Protein AF-A0A6I6MHQ6-F1 (afdb_monomer_lite)

Foldseek 3Di:
DDDPDPVQQQPCVLCAFLRVVLLVVQLVVLVVLPDAQQWDDDDDPPDDDDCVVTRPDQPQEQLAASNHPHHPVSNPWAFAPLLQRHGGGANHGGQVSQVVSCVVPNDDLPQQAEEFEFEDPGPSPDQLRHCVRRQGHQYEDEDNYYAYEDAQAAAPAAWEAAQDAFDFIFAGHDHDALVSNVVVQVVVCVSRVNPDHDDGDHRVRSVVVLCVQLQVLQVVCCVVPVDHDRRGSTHRRYHYHPPGGHAEYETYAEEYEHEADQEAHEYANAHYQYEYENDHYQYEYEDHYFAYEYEPQDQAERHEHAADDEPRYAYEHANVVAAADEPEQDQQPLDARYWYDDPQKIFHRHRSPRDGRHIHRYDHDGDDPVRYHGD

Sequence (375 aa):
MFIADPELNWTNNWLGFNGYGATTLIHELGHSIGLSHPGAYNFAPGIPLSYLGLAEYAQDSEQYSIMSYWAPAETGAQILDFSTFLFGNAQTPMLHDIYVAQSIYGADPTTRAGDTIYGFNSTAGRDAFDFSSNAFPNVSIYDAGGNDTIDLSGFNASVFLDLHDGAFSSGAQAAPTAAVVNANRAALTALTDGAQVFAPLTQAQIDNTINIRSGNHAIFIQGDTGVAGVRATAYDNLSIAYGTVIENGIGGSQRDVLWGNEVANRLEGRGGNDVLNGFEGADTLVGGAGNDLFVLSVVESGDKVMDFQTGLDDIDLRGTGIDMTWIGGAAFSGVAGQVRFASDVLSVDINGDGVADMIASVLGDDLVASDVLIL

Structure (mmCIF, N/CA/C/O backbone):
data_AF-A0A6I6MHQ6-F1
#
_entry.id   AF-A0A6I6MHQ6-F1
#
loop_
_atom_site.group_PDB
_atom_site.id
_atom_site.type_symbol
_atom_site.label_atom_id
_atom_site.label_alt_id
_atom_site.label_comp_id
_atom_site.label_asym_id
_atom_site.label_entity_id
_atom_site.label_seq_id
_atom_site.pdbx_PDB_ins_code
_atom_site.Cartn_x
_atom_site.Cartn_y
_atom_site.Cartn_z
_atom_site.occupancy
_atom_site.B_iso_or_equiv
_atom_site.auth_seq_id
_atom_site.auth_comp_id
_atom_site.auth_asym_id
_atom_site.auth_atom_id
_atom_site.pdbx_PDB_model_num
ATOM 1 N N . MET A 1 1 ? 12.784 3.144 -32.801 1.00 33.91 1 MET A N 1
ATOM 2 C CA . MET A 1 1 ? 12.866 1.783 -33.369 1.00 33.91 1 MET A CA 1
ATOM 3 C C . MET A 1 1 ? 14.002 1.060 -32.671 1.00 33.91 1 MET A C 1
ATOM 5 O O . MET A 1 1 ? 15.157 1.386 -32.921 1.00 33.91 1 MET A O 1
ATOM 9 N N . PHE A 1 2 ? 13.670 0.148 -31.758 1.00 37.78 2 PHE A N 1
ATOM 10 C CA . PHE A 1 2 ? 14.619 -0.844 -31.259 1.00 37.78 2 PHE A CA 1
ATOM 11 C C . PHE A 1 2 ? 15.002 -1.731 -32.448 1.00 37.78 2 PHE A C 1
ATOM 13 O O . PHE A 1 2 ? 14.188 -2.510 -32.933 1.00 37.78 2 PHE A O 1
ATOM 20 N N . ILE A 1 3 ? 16.211 -1.562 -32.978 1.00 38.62 3 ILE A N 1
ATOM 21 C CA . ILE A 1 3 ? 16.808 -2.555 -33.871 1.00 38.62 3 ILE A CA 1
ATOM 22 C C . ILE A 1 3 ? 17.818 -3.284 -33.008 1.00 38.62 3 ILE A C 1
ATOM 24 O O . ILE A 1 3 ? 18.824 -2.686 -32.638 1.00 38.62 3 ILE A O 1
ATOM 28 N N . ALA A 1 4 ? 17.532 -4.539 -32.666 1.00 42.34 4 ALA A N 1
ATOM 29 C CA . ALA A 1 4 ? 18.534 -5.418 -32.083 1.00 42.34 4 ALA A CA 1
ATOM 30 C C . ALA A 1 4 ? 19.727 -5.484 -33.042 1.00 42.34 4 ALA A C 1
ATOM 32 O O . ALA A 1 4 ? 19.597 -6.002 -34.153 1.00 42.34 4 ALA A O 1
ATOM 33 N N . ASP A 1 5 ? 20.855 -4.904 -32.635 1.00 47.62 5 ASP A N 1
ATOM 34 C CA . ASP A 1 5 ? 22.116 -5.043 -33.349 1.00 47.62 5 ASP A CA 1
ATOM 35 C C . ASP A 1 5 ? 22.791 -6.327 -32.847 1.00 47.62 5 ASP A C 1
ATOM 37 O O . ASP A 1 5 ? 23.219 -6.372 -31.693 1.00 47.62 5 ASP A 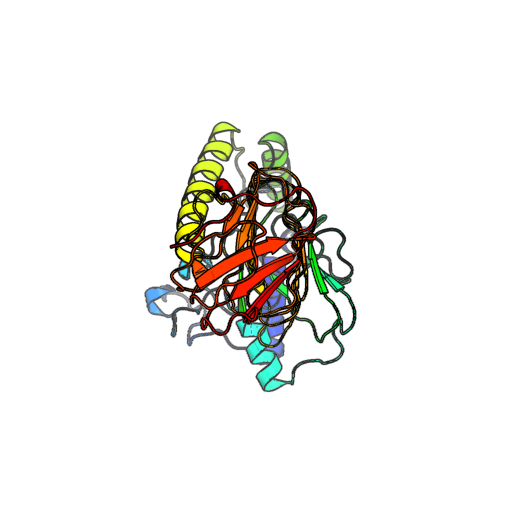O 1
ATOM 41 N N . PRO A 1 6 ? 22.867 -7.390 -33.665 1.00 47.34 6 PRO A N 1
ATOM 42 C CA . PRO A 1 6 ? 23.467 -8.653 -33.253 1.00 47.34 6 PRO A CA 1
ATOM 43 C C . PRO A 1 6 ? 24.984 -8.558 -33.014 1.00 47.34 6 PRO A C 1
ATOM 45 O O . PRO A 1 6 ? 25.563 -9.511 -32.492 1.00 47.34 6 PRO A O 1
ATOM 48 N N . GLU A 1 7 ? 25.638 -7.455 -33.396 1.00 47.59 7 GLU A N 1
ATOM 49 C CA . GLU A 1 7 ? 27.071 -7.231 -33.170 1.00 47.59 7 GLU A CA 1
ATOM 50 C C . GLU A 1 7 ? 27.366 -6.573 -31.813 1.00 47.59 7 GLU A C 1
ATOM 52 O O . GLU A 1 7 ? 28.480 -6.696 -31.299 1.00 47.59 7 GLU A O 1
ATOM 57 N N . LEU A 1 8 ? 26.373 -5.931 -31.188 1.00 52.09 8 LEU A N 1
ATOM 58 C CA . LEU A 1 8 ? 26.480 -5.417 -29.826 1.00 52.09 8 LEU A CA 1
ATOM 59 C C . LEU A 1 8 ? 25.957 -6.478 -28.855 1.00 52.09 8 LEU A C 1
ATOM 61 O O . LEU A 1 8 ? 24.777 -6.815 -28.842 1.00 52.09 8 LEU A O 1
ATOM 65 N N . ASN A 1 9 ? 26.846 -7.010 -28.016 1.00 44.16 9 ASN A N 1
ATOM 66 C CA . ASN A 1 9 ? 26.505 -7.989 -26.987 1.00 44.16 9 ASN A CA 1
ATOM 67 C C . ASN A 1 9 ? 25.671 -7.325 -25.876 1.00 44.16 9 ASN A C 1
ATOM 69 O O . ASN A 1 9 ? 26.188 -6.999 -24.809 1.00 44.16 9 ASN A O 1
ATOM 73 N N . TRP A 1 10 ? 24.384 -7.084 -26.135 1.00 50.56 10 TRP A N 1
ATOM 74 C CA . TRP A 1 10 ? 23.436 -6.569 -25.152 1.00 50.56 10 TRP A CA 1
ATOM 75 C C . TRP A 1 10 ? 23.131 -7.672 -24.151 1.00 50.56 10 TRP A C 1
ATOM 77 O O . TRP A 1 10 ? 22.169 -8.426 -24.263 1.00 50.56 10 TRP A O 1
ATOM 87 N N . THR A 1 11 ? 23.999 -7.809 -23.164 1.00 47.78 11 THR A N 1
ATOM 88 C CA . THR A 1 11 ? 23.783 -8.728 -22.054 1.00 47.78 11 THR A CA 1
ATOM 89 C C . THR A 1 11 ? 22.432 -8.444 -21.380 1.00 47.78 11 THR A C 1
ATOM 91 O O . THR A 1 11 ? 22.084 -7.282 -21.158 1.00 47.78 11 THR A O 1
ATOM 94 N N . ASN A 1 12 ? 21.725 -9.519 -21.027 1.00 53.44 12 ASN A N 1
ATOM 95 C CA . ASN A 1 12 ? 20.386 -9.662 -20.430 1.00 53.44 12 ASN A CA 1
ATOM 96 C C . ASN A 1 12 ? 19.921 -8.684 -19.326 1.00 53.44 12 ASN A C 1
ATOM 98 O O . ASN A 1 12 ? 18.792 -8.816 -18.871 1.00 53.44 12 ASN A O 1
ATOM 102 N N . ASN A 1 13 ? 20.710 -7.711 -18.869 1.00 55.94 13 ASN A N 1
ATOM 103 C CA . ASN A 1 13 ? 20.308 -6.836 -17.764 1.00 55.94 13 ASN A CA 1
ATOM 104 C C . ASN A 1 13 ? 19.191 -5.847 -18.147 1.00 55.94 13 ASN A C 1
ATOM 106 O O . ASN A 1 13 ? 18.421 -5.436 -17.291 1.00 55.94 13 ASN A O 1
ATOM 110 N N . TRP A 1 14 ? 19.041 -5.522 -19.437 1.00 69.31 14 TRP A N 1
ATOM 111 C CA . TRP A 1 14 ? 17.882 -4.766 -19.940 1.00 69.31 14 TRP A CA 1
ATOM 112 C C . TRP A 1 14 ? 16.575 -5.568 -19.891 1.00 69.31 14 TRP A C 1
ATOM 114 O O . TRP A 1 14 ? 15.506 -4.970 -19.960 1.00 69.31 14 TRP A O 1
ATOM 124 N N . LEU A 1 15 ? 16.667 -6.896 -19.783 1.00 75.88 15 LEU A N 1
ATOM 125 C CA . LEU A 1 15 ? 15.537 -7.801 -19.563 1.00 75.88 15 LEU A CA 1
ATOM 126 C C . LEU A 1 15 ? 15.346 -8.140 -18.073 1.00 75.88 15 LEU A C 1
ATOM 128 O O . LEU A 1 15 ? 14.436 -8.891 -17.737 1.00 75.88 15 LEU A O 1
ATOM 132 N N . GLY A 1 16 ? 16.212 -7.625 -17.193 1.00 78.12 16 GLY A N 1
ATOM 133 C CA . GLY A 1 16 ? 16.053 -7.731 -15.746 1.00 78.12 16 GLY A CA 1
ATOM 134 C C . GLY A 1 16 ? 15.029 -6.732 -15.207 1.00 78.12 16 GLY A C 1
ATOM 135 O O . GLY A 1 16 ? 14.478 -5.915 -15.949 1.00 78.12 16 GLY A O 1
ATOM 136 N N . PHE A 1 17 ? 14.797 -6.774 -13.895 1.00 84.06 17 PHE A N 1
ATOM 137 C CA . PHE A 1 17 ? 13.907 -5.829 -13.220 1.00 84.06 17 PHE A CA 1
ATOM 138 C C . PHE A 1 17 ? 14.297 -4.382 -13.500 1.00 84.06 17 PHE A C 1
ATOM 140 O O . PHE A 1 17 ? 15.478 -4.038 -13.519 1.00 84.06 17 PHE A O 1
ATOM 147 N N . ASN A 1 18 ? 13.284 -3.542 -13.720 1.00 82.19 18 ASN A N 1
ATOM 148 C CA . ASN A 1 18 ? 13.424 -2.126 -14.067 1.00 82.19 18 ASN A CA 1
ATOM 149 C C . ASN A 1 18 ? 14.187 -1.858 -15.375 1.00 82.19 18 ASN A C 1
ATOM 151 O O . ASN A 1 18 ? 14.440 -0.701 -15.705 1.00 82.19 18 ASN A O 1
ATOM 155 N N . GLY A 1 19 ? 14.535 -2.889 -16.148 1.00 83.06 19 GLY A N 1
ATOM 156 C CA . GLY A 1 19 ? 15.143 -2.746 -17.460 1.00 83.06 19 GLY A CA 1
ATOM 157 C C . GLY A 1 19 ? 14.103 -2.408 -18.525 1.00 83.06 19 GLY A C 1
ATOM 158 O O . GLY A 1 19 ? 13.107 -3.108 -18.686 1.00 83.06 19 GLY A O 1
ATOM 159 N N . TYR A 1 20 ? 14.374 -1.375 -19.324 1.00 84.00 20 TYR A N 1
ATOM 160 C CA . TYR A 1 20 ? 13.462 -0.943 -20.389 1.00 84.00 20 TYR A CA 1
ATOM 161 C C . TYR A 1 20 ? 13.268 -1.993 -21.501 1.00 84.00 20 TYR A C 1
ATOM 163 O O . TYR A 1 20 ? 12.289 -1.950 -22.241 1.00 84.00 20 TYR A O 1
ATOM 171 N N . GLY A 1 21 ? 14.183 -2.960 -21.636 1.00 84.62 21 GLY A N 1
ATOM 172 C CA . GLY A 1 21 ? 14.044 -4.049 -22.604 1.00 84.62 21 GLY A CA 1
ATOM 173 C C . GLY A 1 21 ? 12.896 -4.998 -22.253 1.00 84.62 21 GLY A C 1
ATOM 174 O O . GLY A 1 21 ? 12.150 -5.392 -23.147 1.00 84.62 21 GLY A O 1
ATOM 175 N N . ALA A 1 22 ? 12.718 -5.326 -20.968 1.00 85.62 22 ALA A N 1
ATOM 176 C CA . ALA A 1 22 ? 11.569 -6.104 -20.502 1.00 85.62 22 ALA A CA 1
ATOM 177 C C . ALA A 1 22 ? 10.263 -5.334 -20.740 1.00 85.62 22 ALA A C 1
ATOM 179 O O . ALA A 1 22 ? 9.324 -5.886 -21.309 1.00 85.62 22 ALA A O 1
ATOM 180 N N . THR A 1 23 ? 10.245 -4.042 -20.403 1.00 90.00 23 THR A N 1
ATOM 181 C CA . THR A 1 23 ? 9.107 -3.148 -20.652 1.00 90.00 23 THR A CA 1
ATOM 182 C C . THR A 1 23 ? 8.737 -3.105 -22.135 1.00 90.00 23 THR A C 1
ATOM 184 O O . THR A 1 23 ? 7.581 -3.317 -22.490 1.00 90.00 23 THR A O 1
ATOM 187 N N . THR A 1 24 ? 9.732 -2.945 -23.014 1.00 90.75 24 THR A N 1
ATOM 188 C CA . THR A 1 24 ? 9.542 -2.958 -24.474 1.00 90.75 24 THR A CA 1
ATOM 189 C C . THR A 1 24 ? 8.976 -4.296 -24.949 1.00 90.75 24 THR A C 1
ATOM 191 O O . THR A 1 24 ? 8.083 -4.325 -25.787 1.00 90.75 24 THR A O 1
ATOM 194 N N . LEU A 1 25 ? 9.453 -5.425 -24.414 1.00 92.38 25 LEU A N 1
ATOM 195 C CA . LEU A 1 25 ? 8.927 -6.734 -24.798 1.00 92.38 25 LEU A CA 1
ATOM 196 C C . LEU A 1 25 ? 7.443 -6.874 -24.431 1.00 92.38 25 LEU A C 1
ATOM 198 O O . LEU A 1 25 ? 6.660 -7.338 -25.257 1.00 92.38 25 LEU A O 1
ATOM 202 N N . ILE A 1 26 ? 7.056 -6.468 -23.218 1.00 94.69 26 ILE A N 1
ATOM 203 C CA . ILE A 1 26 ? 5.655 -6.507 -22.772 1.00 94.69 26 ILE A CA 1
ATOM 204 C C . ILE A 1 26 ? 4.799 -5.569 -23.635 1.00 94.69 26 ILE A C 1
ATOM 206 O O . ILE A 1 26 ? 3.731 -5.975 -24.086 1.00 94.69 26 ILE A O 1
ATOM 210 N N . HIS A 1 27 ? 5.297 -4.368 -23.935 1.00 96.19 27 HIS A N 1
ATOM 211 C CA . HIS A 1 27 ? 4.648 -3.393 -24.812 1.00 96.19 27 HIS A CA 1
ATOM 212 C C . HIS A 1 27 ? 4.364 -3.967 -26.211 1.00 96.19 27 HIS A C 1
ATOM 214 O O . HIS A 1 27 ? 3.226 -3.991 -26.676 1.00 96.19 27 HIS A O 1
ATOM 220 N N . GLU A 1 28 ? 5.378 -4.516 -26.882 1.00 95.81 28 GLU A N 1
ATOM 221 C CA . GLU A 1 28 ? 5.213 -5.071 -28.233 1.00 95.81 28 GLU A CA 1
ATOM 222 C C . GLU A 1 28 ? 4.321 -6.327 -28.241 1.00 95.81 28 GLU A C 1
ATOM 224 O O . GLU A 1 28 ? 3.566 -6.567 -29.190 1.00 95.81 28 GLU A O 1
ATOM 229 N N . LEU A 1 29 ? 4.340 -7.121 -27.161 1.00 95.88 29 LEU A N 1
ATOM 230 C CA . LEU A 1 29 ? 3.365 -8.198 -26.967 1.00 95.88 29 LEU A CA 1
ATOM 231 C C . LEU A 1 29 ? 1.942 -7.644 -26.809 1.00 95.88 29 LEU A C 1
ATOM 233 O O . LEU A 1 29 ? 1.022 -8.212 -27.398 1.00 95.88 29 LEU A O 1
ATOM 237 N N . GLY A 1 30 ? 1.766 -6.523 -26.108 1.00 97.25 30 GLY A N 1
ATOM 238 C CA . GLY A 1 30 ? 0.510 -5.774 -26.029 1.00 97.25 30 GLY A CA 1
ATOM 239 C C . GLY A 1 30 ? -0.044 -5.428 -27.412 1.00 97.25 30 GLY A C 1
ATOM 240 O O . GLY A 1 30 ? -1.191 -5.754 -27.721 1.00 97.25 30 GLY A O 1
ATOM 241 N N . HIS A 1 31 ? 0.790 -4.883 -28.302 1.00 97.00 31 HIS A N 1
ATOM 242 C CA . HIS A 1 31 ? 0.402 -4.652 -29.699 1.00 97.00 31 HIS A CA 1
ATOM 243 C C . HIS A 1 31 ? -0.026 -5.931 -30.426 1.00 97.00 31 HIS A C 1
ATOM 245 O O . HIS A 1 31 ? -1.010 -5.924 -31.171 1.00 97.00 31 HIS A O 1
ATOM 251 N N . SER A 1 32 ? 0.671 -7.048 -30.197 1.00 97.12 32 SER A N 1
ATOM 252 C CA . SER A 1 32 ? 0.333 -8.332 -30.828 1.00 97.12 32 SER A CA 1
ATOM 253 C C . SER A 1 32 ? -1.043 -8.876 -30.414 1.00 97.12 32 SER A C 1
ATOM 255 O O . SER A 1 32 ? -1.677 -9.586 -31.197 1.00 97.12 32 SER A O 1
ATOM 257 N N . ILE A 1 33 ? -1.526 -8.493 -29.226 1.00 95.50 33 ILE A N 1
ATOM 258 C CA . ILE A 1 33 ? -2.864 -8.813 -28.711 1.00 95.50 33 ILE A CA 1
ATOM 259 C C . ILE A 1 33 ? -3.847 -7.640 -28.872 1.00 95.50 33 ILE A C 1
ATOM 261 O O . ILE A 1 33 ? -4.864 -7.570 -28.194 1.00 95.50 33 ILE A O 1
ATOM 265 N N . GLY A 1 34 ? -3.563 -6.700 -29.775 1.00 95.19 34 GLY A N 1
ATOM 266 C CA . GLY A 1 34 ? -4.513 -5.658 -30.163 1.00 95.19 34 GLY A CA 1
ATOM 267 C C . GLY A 1 34 ? -4.573 -4.432 -29.251 1.00 95.19 34 GLY A C 1
ATOM 268 O O . GLY A 1 34 ? -5.456 -3.598 -29.453 1.00 95.19 34 GLY A O 1
ATOM 269 N N . LEU A 1 35 ? -3.647 -4.273 -28.301 1.00 96.94 35 LEU A N 1
ATOM 270 C CA . LEU A 1 35 ? -3.520 -3.019 -27.558 1.00 96.94 35 LEU A CA 1
ATOM 271 C C . LEU A 1 35 ? -2.861 -1.953 -28.439 1.00 96.94 35 LEU A C 1
ATOM 273 O O . LEU A 1 35 ? -1.903 -2.215 -29.164 1.00 96.94 35 LEU A O 1
ATOM 277 N N . SER A 1 36 ? -3.385 -0.735 -28.391 1.00 95.44 36 SER A N 1
ATOM 278 C CA . SER A 1 36 ? -2.772 0.439 -29.023 1.00 95.44 36 SER A CA 1
ATOM 279 C C . SER A 1 36 ? -2.086 1.287 -27.957 1.00 95.44 36 SER A C 1
ATOM 281 O O . SER A 1 36 ? -2.304 1.071 -26.766 1.00 95.44 36 SER A O 1
ATOM 283 N N . HIS A 1 37 ? -1.292 2.274 -28.370 1.00 96.06 37 HIS A N 1
ATOM 284 C CA . HIS A 1 37 ? -0.954 3.349 -27.442 1.00 96.06 37 HIS A CA 1
ATOM 285 C C . HIS A 1 37 ? -2.245 4.026 -26.937 1.00 96.06 37 HIS A C 1
ATOM 287 O O . HIS A 1 37 ? -3.218 4.102 -27.698 1.00 96.06 37 HIS A O 1
ATOM 293 N N . PRO A 1 38 ? -2.249 4.553 -25.702 1.00 95.25 38 PRO A N 1
ATOM 294 C CA . PRO A 1 38 ? -3.360 5.325 -25.144 1.00 95.25 38 PRO A CA 1
ATOM 295 C C . PRO A 1 38 ? -3.843 6.516 -25.981 1.00 95.25 38 PRO A C 1
ATOM 297 O O . PRO A 1 38 ? -5.011 6.884 -25.892 1.00 95.25 38 PRO A O 1
ATOM 300 N N . GLY A 1 39 ? -2.965 7.126 -26.782 1.00 90.56 39 GLY A N 1
ATOM 301 C CA . GLY A 1 39 ? -3.310 8.248 -27.653 1.00 90.56 39 GLY A CA 1
ATOM 302 C C . GLY A 1 39 ? -2.803 8.089 -29.084 1.00 90.56 39 GLY A C 1
ATOM 303 O O . GLY A 1 39 ? -1.970 7.235 -29.397 1.00 90.56 39 GLY A O 1
ATOM 304 N N . ALA A 1 40 ? -3.297 8.949 -29.974 1.00 88.25 40 ALA A N 1
ATOM 305 C CA . ALA A 1 40 ? -2.971 8.982 -31.396 1.00 88.25 40 ALA A CA 1
ATOM 306 C C . ALA A 1 40 ? -1.586 9.595 -31.678 1.00 88.25 40 ALA A C 1
ATOM 308 O O . ALA A 1 40 ? -1.439 10.555 -32.441 1.00 88.25 40 ALA A O 1
ATOM 309 N N . TYR A 1 41 ? -0.545 9.008 -31.096 1.00 87.56 41 TYR A N 1
ATOM 310 C CA . TYR A 1 41 ? 0.848 9.339 -31.357 1.00 87.56 41 TYR A CA 1
ATOM 311 C C . TYR A 1 41 ? 1.639 8.104 -31.773 1.00 87.56 41 TYR A C 1
ATOM 313 O O . TYR A 1 41 ? 1.366 6.960 -31.407 1.00 87.56 41 TYR A O 1
ATOM 321 N N . ASN A 1 42 ? 2.658 8.361 -32.580 1.00 81.12 42 ASN A N 1
ATOM 322 C CA . ASN A 1 42 ? 3.640 7.371 -32.966 1.00 81.12 42 ASN A CA 1
ATOM 323 C C . ASN A 1 42 ? 4.981 8.080 -33.151 1.00 81.12 42 ASN A C 1
ATOM 325 O O . ASN A 1 42 ? 5.029 9.276 -33.460 1.00 81.12 42 ASN A O 1
ATOM 329 N N . PHE A 1 43 ? 6.076 7.350 -32.979 1.00 71.69 43 PHE A N 1
ATOM 330 C CA . PHE A 1 43 ? 7.400 7.893 -33.215 1.00 71.69 43 PHE A CA 1
ATOM 331 C C . PHE A 1 43 ? 7.570 8.253 -34.701 1.00 71.69 43 PHE A C 1
ATOM 333 O O . PHE A 1 43 ? 7.656 7.378 -35.564 1.00 71.69 43 PHE A O 1
ATOM 340 N N . ALA A 1 44 ? 7.650 9.551 -35.003 1.00 69.12 44 ALA A N 1
ATOM 341 C CA . ALA A 1 44 ? 7.897 10.068 -36.345 1.00 69.12 44 ALA A CA 1
ATOM 342 C C . ALA A 1 44 ? 9.023 11.121 -36.324 1.00 69.12 44 ALA A C 1
ATOM 344 O O . ALA A 1 44 ? 9.012 12.011 -35.468 1.00 69.12 44 ALA A O 1
ATOM 345 N N . PRO A 1 45 ? 9.995 11.072 -37.259 1.00 67.44 45 PRO A N 1
ATOM 346 C CA . PRO A 1 45 ? 11.067 12.061 -37.321 1.00 67.44 45 PRO A CA 1
ATOM 347 C C . PRO A 1 45 ? 10.528 13.494 -37.435 1.00 67.44 45 PRO A C 1
ATOM 349 O O . PRO A 1 45 ? 9.752 13.801 -38.337 1.00 67.44 45 PRO A O 1
ATOM 352 N N . GLY A 1 46 ? 10.985 14.386 -36.552 1.00 68.56 46 GLY A N 1
ATOM 353 C CA . GLY A 1 46 ? 10.682 15.821 -36.613 1.00 68.56 46 GLY A CA 1
ATOM 354 C C . GLY A 1 46 ? 9.380 16.266 -35.936 1.00 68.56 46 GLY A C 1
ATOM 355 O O . GLY A 1 46 ? 9.097 17.462 -35.953 1.00 68.56 46 GLY A O 1
ATOM 356 N N . ILE A 1 47 ? 8.620 15.357 -35.317 1.00 64.50 47 ILE A N 1
ATOM 357 C CA . ILE A 1 47 ? 7.482 15.711 -34.457 1.00 64.50 47 ILE A CA 1
ATOM 358 C C . ILE A 1 47 ? 7.964 15.785 -33.001 1.00 64.50 47 ILE A C 1
ATOM 360 O O . ILE A 1 47 ? 8.488 14.789 -32.498 1.00 64.50 47 ILE A O 1
ATOM 364 N N . PRO A 1 48 ? 7.823 16.932 -32.306 1.00 71.88 48 PRO A N 1
ATOM 365 C CA . PRO A 1 48 ? 8.085 17.001 -30.875 1.00 71.88 48 PRO A CA 1
ATOM 366 C C . PRO A 1 48 ? 7.060 16.131 -30.144 1.00 71.88 48 PRO A C 1
ATOM 368 O O . PRO A 1 48 ? 5.876 16.460 -30.114 1.00 71.88 48 PRO A O 1
ATOM 371 N N . LEU A 1 49 ? 7.511 15.010 -29.588 1.00 82.38 49 LEU A N 1
ATOM 372 C CA . LEU A 1 49 ? 6.695 14.186 -28.707 1.00 82.38 49 LEU A CA 1
ATOM 373 C C . LEU A 1 49 ? 6.707 14.823 -27.313 1.00 82.38 49 LEU A C 1
ATOM 375 O O . LEU A 1 49 ? 7.776 14.980 -26.722 1.00 82.38 49 LEU A O 1
ATOM 379 N N . SER A 1 50 ? 5.543 15.218 -26.803 1.00 88.62 50 SER A N 1
ATOM 380 C CA . SER A 1 50 ? 5.385 15.658 -25.417 1.00 88.62 50 SER A CA 1
ATOM 381 C C . SER A 1 50 ? 4.042 15.211 -24.857 1.00 88.62 50 SER A C 1
ATOM 383 O O . SER A 1 50 ? 3.033 15.268 -25.559 1.00 88.62 50 SER A O 1
ATOM 385 N N . TYR A 1 51 ? 4.034 14.848 -23.574 1.00 92.19 51 TYR A N 1
ATOM 386 C CA . TYR A 1 51 ? 2.828 14.461 -22.845 1.00 92.19 51 TYR A CA 1
ATOM 387 C C . TYR A 1 51 ? 1.737 15.538 -22.960 1.00 92.19 51 TYR A C 1
ATOM 389 O O . TYR A 1 51 ? 0.702 15.303 -23.572 1.00 92.19 51 TYR A O 1
ATOM 397 N N . LEU A 1 52 ? 2.020 16.782 -22.553 1.00 91.38 52 LEU A N 1
ATOM 398 C CA . LEU A 1 52 ? 1.062 17.900 -22.658 1.00 91.38 52 LEU A CA 1
ATOM 399 C C . LEU A 1 52 ? 0.602 18.231 -24.090 1.00 91.38 52 LEU A C 1
ATOM 401 O O . LEU A 1 52 ? -0.368 18.967 -24.264 1.00 91.38 52 LEU A O 1
ATOM 405 N N . GLY A 1 53 ? 1.333 17.781 -25.111 1.00 88.12 53 GLY A N 1
ATOM 406 C CA . GLY A 1 53 ? 0.998 18.042 -26.508 1.00 88.12 53 GLY A CA 1
ATOM 407 C C . GLY A 1 53 ? 0.186 16.934 -27.173 1.00 88.12 53 GLY A C 1
ATOM 408 O O . GLY A 1 53 ? -0.496 17.219 -28.156 1.00 88.12 53 GLY A O 1
ATOM 409 N N . LEU A 1 54 ? 0.297 15.693 -26.689 1.00 90.06 54 LEU A N 1
ATOM 410 C CA . LEU A 1 54 ? -0.158 14.499 -27.409 1.00 90.06 54 LEU A CA 1
ATOM 411 C C . LEU A 1 54 ? -0.924 13.483 -26.554 1.00 90.06 54 LEU A C 1
ATOM 413 O O . LEU A 1 54 ? -1.619 12.656 -27.138 1.00 90.06 54 LEU A O 1
ATOM 417 N N . ALA A 1 55 ? -0.819 13.524 -25.225 1.00 92.88 55 ALA A N 1
ATOM 418 C CA . ALA A 1 55 ? -1.644 12.690 -24.360 1.00 92.88 55 ALA A CA 1
ATOM 419 C C . ALA A 1 55 ? -3.119 13.077 -24.520 1.00 92.88 55 ALA A C 1
ATOM 421 O O . ALA A 1 55 ? -3.485 14.250 -24.414 1.00 92.88 55 ALA A O 1
ATOM 422 N N . GLU A 1 56 ? -3.972 12.093 -24.795 1.00 93.38 56 GLU A N 1
ATOM 423 C CA . GLU A 1 56 ? -5.406 12.332 -25.002 1.00 93.38 56 GLU A CA 1
ATOM 424 C C . GLU A 1 56 ? -6.175 12.464 -23.683 1.00 93.38 56 GLU A C 1
ATOM 426 O O . GLU A 1 56 ? -7.212 13.127 -23.624 1.00 93.38 56 GLU A O 1
ATOM 431 N N . TYR A 1 57 ? -5.655 11.857 -22.618 1.00 95.25 57 TYR A N 1
ATOM 432 C CA . TYR A 1 57 ? -6.200 11.912 -21.269 1.00 95.25 57 TYR A CA 1
ATOM 433 C C . TYR A 1 57 ? -5.066 11.890 -20.241 1.00 95.25 57 TYR A C 1
ATOM 435 O O . TYR A 1 57 ? -3.946 11.492 -20.549 1.00 95.25 57 TYR A O 1
ATOM 443 N N . ALA A 1 58 ? -5.355 12.341 -19.018 1.00 95.94 58 ALA A N 1
ATOM 444 C CA . ALA A 1 58 ? -4.325 12.558 -18.004 1.00 95.94 58 ALA A CA 1
ATOM 445 C C . ALA A 1 58 ? -3.582 11.265 -17.631 1.00 95.94 58 ALA A C 1
ATOM 447 O O . ALA A 1 58 ? -2.375 11.255 -17.484 1.00 95.94 58 ALA A O 1
ATOM 448 N N . GLN A 1 59 ? -4.284 10.143 -17.533 1.00 97.12 59 GLN A N 1
ATOM 449 C CA . GLN A 1 59 ? -3.705 8.850 -17.169 1.00 97.12 59 GLN A CA 1
ATOM 450 C C . GLN A 1 59 ? -2.939 8.169 -18.316 1.00 97.12 59 GLN A C 1
ATOM 452 O O . GLN A 1 59 ? -2.610 6.988 -18.220 1.00 97.12 59 GLN A O 1
ATOM 457 N N . ASP A 1 60 ? -2.682 8.861 -19.425 1.00 97.19 60 ASP A N 1
ATOM 458 C CA . ASP A 1 60 ? -1.752 8.379 -20.435 1.00 97.19 60 ASP A CA 1
ATOM 459 C C . ASP A 1 60 ? -0.320 8.516 -19.899 1.00 97.19 60 ASP A C 1
ATOM 461 O O . ASP A 1 60 ? 0.363 9.511 -20.123 1.00 97.19 60 ASP A O 1
ATOM 465 N N . SER A 1 61 ? 0.110 7.522 -19.131 1.00 96.12 61 SER A N 1
ATOM 466 C CA . SER A 1 61 ? 1.480 7.379 -18.656 1.00 96.12 61 SER A CA 1
ATOM 467 C C . SER A 1 61 ? 1.777 5.918 -18.334 1.00 96.12 61 SER A C 1
ATOM 469 O O . SER A 1 61 ? 0.874 5.100 -18.127 1.00 96.12 61 SER A O 1
ATOM 471 N N . GLU A 1 62 ? 3.060 5.596 -18.223 1.00 94.75 62 GLU A N 1
ATOM 472 C CA . GLU A 1 62 ? 3.546 4.285 -17.790 1.00 94.75 62 GLU A CA 1
ATOM 473 C C . GLU A 1 62 ? 3.138 3.923 -16.346 1.00 94.75 62 GLU A C 1
ATOM 475 O O . GLU A 1 62 ? 3.295 2.768 -15.959 1.00 94.75 62 GLU A O 1
ATOM 480 N N . GLN A 1 63 ? 2.588 4.858 -15.552 1.00 96.38 63 GLN A N 1
ATOM 481 C CA . GLN A 1 63 ? 1.968 4.527 -14.256 1.00 96.38 63 GLN A CA 1
ATOM 482 C C . GLN A 1 63 ? 0.723 3.652 -14.459 1.00 96.38 63 GLN A C 1
ATOM 484 O O . GLN A 1 63 ? 0.487 2.716 -13.701 1.00 96.38 63 GLN A O 1
ATOM 489 N N . TYR A 1 64 ? -0.061 3.938 -15.500 1.00 98.12 64 TYR A N 1
ATOM 490 C CA . TYR A 1 64 ? -1.338 3.272 -15.749 1.00 98.12 64 TYR A CA 1
ATOM 491 C C . TYR A 1 64 ? -1.278 2.260 -16.891 1.00 98.12 64 TYR A C 1
ATOM 493 O O . TYR A 1 64 ? -2.042 1.299 -16.889 1.00 98.12 64 TYR A O 1
ATOM 501 N N . SER A 1 65 ? -0.411 2.477 -17.881 1.00 97.75 65 SER A N 1
ATOM 502 C CA . SER A 1 65 ? -0.368 1.693 -19.115 1.00 97.75 65 SER A CA 1
ATOM 503 C C . SER A 1 65 ? 1.061 1.581 -19.635 1.00 97.75 65 SER A C 1
ATOM 505 O O . SER A 1 65 ? 1.641 2.572 -20.079 1.00 97.75 65 SER A O 1
ATOM 507 N N . ILE A 1 66 ? 1.598 0.364 -19.707 1.00 96.50 66 ILE A N 1
ATOM 508 C CA . ILE A 1 66 ? 2.890 0.068 -20.340 1.00 96.50 66 ILE A CA 1
ATOM 509 C C . ILE A 1 66 ? 2.888 0.389 -21.841 1.00 96.50 66 ILE A C 1
ATOM 511 O O . ILE A 1 66 ? 3.945 0.528 -22.456 1.00 96.50 66 ILE A O 1
ATOM 515 N N . MET A 1 67 ? 1.700 0.545 -22.438 1.00 97.12 67 MET A N 1
ATOM 516 C CA . MET A 1 67 ? 1.534 1.009 -23.816 1.00 97.12 67 MET A CA 1
ATOM 517 C C . MET A 1 67 ? 1.782 2.518 -24.003 1.00 97.12 67 MET A C 1
ATOM 519 O O . MET A 1 67 ? 1.794 2.989 -25.139 1.00 97.12 67 MET A O 1
ATOM 523 N N . SER A 1 68 ? 1.957 3.293 -22.927 1.00 95.69 68 SER A N 1
ATOM 524 C CA . SER A 1 68 ? 2.218 4.734 -23.008 1.00 95.69 68 SER A CA 1
ATOM 525 C C . SER A 1 68 ? 3.671 5.038 -23.390 1.00 95.69 68 SER A C 1
ATOM 527 O O . SER A 1 68 ? 4.572 4.234 -23.167 1.00 95.69 68 SER A O 1
ATOM 529 N N . TYR A 1 69 ? 3.908 6.220 -23.964 1.00 92.50 69 TYR A N 1
ATOM 530 C CA . TYR A 1 69 ? 5.257 6.769 -24.183 1.00 92.50 69 TYR A CA 1
ATOM 531 C C . TYR A 1 69 ? 5.690 7.735 -23.076 1.00 92.50 69 TYR A C 1
ATOM 533 O O . TYR A 1 69 ? 6.807 8.262 -23.116 1.00 92.50 69 TYR A O 1
ATOM 541 N N . TRP A 1 70 ? 4.800 8.035 -22.132 1.00 93.12 70 TRP A N 1
ATOM 542 C CA . TRP A 1 70 ? 5.010 9.088 -21.154 1.00 93.12 70 TRP A CA 1
ATOM 543 C C . TRP A 1 70 ? 5.422 8.504 -19.813 1.00 93.12 70 TRP A C 1
ATOM 545 O O . TRP A 1 70 ? 4.836 7.540 -19.326 1.00 93.12 70 TRP A O 1
ATOM 555 N N . ALA A 1 71 ? 6.437 9.119 -19.210 1.00 90.75 71 ALA A N 1
ATOM 556 C CA . ALA A 1 71 ? 6.989 8.668 -17.944 1.00 90.75 71 ALA A CA 1
ATOM 557 C C . ALA A 1 71 ? 5.910 8.648 -16.843 1.00 90.75 71 ALA A C 1
ATOM 559 O O . ALA A 1 71 ? 5.045 9.527 -16.822 1.00 90.75 71 ALA A O 1
ATOM 560 N N . PRO A 1 72 ? 6.012 7.739 -15.858 1.00 92.69 72 PRO A N 1
ATOM 561 C CA . PRO A 1 72 ? 5.043 7.651 -14.760 1.00 92.69 72 PRO A CA 1
ATOM 562 C C . PRO A 1 72 ? 4.943 8.959 -13.948 1.00 92.69 72 PRO A C 1
ATOM 564 O O . PRO A 1 72 ? 3.898 9.286 -13.395 1.00 92.69 72 PRO A O 1
ATOM 567 N N . ALA A 1 73 ? 6.003 9.775 -13.951 1.00 92.69 73 ALA A N 1
ATOM 568 C CA . ALA A 1 73 ? 6.035 11.069 -13.273 1.00 92.69 73 ALA A CA 1
ATOM 569 C C . ALA A 1 73 ? 5.083 12.125 -13.859 1.00 92.69 73 ALA A C 1
ATOM 571 O O . ALA A 1 73 ? 4.774 13.089 -13.161 1.00 92.69 73 ALA A O 1
ATOM 572 N N . GLU A 1 74 ? 4.604 11.962 -15.098 1.00 94.69 74 GLU A N 1
ATOM 573 C CA . GLU A 1 74 ? 3.605 12.868 -15.692 1.00 94.69 74 GLU A CA 1
ATOM 574 C C . GLU A 1 74 ? 2.253 12.799 -14.960 1.00 94.69 74 GLU A C 1
ATOM 576 O O . GLU A 1 74 ? 1.468 13.747 -15.003 1.00 94.69 74 GLU A O 1
ATOM 581 N N . THR A 1 75 ? 2.009 11.701 -14.240 1.00 95.25 75 THR A N 1
ATOM 582 C CA . THR A 1 75 ? 0.792 11.460 -13.455 1.00 95.25 75 THR A CA 1
ATOM 583 C C . THR A 1 75 ? 1.035 11.343 -11.954 1.00 95.25 75 THR A C 1
ATOM 585 O O . THR A 1 75 ? 0.098 11.077 -11.212 1.00 95.25 75 THR A O 1
ATOM 588 N N . GLY A 1 76 ? 2.261 11.608 -11.497 1.00 93.00 76 GLY A N 1
ATOM 589 C CA . GLY A 1 76 ? 2.604 11.692 -10.077 1.00 93.00 76 GLY A CA 1
ATOM 590 C C . GLY A 1 76 ? 3.559 10.606 -9.594 1.00 93.00 76 GLY A C 1
ATOM 591 O O . GLY A 1 76 ? 4.397 10.909 -8.745 1.00 93.00 76 GLY A O 1
ATOM 592 N N . ALA A 1 77 ? 3.523 9.401 -10.172 1.00 95.69 77 ALA A N 1
ATOM 593 C CA . ALA A 1 77 ? 4.366 8.287 -9.740 1.00 95.69 77 ALA A CA 1
ATOM 594 C C . ALA A 1 77 ? 5.870 8.601 -9.830 1.00 95.69 77 ALA A C 1
ATOM 596 O O . ALA A 1 77 ? 6.387 9.142 -10.813 1.00 95.69 77 ALA A O 1
ATOM 597 N N . GLN A 1 78 ? 6.618 8.235 -8.789 1.00 94.25 78 GLN A N 1
ATOM 598 C CA . GLN A 1 78 ? 8.052 8.515 -8.691 1.00 94.25 78 GLN A CA 1
ATOM 599 C C . GLN A 1 78 ? 8.826 7.251 -8.349 1.00 94.25 78 GLN A C 1
ATOM 601 O O . GLN A 1 78 ? 8.950 6.859 -7.190 1.00 94.25 78 GLN A O 1
ATOM 606 N N . ILE A 1 79 ? 9.416 6.654 -9.383 1.00 90.38 79 ILE A N 1
ATOM 607 C CA . ILE A 1 79 ? 10.037 5.334 -9.294 1.00 90.38 79 ILE A CA 1
ATOM 608 C C . ILE A 1 79 ? 11.513 5.447 -9.671 1.00 90.38 79 ILE A C 1
ATOM 610 O O . ILE A 1 79 ? 11.879 5.842 -10.783 1.00 90.38 79 ILE A O 1
ATOM 614 N N . LEU A 1 80 ? 12.382 5.130 -8.714 1.00 89.88 80 LEU A N 1
ATOM 615 C CA . LEU A 1 80 ? 13.828 5.087 -8.896 1.00 89.88 80 LEU A CA 1
ATOM 616 C C . LEU A 1 80 ? 14.332 3.720 -8.436 1.00 89.88 80 LEU A C 1
ATOM 618 O O . LEU A 1 80 ? 14.110 3.336 -7.292 1.00 89.88 80 LEU A O 1
ATOM 622 N N . ASP A 1 81 ? 15.062 3.021 -9.299 1.00 88.94 81 ASP A N 1
ATOM 623 C CA . ASP A 1 81 ? 15.865 1.884 -8.873 1.00 88.94 81 ASP A CA 1
ATOM 624 C C . ASP A 1 81 ? 17.104 2.429 -8.156 1.00 88.94 81 ASP A C 1
ATOM 626 O O . ASP A 1 81 ? 18.058 2.913 -8.777 1.00 88.94 81 ASP A O 1
ATOM 630 N N . PHE A 1 82 ? 17.096 2.375 -6.824 1.00 88.38 82 PHE A N 1
ATOM 631 C CA . PHE A 1 82 ? 18.202 2.893 -6.024 1.00 88.38 82 PHE A CA 1
ATOM 632 C C . PHE A 1 82 ? 19.464 2.037 -6.138 1.00 88.38 82 PHE A C 1
ATOM 634 O O . PHE A 1 82 ? 20.540 2.530 -5.802 1.00 88.38 82 PHE A O 1
ATOM 641 N N . SER A 1 83 ? 19.379 0.795 -6.624 1.00 85.56 83 SER A N 1
ATOM 642 C CA . SER A 1 83 ? 20.550 -0.070 -6.794 1.00 85.56 83 SER A CA 1
ATOM 643 C C . SER A 1 83 ? 21.428 0.329 -7.975 1.00 85.56 83 SER A C 1
ATOM 645 O O . SER A 1 83 ? 22.636 0.104 -7.937 1.00 85.56 83 SER A O 1
ATOM 647 N N . THR A 1 84 ? 20.853 0.942 -9.007 1.00 86.69 84 THR A N 1
ATOM 648 C CA . THR A 1 84 ? 21.579 1.435 -10.190 1.00 86.69 84 THR A CA 1
ATOM 649 C C . THR A 1 84 ? 21.557 2.960 -10.288 1.00 86.69 84 THR A C 1
ATOM 651 O O . THR A 1 84 ? 22.410 3.565 -10.955 1.00 86.69 84 THR A O 1
ATOM 654 N N . PHE A 1 85 ? 20.633 3.586 -9.556 1.00 88.94 85 PHE A N 1
ATOM 655 C CA . PHE A 1 85 ? 20.337 5.010 -9.574 1.00 88.94 85 PHE A CA 1
ATOM 656 C C . PHE A 1 85 ? 19.828 5.479 -10.946 1.00 88.94 85 PHE A C 1
ATOM 658 O O . PHE A 1 85 ? 20.261 6.509 -11.473 1.00 88.94 85 PHE A O 1
ATOM 665 N N . LEU A 1 86 ? 18.938 4.674 -11.529 1.00 85.50 86 LEU A N 1
ATOM 666 C CA . LEU A 1 86 ? 18.241 4.899 -12.797 1.00 85.50 86 LEU A CA 1
ATOM 667 C C . LEU A 1 86 ? 16.724 4.831 -12.568 1.00 85.50 86 LEU A C 1
ATOM 669 O O . LEU A 1 86 ? 16.268 4.347 -11.533 1.00 85.50 86 LEU A O 1
ATOM 673 N N . PHE A 1 87 ? 15.935 5.350 -13.509 1.00 83.50 87 PHE A N 1
ATOM 674 C CA . PHE A 1 87 ? 14.474 5.291 -13.418 1.00 83.50 87 PHE A CA 1
ATOM 675 C C . PHE A 1 87 ? 13.980 3.842 -13.439 1.00 83.50 87 PHE A C 1
ATOM 677 O O . PHE A 1 87 ? 14.492 3.028 -14.209 1.00 83.50 87 PHE A O 1
ATOM 684 N N . GLY A 1 88 ? 13.001 3.543 -12.584 1.00 85.12 88 GLY A N 1
ATOM 685 C CA . GLY A 1 88 ? 12.314 2.255 -12.598 1.00 85.12 88 GLY A CA 1
ATOM 686 C C . GLY A 1 88 ? 11.262 2.216 -13.702 1.00 85.12 88 GLY A C 1
ATOM 687 O O . GLY A 1 88 ? 10.535 3.189 -13.887 1.00 85.12 88 GLY A O 1
ATOM 688 N N . ASN A 1 89 ? 11.193 1.104 -14.432 1.00 89.69 89 ASN A N 1
ATOM 689 C CA . ASN A 1 89 ? 10.268 0.907 -15.553 1.00 89.69 89 ASN A CA 1
ATOM 690 C C . ASN A 1 89 ? 9.238 -0.166 -15.198 1.00 89.69 89 ASN A C 1
ATOM 692 O O . ASN A 1 89 ? 9.547 -1.048 -14.399 1.00 89.69 89 ASN A O 1
ATOM 696 N N . ALA A 1 90 ? 8.051 -0.105 -15.804 1.00 93.44 90 ALA A N 1
ATOM 697 C CA . ALA A 1 90 ? 6.979 -1.079 -15.598 1.00 93.44 90 ALA A CA 1
ATOM 698 C C . ALA A 1 90 ? 7.423 -2.507 -15.958 1.00 93.44 90 ALA A C 1
ATOM 700 O O . ALA A 1 90 ? 8.108 -2.729 -16.964 1.00 93.44 90 ALA A O 1
ATOM 701 N N . GLN A 1 91 ? 7.042 -3.473 -15.120 1.00 93.56 91 GLN A N 1
ATOM 702 C CA . GLN A 1 91 ? 7.534 -4.858 -15.173 1.00 93.56 91 GLN A CA 1
ATOM 703 C C . GLN A 1 91 ? 6.414 -5.881 -15.418 1.00 93.56 91 GLN A C 1
ATOM 705 O O . GLN A 1 91 ? 6.680 -7.070 -15.595 1.00 93.56 91 GLN A O 1
ATOM 710 N N . THR A 1 92 ? 5.167 -5.420 -15.452 1.00 96.75 92 THR A N 1
ATOM 711 C CA . THR A 1 92 ? 3.966 -6.178 -15.816 1.00 96.75 92 THR A CA 1
ATOM 712 C C . THR A 1 92 ? 3.130 -5.334 -16.781 1.00 96.75 92 THR A C 1
ATOM 714 O O . THR A 1 92 ? 3.393 -4.139 -16.923 1.00 96.75 92 THR A O 1
ATOM 717 N N . PRO A 1 93 ? 2.093 -5.896 -17.427 1.00 97.88 93 PRO A N 1
ATOM 718 C CA . PRO A 1 93 ? 0.953 -5.080 -17.828 1.00 97.88 93 PRO A CA 1
ATOM 719 C C . PRO A 1 93 ? 0.474 -4.257 -16.623 1.00 97.88 93 PRO A C 1
ATOM 721 O O . PRO A 1 93 ? 0.412 -4.781 -15.507 1.00 97.88 93 PRO A O 1
ATOM 724 N N . MET A 1 94 ? 0.211 -2.975 -16.840 1.00 98.00 94 MET A N 1
ATOM 725 C CA . MET A 1 94 ? -0.226 -2.038 -15.809 1.00 98.00 94 MET A CA 1
ATOM 726 C C . MET A 1 94 ? -1.757 -1.988 -15.749 1.00 98.00 94 MET A C 1
ATOM 728 O O . MET A 1 94 ? -2.445 -2.629 -16.549 1.00 98.00 94 MET A O 1
ATOM 732 N N . LEU A 1 95 ? -2.298 -1.238 -14.788 1.00 97.69 95 LEU A N 1
ATOM 733 C CA . LEU A 1 95 ? -3.721 -1.221 -14.434 1.00 97.69 95 LEU A CA 1
ATOM 734 C C . LEU A 1 95 ? -4.672 -1.129 -15.647 1.00 97.69 95 LEU A C 1
ATOM 736 O O . LEU A 1 95 ? -5.606 -1.923 -15.780 1.00 97.69 95 LEU A O 1
ATOM 740 N N . HIS A 1 96 ? -4.418 -0.196 -16.567 1.00 98.38 96 HIS A N 1
ATOM 741 C CA . HIS A 1 96 ? -5.245 -0.011 -17.761 1.00 98.38 96 HIS A CA 1
ATOM 742 C C . HIS A 1 96 ? -4.983 -1.070 -18.835 1.00 98.38 96 HIS A C 1
ATOM 744 O O . HIS A 1 96 ? -5.919 -1.446 -19.539 1.00 98.38 96 HIS A O 1
ATOM 750 N N . ASP A 1 97 ? -3.761 -1.596 -18.948 1.00 98.69 97 ASP A N 1
ATOM 751 C CA . ASP A 1 97 ? -3.471 -2.683 -19.889 1.00 98.69 97 ASP A CA 1
ATOM 752 C C . ASP A 1 97 ? -4.270 -3.934 -19.524 1.00 98.69 97 ASP A C 1
ATOM 754 O O . ASP A 1 97 ? -4.878 -4.564 -20.392 1.00 98.69 97 ASP A O 1
ATOM 758 N N . ILE A 1 98 ? -4.303 -4.267 -18.227 1.00 98.62 98 ILE A N 1
ATOM 759 C CA . ILE A 1 98 ? -5.064 -5.399 -17.693 1.00 98.62 98 ILE A CA 1
ATOM 760 C C . ILE A 1 98 ? -6.552 -5.182 -17.967 1.00 98.62 98 ILE A C 1
ATOM 762 O O . ILE A 1 98 ? -7.183 -6.034 -18.591 1.00 98.62 98 ILE A O 1
ATOM 766 N N . TYR A 1 99 ? -7.096 -4.023 -17.587 1.00 98.19 99 TYR A N 1
ATOM 767 C CA . TYR A 1 99 ? -8.505 -3.698 -17.806 1.00 98.19 99 TYR A CA 1
ATOM 768 C C . TYR A 1 99 ? -8.916 -3.810 -19.282 1.00 98.19 99 TYR A C 1
ATOM 770 O O . TYR A 1 99 ? -9.911 -4.456 -19.621 1.00 98.19 99 TYR A O 1
ATOM 778 N N . VAL A 1 100 ? -8.129 -3.224 -20.191 1.00 97.69 100 VAL A N 1
ATOM 779 C CA . VAL A 1 100 ? -8.428 -3.251 -21.627 1.00 97.69 100 VAL A CA 1
ATOM 780 C C . VAL A 1 100 ? -8.308 -4.671 -22.177 1.00 97.69 100 VAL A C 1
ATOM 782 O O . VAL A 1 100 ? -9.216 -5.118 -22.880 1.00 97.69 100 VAL A O 1
ATOM 785 N N . ALA A 1 101 ? -7.256 -5.417 -21.831 1.00 98.19 101 ALA A N 1
ATOM 786 C CA . ALA A 1 101 ? -7.104 -6.802 -22.271 1.00 98.19 101 ALA A CA 1
ATOM 787 C C . ALA A 1 101 ? -8.280 -7.677 -21.806 1.00 98.19 101 ALA A C 1
ATOM 789 O O . ALA A 1 101 ? -8.849 -8.425 -22.605 1.00 98.19 101 ALA A O 1
ATOM 790 N N . GLN A 1 102 ? -8.713 -7.530 -20.554 1.00 98.12 102 GLN A N 1
ATOM 791 C CA . GLN A 1 102 ? -9.881 -8.233 -20.022 1.00 98.12 102 GLN A CA 1
ATOM 792 C C . GLN A 1 102 ? -11.186 -7.799 -20.700 1.00 98.12 102 GLN A C 1
ATOM 794 O O . GLN A 1 102 ? -12.061 -8.632 -20.922 1.00 98.12 102 GLN A O 1
ATOM 799 N N . SER A 1 103 ? -11.323 -6.533 -21.101 1.00 97.44 103 SER A N 1
ATOM 800 C CA . SER A 1 103 ? -12.506 -6.072 -21.843 1.00 97.44 103 SER A CA 1
ATOM 801 C C . SER A 1 103 ? -12.627 -6.707 -23.238 1.00 97.44 103 SER A C 1
ATOM 803 O O . SER A 1 103 ? -13.736 -6.887 -23.744 1.00 97.44 103 SER A O 1
ATOM 805 N N . ILE A 1 104 ? -11.495 -7.075 -23.852 1.00 97.31 104 ILE A N 1
ATOM 806 C CA . ILE A 1 104 ? -11.440 -7.708 -25.177 1.00 97.31 104 ILE A CA 1
ATOM 807 C C . ILE A 1 104 ? -11.592 -9.230 -25.062 1.00 97.31 104 ILE A C 1
ATOM 809 O O . ILE A 1 104 ? -12.307 -9.841 -25.860 1.00 97.31 104 ILE A O 1
ATOM 813 N N . TYR A 1 105 ? -10.912 -9.845 -24.091 1.00 98.12 105 TYR A N 1
ATOM 814 C CA . TYR A 1 105 ? -10.721 -11.300 -24.023 1.00 98.12 105 TYR A CA 1
ATOM 815 C C . TYR A 1 105 ? -11.431 -11.989 -22.850 1.00 98.12 105 TYR A C 1
ATOM 817 O O . TYR A 1 105 ? -11.528 -13.216 -22.840 1.00 98.12 105 TYR A O 1
ATOM 825 N N . GLY A 1 106 ? -11.968 -11.219 -21.905 1.00 98.12 106 GLY A N 1
ATOM 826 C CA . GLY A 1 106 ? -12.457 -11.695 -20.613 1.00 98.12 106 GLY A CA 1
ATOM 827 C C . GLY A 1 106 ? -11.341 -11.790 -19.567 1.00 98.12 106 GLY A C 1
ATOM 828 O O . GLY A 1 106 ? -10.188 -12.068 -19.895 1.00 98.12 106 GLY A O 1
ATOM 829 N N . ALA A 1 107 ? -11.692 -11.564 -18.300 1.00 98.00 107 ALA A N 1
ATOM 830 C CA . ALA A 1 107 ? -10.809 -11.847 -17.170 1.00 98.00 107 ALA A CA 1
ATOM 831 C C . ALA A 1 107 ? -10.596 -13.362 -17.027 1.00 98.00 107 ALA A C 1
ATOM 833 O O . ALA A 1 107 ? -11.547 -14.133 -17.171 1.00 98.00 107 ALA A O 1
ATOM 834 N N . ASP A 1 108 ? -9.355 -13.789 -16.785 1.00 98.19 108 ASP A N 1
ATOM 835 C CA . ASP A 1 108 ? -9.006 -15.204 -16.640 1.00 98.19 108 ASP A CA 1
ATOM 836 C C . ASP A 1 108 ? -9.300 -15.691 -15.212 1.00 98.19 108 ASP A C 1
ATOM 838 O O . ASP A 1 108 ? -8.508 -15.427 -14.309 1.00 98.19 108 ASP A O 1
ATOM 842 N N . PRO A 1 109 ? -10.355 -16.494 -14.994 1.00 97.81 109 PRO A N 1
ATOM 843 C CA . PRO A 1 109 ? -10.774 -16.894 -13.654 1.00 97.81 109 PRO A CA 1
ATOM 844 C C . PRO A 1 109 ? -9.838 -17.925 -13.003 1.00 97.81 109 PRO A C 1
ATOM 846 O O . PRO A 1 109 ? -10.163 -18.464 -11.950 1.00 97.81 109 PRO A O 1
ATOM 849 N N . THR A 1 110 ? -8.733 -18.298 -13.657 1.00 98.25 110 THR A N 1
ATOM 850 C CA . THR A 1 110 ? -7.826 -19.354 -13.185 1.00 98.25 110 THR A CA 1
ATOM 851 C C . THR A 1 110 ? -6.472 -18.837 -12.718 1.00 98.25 110 THR A C 1
ATOM 853 O O . THR A 1 110 ? -5.730 -19.575 -12.062 1.00 98.25 110 THR A O 1
ATOM 856 N N . THR A 1 111 ? -6.126 -17.591 -13.043 1.00 98.38 111 THR A N 1
ATOM 857 C CA . THR A 1 111 ? -4.837 -17.023 -12.661 1.00 98.38 111 THR A CA 1
ATOM 858 C C . THR A 1 111 ? -4.811 -16.797 -11.156 1.00 98.38 111 THR A C 1
ATOM 860 O O . THR A 1 111 ? -5.483 -15.907 -10.659 1.00 98.38 111 THR A O 1
ATOM 863 N N . ARG A 1 112 ? -4.006 -17.613 -10.462 1.00 98.56 112 ARG A N 1
ATOM 864 C CA . ARG A 1 112 ? -3.754 -17.515 -9.014 1.00 98.56 112 ARG A CA 1
ATOM 865 C C . ARG A 1 112 ? -5.011 -17.588 -8.134 1.00 98.56 112 ARG A C 1
ATOM 867 O O . ARG A 1 112 ? -4.948 -17.182 -7.003 1.00 98.56 112 ARG A O 1
ATOM 874 N N . ALA A 1 113 ? -6.061 -18.272 -8.603 1.00 98.25 113 ALA A N 1
ATOM 875 C CA . ALA A 1 113 ? -7.376 -18.408 -7.952 1.00 98.25 113 ALA A CA 1
ATOM 876 C C . ALA A 1 113 ? -7.429 -19.132 -6.570 1.00 98.25 113 ALA A C 1
ATOM 878 O O . ALA A 1 113 ? -8.470 -19.678 -6.196 1.00 98.25 113 ALA A O 1
ATOM 879 N N . GLY A 1 114 ? -6.317 -19.236 -5.848 1.00 98.56 114 GLY A N 1
ATOM 880 C CA . GLY A 1 114 ? -6.267 -19.644 -4.447 1.00 98.56 114 GLY A CA 1
ATOM 881 C C . GLY A 1 114 ? -5.194 -18.839 -3.716 1.00 98.56 114 GLY A C 1
ATOM 882 O O . GLY A 1 114 ? -4.420 -18.145 -4.356 1.00 98.56 114 GLY A O 1
ATOM 883 N N . ASP A 1 115 ? -5.103 -19.003 -2.399 1.00 98.81 115 ASP A N 1
ATOM 884 C CA . ASP A 1 115 ? -4.312 -18.139 -1.512 1.00 98.81 115 ASP A CA 1
ATOM 885 C C . ASP A 1 115 ? -2.880 -17.862 -2.008 1.00 98.81 115 ASP A C 1
ATOM 887 O O . ASP A 1 115 ? -2.006 -18.745 -2.044 1.00 98.81 115 ASP A O 1
ATOM 891 N N . THR A 1 116 ? -2.641 -16.603 -2.357 1.00 98.94 116 THR A N 1
ATOM 892 C CA . THR A 1 116 ? -1.409 -16.120 -2.961 1.00 98.94 116 THR A CA 1
ATOM 893 C C . THR A 1 116 ? -0.770 -15.024 -2.118 1.00 98.94 116 THR A C 1
ATOM 895 O O . THR A 1 116 ? -1.397 -14.051 -1.718 1.00 98.94 116 THR A O 1
ATOM 898 N N . ILE A 1 117 ? 0.539 -15.144 -1.901 1.00 98.88 117 ILE A N 1
ATOM 899 C CA . ILE A 1 117 ? 1.362 -14.077 -1.337 1.00 98.88 117 ILE A CA 1
ATOM 900 C C . ILE A 1 117 ? 2.076 -13.367 -2.487 1.00 98.88 117 ILE A C 1
ATOM 902 O O . ILE A 1 117 ? 2.782 -14.001 -3.281 1.00 98.88 117 ILE A O 1
ATOM 906 N N . TYR A 1 118 ? 1.914 -12.052 -2.547 1.00 98.81 118 TYR A N 1
ATOM 907 C CA . TYR A 1 118 ? 2.662 -11.126 -3.386 1.00 98.81 118 TYR A CA 1
ATOM 908 C C . TYR A 1 118 ? 3.660 -10.361 -2.517 1.00 98.81 118 TYR A C 1
ATOM 910 O O . TYR A 1 118 ? 3.360 -10.015 -1.382 1.00 98.81 118 TYR A O 1
ATOM 918 N N . GLY A 1 119 ? 4.841 -10.061 -3.050 1.00 98.44 119 GLY A N 1
ATOM 919 C CA . GLY A 1 119 ? 5.877 -9.323 -2.338 1.00 98.44 119 GLY A CA 1
ATOM 920 C C . GLY A 1 119 ? 6.940 -10.223 -1.715 1.00 98.44 119 GLY A C 1
ATOM 921 O O . GLY A 1 119 ? 7.513 -11.076 -2.396 1.00 98.44 119 GLY A O 1
ATOM 922 N N . PHE A 1 120 ? 7.288 -10.012 -0.449 1.00 98.25 120 PHE A N 1
ATOM 923 C CA . PHE A 1 120 ? 8.180 -10.925 0.263 1.00 98.25 120 PHE A CA 1
ATOM 924 C C . PHE A 1 120 ? 7.479 -12.265 0.501 1.00 98.25 120 PHE A C 1
ATOM 926 O O . PHE A 1 120 ? 6.261 -12.339 0.579 1.00 98.25 120 PHE A O 1
ATOM 933 N N . ASN A 1 121 ? 8.249 -13.355 0.563 1.00 98.06 121 ASN A N 1
ATOM 934 C CA . ASN A 1 121 ? 7.703 -14.711 0.727 1.00 98.06 121 ASN A CA 1
ATOM 935 C C . ASN A 1 121 ? 6.709 -15.129 -0.378 1.00 98.06 121 ASN A C 1
ATOM 937 O O . ASN A 1 121 ? 5.864 -15.996 -0.156 1.00 98.06 121 ASN A O 1
ATOM 941 N N . SER A 1 122 ? 6.833 -14.528 -1.566 1.00 98.56 122 SER A N 1
ATOM 942 C CA . SER A 1 122 ? 5.888 -14.685 -2.669 1.00 98.56 122 SER A CA 1
ATOM 943 C C . SER A 1 122 ? 5.612 -16.143 -3.036 1.00 98.56 122 SER A C 1
ATOM 945 O O . SER A 1 122 ? 6.530 -16.946 -3.234 1.00 98.56 122 SER A O 1
ATOM 947 N N . THR A 1 123 ? 4.332 -16.466 -3.208 1.00 98.69 123 THR A N 1
ATOM 948 C CA . THR A 1 123 ? 3.856 -17.743 -3.763 1.00 98.69 123 THR A CA 1
ATOM 949 C C . THR A 1 123 ? 3.241 -17.573 -5.153 1.00 98.69 123 THR A C 1
ATOM 951 O O . THR A 1 123 ? 2.878 -18.565 -5.786 1.00 98.69 123 THR A O 1
ATOM 954 N N . ALA A 1 124 ? 3.220 -16.346 -5.690 1.00 98.06 124 ALA A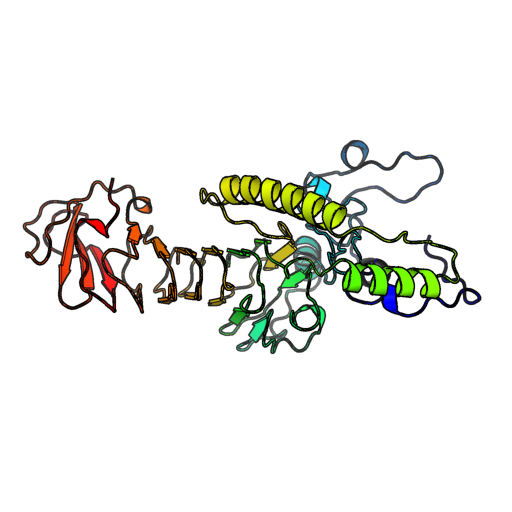 N 1
ATOM 955 C CA . ALA A 1 124 ? 2.629 -16.005 -6.988 1.00 98.06 124 ALA A CA 1
ATOM 956 C C . ALA A 1 124 ? 3.296 -16.708 -8.192 1.00 98.06 124 ALA A C 1
ATOM 958 O O . ALA A 1 124 ? 2.774 -16.689 -9.314 1.00 98.06 124 ALA A O 1
ATOM 959 N N . GLY A 1 125 ? 4.472 -17.317 -7.988 1.00 96.44 125 GLY A N 1
ATOM 960 C CA . GLY A 1 125 ? 5.188 -18.090 -9.003 1.00 96.44 125 GLY A CA 1
ATOM 961 C C . GLY A 1 125 ? 5.670 -17.240 -10.181 1.00 96.44 125 GLY A C 1
ATOM 962 O O . GLY A 1 125 ? 5.726 -17.734 -11.312 1.00 96.44 125 GLY A O 1
ATOM 963 N N . ARG A 1 126 ? 5.946 -15.952 -9.945 1.00 95.38 126 ARG A N 1
ATOM 964 C CA . ARG A 1 126 ? 6.484 -14.993 -10.919 1.00 95.38 126 ARG A CA 1
ATOM 965 C C . ARG A 1 126 ? 7.488 -14.080 -10.226 1.00 95.38 126 ARG A C 1
ATOM 967 O O . ARG A 1 126 ? 7.133 -13.427 -9.253 1.00 95.38 126 ARG A O 1
ATOM 974 N N . ASP A 1 127 ? 8.687 -13.970 -10.786 1.00 94.00 127 ASP A N 1
ATOM 975 C CA . ASP A 1 127 ? 9.780 -13.217 -10.161 1.00 94.00 127 ASP A CA 1
ATOM 976 C C . ASP A 1 127 ? 9.445 -11.721 -9.983 1.00 94.00 127 ASP A C 1
ATOM 978 O O . ASP A 1 127 ? 9.883 -11.102 -9.020 1.00 94.00 127 ASP A O 1
ATOM 982 N N . ALA A 1 128 ? 8.616 -11.140 -10.862 1.00 95.00 128 ALA A N 1
ATOM 983 C CA . ALA A 1 128 ? 8.153 -9.750 -10.735 1.00 95.00 128 ALA A CA 1
ATOM 984 C C . ALA A 1 128 ? 7.387 -9.481 -9.427 1.00 95.00 128 ALA A C 1
ATOM 986 O O . ALA A 1 128 ? 7.419 -8.360 -8.926 1.00 95.00 128 ALA A O 1
ATOM 987 N N . PHE A 1 129 ? 6.746 -10.506 -8.862 1.00 97.81 129 PHE A N 1
ATOM 988 C CA . PHE A 1 129 ? 5.994 -10.429 -7.613 1.00 97.81 129 PHE A CA 1
ATOM 989 C C . PHE A 1 129 ? 6.770 -10.973 -6.404 1.00 97.81 129 PHE A C 1
ATOM 991 O O . PHE A 1 129 ? 6.180 -11.085 -5.335 1.00 97.81 129 PHE A O 1
ATOM 998 N N . ASP A 1 130 ? 8.051 -11.329 -6.553 1.00 97.38 130 ASP A N 1
ATOM 999 C CA . ASP A 1 130 ? 8.938 -11.708 -5.447 1.00 97.38 130 ASP A CA 1
ATOM 1000 C C . ASP A 1 130 ? 9.883 -10.549 -5.116 1.00 97.38 130 ASP A C 1
ATOM 1002 O O . ASP A 1 130 ? 10.891 -10.329 -5.792 1.00 97.38 130 ASP A O 1
ATOM 1006 N N . PHE A 1 131 ? 9.584 -9.808 -4.049 1.00 96.31 131 PHE A N 1
ATOM 1007 C CA . PHE A 1 131 ? 10.337 -8.600 -3.686 1.00 96.31 131 PHE A CA 1
ATOM 1008 C C . PHE A 1 131 ? 11.662 -8.896 -2.976 1.00 96.31 131 PHE A C 1
ATOM 1010 O O . PHE A 1 131 ? 12.467 -7.985 -2.774 1.00 96.31 131 PHE A O 1
ATOM 1017 N N . SER A 1 132 ? 11.959 -10.169 -2.682 1.00 93.81 132 SER A N 1
ATOM 1018 C CA . SER A 1 132 ? 13.320 -10.568 -2.303 1.00 93.81 132 SER A CA 1
ATOM 1019 C C . SER A 1 132 ? 14.289 -10.491 -3.491 1.00 93.81 132 SER A C 1
ATOM 1021 O O . SER A 1 132 ? 15.476 -10.211 -3.311 1.00 93.81 132 SER A O 1
ATOM 1023 N N . SER A 1 133 ? 13.763 -10.680 -4.704 1.00 90.81 133 SER A N 1
ATOM 1024 C CA . SER A 1 133 ? 14.498 -10.588 -5.967 1.00 90.81 133 SER A CA 1
ATOM 1025 C C . SER A 1 133 ? 14.262 -9.242 -6.669 1.00 90.81 133 SER A C 1
ATOM 1027 O O . SER A 1 133 ? 15.185 -8.673 -7.256 1.00 90.81 133 SER A O 1
ATOM 1029 N N . ASN A 1 134 ? 13.042 -8.709 -6.583 1.00 92.19 134 ASN A N 1
ATOM 1030 C CA . ASN A 1 134 ? 12.606 -7.450 -7.180 1.00 92.19 134 ASN A CA 1
ATOM 1031 C C . ASN A 1 134 ? 12.479 -6.339 -6.124 1.00 92.19 134 ASN A C 1
ATOM 1033 O O . ASN A 1 134 ? 11.387 -5.988 -5.689 1.00 92.19 134 ASN A O 1
ATOM 1037 N N . ALA A 1 135 ? 13.612 -5.773 -5.712 1.00 90.00 135 ALA A N 1
ATOM 1038 C CA . ALA A 1 135 ? 13.685 -4.791 -4.623 1.00 90.00 135 ALA A CA 1
ATOM 1039 C C . ALA A 1 135 ? 12.981 -3.440 -4.894 1.00 90.00 135 ALA A C 1
ATOM 1041 O O . ALA A 1 135 ? 12.722 -2.680 -3.959 1.00 90.00 135 ALA A O 1
ATOM 1042 N N . PHE A 1 136 ? 12.704 -3.121 -6.162 1.00 92.00 136 PHE A N 1
ATOM 1043 C CA . PHE A 1 136 ? 12.065 -1.873 -6.597 1.00 92.00 136 PHE A CA 1
ATOM 1044 C C . PHE A 1 136 ? 10.949 -2.206 -7.593 1.00 92.00 136 PHE A C 1
ATOM 1046 O O . PHE A 1 136 ? 11.124 -1.989 -8.795 1.00 92.00 136 PHE A O 1
ATOM 1053 N N . PRO A 1 137 ? 9.851 -2.817 -7.129 1.00 94.50 137 PRO A N 1
ATOM 1054 C CA . PRO A 1 137 ? 8.798 -3.285 -8.015 1.00 94.50 137 PRO A CA 1
ATOM 1055 C C . PRO A 1 137 ? 8.069 -2.110 -8.672 1.00 94.50 137 PRO A C 1
ATOM 1057 O O . PRO A 1 137 ? 7.809 -1.101 -8.023 1.00 94.50 137 PRO A O 1
ATOM 1060 N N . ASN A 1 138 ? 7.735 -2.250 -9.954 1.00 95.12 138 ASN A N 1
ATOM 1061 C CA . ASN A 1 138 ? 6.772 -1.393 -10.646 1.00 95.12 138 ASN A CA 1
ATOM 1062 C C . ASN A 1 138 ? 5.775 -2.297 -11.371 1.00 95.12 138 ASN A C 1
ATOM 1064 O O . ASN A 1 138 ? 6.045 -2.751 -12.490 1.00 95.12 138 ASN A O 1
ATOM 1068 N N . VAL A 1 139 ? 4.707 -2.667 -10.666 1.00 97.50 139 VAL A N 1
ATOM 1069 C CA . VAL A 1 139 ? 3.840 -3.787 -11.045 1.00 97.50 139 VAL A CA 1
ATOM 1070 C C . VAL A 1 139 ? 2.368 -3.497 -10.778 1.00 97.50 139 VAL A C 1
ATOM 1072 O O . VAL A 1 139 ? 2.010 -2.700 -9.911 1.00 97.50 139 VAL A O 1
ATOM 1075 N N . SER A 1 140 ? 1.514 -4.219 -11.496 1.00 98.56 140 SER A N 1
ATOM 1076 C CA . SER A 1 140 ? 0.086 -4.332 -11.223 1.00 98.56 140 SER A CA 1
ATOM 1077 C C . SER A 1 140 ? -0.271 -5.791 -10.945 1.00 98.56 140 SER A C 1
ATOM 1079 O O . SER A 1 140 ? 0.162 -6.699 -11.665 1.00 98.56 140 SER A O 1
ATOM 1081 N N . ILE A 1 141 ? -1.014 -6.023 -9.866 1.00 98.81 141 ILE A N 1
ATOM 1082 C CA . ILE A 1 141 ? -1.427 -7.346 -9.402 1.00 98.81 141 ILE A CA 1
ATOM 1083 C C . ILE A 1 141 ? -2.807 -7.654 -9.970 1.00 98.81 141 ILE A C 1
ATOM 1085 O O . ILE A 1 141 ? -3.753 -6.909 -9.758 1.00 98.81 141 ILE A O 1
ATOM 1089 N N . TYR A 1 142 ? -2.918 -8.780 -10.667 1.00 98.75 142 TYR A N 1
ATOM 1090 C CA . TYR A 1 142 ? -4.200 -9.391 -11.003 1.00 98.75 142 TYR A CA 1
ATOM 1091 C C . TYR A 1 142 ? -4.317 -10.710 -10.253 1.00 98.75 142 TYR A C 1
ATOM 1093 O O . TYR A 1 142 ? -3.406 -11.534 -10.358 1.00 98.75 142 TYR A O 1
ATOM 1101 N N . ASP A 1 143 ? -5.426 -10.931 -9.568 1.00 98.75 143 ASP A N 1
ATOM 1102 C CA . ASP A 1 143 ? -5.767 -12.213 -8.961 1.00 98.75 143 ASP A CA 1
ATOM 1103 C C . ASP A 1 143 ? -7.221 -12.565 -9.297 1.00 98.75 143 ASP A C 1
ATOM 1105 O O . ASP A 1 143 ? -8.068 -11.685 -9.459 1.00 98.75 143 ASP A O 1
ATOM 1109 N N . ALA A 1 144 ? -7.497 -13.851 -9.487 1.00 98.56 144 ALA A N 1
ATOM 1110 C CA . ALA A 1 144 ? -8.834 -14.358 -9.763 1.00 98.56 144 ALA A CA 1
ATOM 1111 C C . ALA A 1 144 ? -9.588 -14.794 -8.494 1.00 98.56 144 ALA A C 1
ATOM 1113 O O . ALA A 1 144 ? -10.779 -15.111 -8.591 1.00 98.56 144 ALA A O 1
ATOM 1114 N N . GLY A 1 145 ? -8.924 -14.822 -7.337 1.00 98.06 145 GLY A N 1
ATOM 1115 C CA . GLY A 1 145 ? -9.528 -15.030 -6.026 1.00 98.06 145 GLY A CA 1
ATOM 1116 C C . GLY A 1 145 ? -8.689 -15.933 -5.130 1.00 98.06 145 GLY A C 1
ATOM 1117 O O . GLY A 1 145 ? -7.708 -16.522 -5.552 1.00 98.06 145 GLY A O 1
ATOM 1118 N N . GLY A 1 146 ? -9.148 -16.134 -3.904 1.00 98.56 146 GLY A N 1
ATOM 1119 C CA . GLY A 1 146 ? -8.353 -16.779 -2.867 1.00 98.56 146 GLY A CA 1
ATOM 1120 C C . GLY A 1 146 ? -8.507 -15.979 -1.587 1.00 98.56 146 GLY A C 1
ATOM 1121 O O . GLY A 1 146 ? -9.452 -15.206 -1.464 1.00 98.56 146 GLY A O 1
ATOM 1122 N N . ASN A 1 147 ? -7.623 -16.216 -0.627 1.00 98.75 147 ASN A N 1
ATOM 1123 C CA . ASN A 1 147 ? -7.355 -15.269 0.444 1.00 98.75 147 ASN A CA 1
ATOM 1124 C C . ASN A 1 147 ? -5.885 -14.850 0.352 1.00 98.75 147 ASN A C 1
ATOM 1126 O O . ASN A 1 147 ? -4.990 -15.590 0.777 1.00 98.75 147 ASN A O 1
ATOM 1130 N N . ASP A 1 148 ? -5.661 -13.678 -0.219 1.00 98.94 148 ASP A N 1
ATOM 1131 C CA . ASP A 1 148 ? -4.381 -13.228 -0.739 1.00 98.94 148 ASP A CA 1
ATOM 1132 C C . ASP A 1 148 ? -3.730 -12.184 0.169 1.00 98.94 148 ASP A C 1
ATOM 1134 O O . ASP A 1 148 ? -4.388 -11.486 0.942 1.00 98.94 148 ASP A O 1
ATOM 1138 N N . THR A 1 149 ? -2.405 -12.076 0.089 1.00 98.94 149 THR A N 1
ATOM 1139 C CA . THR A 1 149 ? -1.614 -11.173 0.930 1.00 98.94 149 THR A CA 1
ATOM 1140 C C . THR A 1 149 ? -0.636 -10.368 0.092 1.00 98.94 149 THR A C 1
ATOM 1142 O O . THR A 1 149 ? 0.150 -10.941 -0.662 1.00 98.94 149 THR A O 1
ATOM 1145 N N . ILE A 1 150 ? -0.595 -9.052 0.296 1.00 98.88 150 ILE A N 1
ATOM 1146 C CA . ILE A 1 150 ? 0.549 -8.222 -0.094 1.00 98.88 150 ILE A CA 1
ATOM 1147 C C . ILE A 1 150 ? 1.495 -8.106 1.107 1.00 98.88 150 ILE A C 1
ATOM 1149 O O . ILE A 1 150 ? 1.200 -7.443 2.101 1.00 98.88 150 ILE A O 1
ATOM 1153 N N . ASP A 1 151 ? 2.640 -8.781 1.015 1.00 98.81 151 ASP A N 1
ATOM 1154 C CA . ASP A 1 151 ? 3.677 -8.827 2.042 1.00 98.81 151 ASP A CA 1
ATOM 1155 C C . ASP A 1 151 ? 4.819 -7.856 1.709 1.00 98.81 151 ASP A C 1
ATOM 1157 O O . ASP A 1 151 ? 5.658 -8.116 0.842 1.00 98.81 151 ASP A O 1
ATOM 1161 N N . LEU A 1 152 ? 4.875 -6.731 2.424 1.00 98.56 152 LEU A N 1
ATOM 1162 C CA . LEU A 1 152 ? 5.919 -5.712 2.286 1.00 98.56 152 LEU A CA 1
ATOM 1163 C C . LEU A 1 152 ? 6.971 -5.784 3.409 1.00 98.56 152 LEU A C 1
ATOM 1165 O O . LEU A 1 152 ? 7.816 -4.896 3.526 1.00 98.56 152 LEU A O 1
ATOM 1169 N N . SER A 1 153 ? 6.989 -6.870 4.189 1.00 97.81 153 SER A N 1
ATOM 1170 C CA . SER A 1 153 ? 7.748 -6.998 5.446 1.00 97.81 153 SER A CA 1
ATOM 1171 C C . SER A 1 153 ? 9.261 -6.889 5.345 1.00 97.81 153 SER A C 1
ATOM 1173 O O . SER A 1 153 ? 9.933 -6.609 6.341 1.00 97.81 153 SER A O 1
ATOM 1175 N N . GLY A 1 154 ? 9.827 -7.133 4.166 1.00 95.94 154 GLY A N 1
ATOM 1176 C CA . GLY A 1 154 ? 11.259 -6.992 3.928 1.00 95.94 154 GLY A CA 1
ATOM 1177 C C . GLY A 1 154 ? 11.684 -5.580 3.521 1.00 95.94 154 GLY A C 1
ATOM 1178 O O . GLY A 1 154 ? 12.888 -5.321 3.424 1.00 95.94 154 GLY A O 1
ATOM 1179 N N . PHE A 1 155 ? 10.743 -4.659 3.286 1.00 95.31 155 PHE A N 1
ATOM 1180 C CA . PHE A 1 155 ? 11.082 -3.261 3.069 1.00 95.31 155 PHE A CA 1
ATOM 1181 C C . PHE A 1 155 ? 11.482 -2.596 4.388 1.00 95.31 155 PHE A C 1
ATOM 1183 O O . PHE A 1 155 ? 10.904 -2.803 5.448 1.00 95.31 155 PHE A O 1
ATOM 1190 N N . ASN A 1 156 ? 12.539 -1.795 4.304 1.00 92.00 156 ASN A N 1
ATOM 1191 C CA . ASN A 1 156 ? 13.155 -1.069 5.416 1.00 92.00 156 ASN A CA 1
ATOM 1192 C C . ASN A 1 156 ? 13.053 0.458 5.236 1.00 92.00 156 ASN A C 1
ATOM 1194 O O . ASN A 1 156 ? 13.763 1.220 5.893 1.00 92.00 156 ASN A O 1
ATOM 1198 N N . ALA A 1 157 ? 12.198 0.897 4.315 1.00 94.31 157 ALA A N 1
ATOM 1199 C CA . ALA A 1 157 ? 11.641 2.241 4.244 1.00 94.31 157 ALA A CA 1
ATOM 1200 C C . ALA A 1 157 ? 10.145 2.149 4.574 1.00 94.31 157 ALA A C 1
ATOM 1202 O O . ALA A 1 157 ? 9.600 1.049 4.571 1.00 94.31 157 ALA A O 1
ATOM 1203 N N . SER A 1 158 ? 9.502 3.288 4.842 1.00 97.75 158 SER A N 1
ATOM 1204 C CA . SER A 1 158 ? 8.051 3.306 5.042 1.00 97.75 158 SER A CA 1
ATOM 1205 C C . SER A 1 158 ? 7.304 2.781 3.819 1.00 97.75 158 SER A C 1
ATOM 1207 O O . SER A 1 158 ? 7.754 2.995 2.687 1.00 97.75 158 SER A O 1
ATOM 1209 N N . VAL A 1 159 ? 6.129 2.211 4.046 1.00 98.44 159 VAL A N 1
ATOM 1210 C CA . VAL A 1 159 ? 5.178 1.826 3.009 1.00 98.44 159 VAL A CA 1
ATOM 1211 C C . VAL A 1 159 ? 3.832 2.513 3.216 1.00 98.44 159 VAL A C 1
ATOM 1213 O O . VAL A 1 159 ? 3.409 2.802 4.334 1.00 98.44 159 VAL A O 1
ATOM 1216 N N . PHE A 1 160 ? 3.168 2.790 2.103 1.00 98.81 160 PHE A N 1
ATOM 1217 C CA . PHE A 1 160 ? 1.739 3.048 2.056 1.00 98.81 160 PHE A CA 1
ATOM 1218 C C . PHE A 1 160 ? 1.111 1.931 1.225 1.00 98.81 160 PHE A C 1
ATOM 1220 O O . PHE A 1 160 ? 1.489 1.748 0.066 1.00 98.81 160 PHE A O 1
ATOM 1227 N N . LEU A 1 161 ? 0.211 1.173 1.841 1.00 98.88 161 LEU A N 1
ATOM 1228 C CA . LEU A 1 161 ? -0.527 0.081 1.227 1.00 98.88 161 LEU A CA 1
ATOM 1229 C C . LEU A 1 161 ? -2.016 0.419 1.223 1.00 98.88 161 LEU A C 1
ATOM 1231 O O . LEU A 1 161 ? -2.563 0.742 2.272 1.00 98.88 161 LEU A O 1
ATOM 1235 N N . ASP A 1 162 ? -2.637 0.291 0.059 1.00 98.88 162 ASP A N 1
ATOM 1236 C CA . ASP A 1 162 ? -4.071 0.423 -0.179 1.00 98.88 162 ASP A CA 1
ATOM 1237 C C . ASP A 1 162 ? -4.559 -0.836 -0.904 1.00 98.88 162 ASP A C 1
ATOM 1239 O O . ASP A 1 162 ? -4.071 -1.152 -1.995 1.00 98.88 162 ASP A O 1
ATOM 1243 N N . LEU A 1 163 ? -5.457 -1.587 -0.259 1.00 98.88 163 LEU A N 1
ATOM 1244 C CA . LEU A 1 163 ? -5.975 -2.861 -0.759 1.00 98.88 163 LEU A CA 1
ATOM 1245 C C . LEU A 1 163 ? -7.199 -2.715 -1.678 1.00 98.88 163 LEU A C 1
ATOM 1247 O O . LEU A 1 163 ? -7.711 -3.733 -2.150 1.00 98.88 163 LEU A O 1
ATOM 1251 N N . HIS A 1 164 ? -7.673 -1.497 -1.958 1.00 98.75 164 HIS A N 1
ATOM 1252 C CA . HIS A 1 164 ? -8.761 -1.292 -2.916 1.00 98.75 164 HIS A CA 1
ATOM 1253 C C . HIS A 1 164 ? -8.325 -1.613 -4.352 1.00 98.75 164 HIS A C 1
ATOM 1255 O O . HIS A 1 164 ? -7.193 -1.354 -4.777 1.00 98.75 164 HIS A O 1
ATOM 1261 N N . ASP A 1 165 ? -9.254 -2.135 -5.150 1.00 98.31 165 ASP A N 1
ATOM 1262 C CA . ASP A 1 165 ? -9.003 -2.374 -6.562 1.00 98.31 165 ASP A CA 1
ATOM 1263 C C . ASP A 1 165 ? -8.815 -1.053 -7.329 1.00 98.31 165 ASP A C 1
ATOM 1265 O O . ASP A 1 165 ? -9.446 -0.027 -7.079 1.00 98.31 165 ASP A O 1
ATOM 1269 N N . GLY A 1 166 ? -7.876 -1.041 -8.271 1.00 98.00 166 GLY A N 1
ATOM 1270 C CA . GLY A 1 166 ? -7.504 0.164 -9.008 1.00 98.00 166 GLY A CA 1
ATOM 1271 C C . GLY A 1 166 ? -6.739 1.220 -8.210 1.00 98.00 166 GLY A C 1
ATOM 1272 O O . GLY A 1 166 ? -6.352 2.232 -8.803 1.00 98.00 166 GLY A O 1
ATOM 1273 N N . ALA A 1 167 ? -6.493 1.007 -6.915 1.00 97.75 167 ALA A N 1
ATOM 1274 C CA . ALA A 1 167 ? -5.672 1.893 -6.105 1.00 97.75 167 ALA A CA 1
ATOM 1275 C C . ALA A 1 167 ? -4.174 1.697 -6.378 1.00 97.75 167 ALA A C 1
ATOM 1277 O O . ALA A 1 167 ? -3.728 0.679 -6.924 1.00 97.75 167 ALA A O 1
ATOM 1278 N N . PHE A 1 168 ? -3.395 2.705 -5.983 1.00 98.50 168 PHE A N 1
ATOM 1279 C CA . PHE A 1 168 ? -1.940 2.667 -6.007 1.00 98.50 168 PHE A CA 1
ATOM 1280 C C . PHE A 1 168 ? -1.384 2.662 -4.588 1.00 98.50 168 PHE A C 1
ATOM 1282 O O . PHE A 1 168 ? -1.890 3.315 -3.684 1.00 98.50 168 PHE A O 1
ATOM 1289 N N . SER A 1 169 ? -0.299 1.920 -4.425 1.00 98.69 169 SER A N 1
ATOM 1290 C CA . SER A 1 169 ? 0.472 1.787 -3.200 1.00 98.69 169 SER A CA 1
ATOM 1291 C C . SER A 1 169 ? 1.921 2.205 -3.450 1.00 98.69 169 SER A C 1
ATOM 1293 O O . SER A 1 169 ? 2.429 2.191 -4.578 1.00 98.69 169 SER A O 1
ATOM 1295 N N . SER A 1 170 ? 2.607 2.571 -2.372 1.00 98.38 170 SER A N 1
ATOM 1296 C CA . SER A 1 170 ? 3.955 3.132 -2.393 1.00 98.38 170 SER A CA 1
ATOM 1297 C C . SER A 1 170 ? 4.882 2.349 -1.472 1.00 98.38 170 SER A C 1
ATOM 1299 O O . SER A 1 170 ? 4.695 2.330 -0.258 1.00 98.38 170 SER A O 1
ATOM 1301 N N . GLY A 1 171 ? 5.926 1.733 -2.022 1.00 95.69 171 GLY A N 1
ATOM 1302 C CA . GLY A 1 171 ? 6.868 0.961 -1.214 1.00 95.69 171 GLY A CA 1
ATOM 1303 C C . GLY A 1 171 ? 7.950 0.274 -2.035 1.00 95.69 171 GLY A C 1
ATOM 1304 O O . GLY A 1 171 ? 7.689 -0.294 -3.093 1.00 95.69 171 GLY A O 1
ATOM 1305 N N . ALA A 1 172 ? 9.184 0.333 -1.544 1.00 93.12 172 ALA A N 1
ATOM 1306 C CA . ALA A 1 172 ? 10.331 -0.361 -2.115 1.00 93.12 172 ALA A CA 1
ATOM 1307 C C . ALA A 1 172 ? 11.431 -0.510 -1.057 1.00 93.12 172 ALA A C 1
ATOM 1309 O O . ALA A 1 172 ? 11.357 0.061 0.036 1.00 93.12 172 ALA A O 1
ATOM 1310 N N . GLN A 1 173 ? 12.500 -1.234 -1.391 1.00 90.62 173 GLN A N 1
ATOM 1311 C CA . GLN A 1 173 ? 13.656 -1.327 -0.510 1.00 90.62 173 GLN A CA 1
ATOM 1312 C C . GLN A 1 173 ? 14.289 0.061 -0.290 1.00 90.62 173 GLN A C 1
ATOM 1314 O O . GLN A 1 173 ? 14.259 0.946 -1.155 1.00 90.62 173 GLN A O 1
ATOM 1319 N N . ALA A 1 174 ? 14.897 0.274 0.877 1.00 87.81 174 ALA A N 1
ATOM 1320 C CA . ALA A 1 174 ? 15.737 1.437 1.105 1.00 87.81 174 ALA A CA 1
ATOM 1321 C C . ALA A 1 174 ? 16.940 1.423 0.159 1.00 87.81 174 ALA A C 1
ATOM 1323 O O . ALA A 1 174 ? 17.403 0.384 -0.322 1.00 87.81 174 ALA A O 1
ATOM 1324 N N . ALA A 1 175 ? 17.482 2.608 -0.084 1.00 87.19 175 ALA A N 1
ATOM 1325 C CA . ALA A 1 175 ? 18.595 2.749 -0.996 1.00 87.19 175 ALA A CA 1
ATOM 1326 C C . ALA A 1 175 ? 19.854 1.994 -0.520 1.00 87.19 175 ALA A C 1
ATOM 1328 O O . ALA A 1 175 ? 20.233 2.098 0.652 1.00 87.19 175 ALA A O 1
ATOM 1329 N N . PRO A 1 176 ? 20.561 1.294 -1.425 1.00 89.88 176 PRO A N 1
ATOM 1330 C CA . PRO A 1 176 ? 21.837 0.662 -1.112 1.00 89.88 176 PRO A CA 1
ATOM 1331 C C . PRO A 1 176 ? 22.969 1.668 -0.852 1.00 89.88 176 PRO A C 1
ATOM 1333 O O . PRO A 1 176 ? 22.887 2.856 -1.167 1.00 89.88 176 PRO A O 1
ATOM 1336 N N . THR A 1 177 ? 24.090 1.172 -0.322 1.00 93.81 177 THR A N 1
ATOM 1337 C CA . THR A 1 177 ? 25.304 1.986 -0.141 1.00 93.81 177 THR A CA 1
ATOM 1338 C C . THR A 1 177 ? 25.933 2.376 -1.481 1.00 93.81 177 THR A C 1
ATOM 1340 O O . THR A 1 177 ? 25.814 1.658 -2.475 1.00 93.81 177 THR A O 1
ATOM 1343 N N . ALA A 1 178 ? 26.713 3.459 -1.498 1.00 96.44 178 ALA A N 1
ATOM 1344 C CA . ALA A 1 178 ? 27.456 3.913 -2.672 1.00 96.44 178 ALA A CA 1
ATOM 1345 C C . ALA A 1 178 ? 28.358 2.825 -3.269 1.00 96.44 178 ALA A C 1
ATOM 1347 O O . ALA A 1 178 ? 28.556 2.788 -4.479 1.00 96.44 178 ALA A O 1
ATOM 1348 N N . ALA A 1 179 ? 28.898 1.927 -2.439 1.00 96.75 179 ALA A N 1
ATOM 1349 C CA . ALA A 1 179 ? 29.699 0.805 -2.914 1.00 96.75 179 ALA A CA 1
ATOM 1350 C C . ALA A 1 179 ? 28.869 -0.157 -3.779 1.00 96.75 179 ALA A C 1
ATOM 1352 O O . ALA A 1 179 ? 29.306 -0.514 -4.872 1.00 96.75 179 ALA A O 1
ATOM 1353 N N . VAL A 1 180 ? 27.666 -0.522 -3.321 1.00 93.69 180 VAL A N 1
ATOM 1354 C CA . VAL A 1 180 ? 26.737 -1.388 -4.066 1.00 93.69 180 VAL A CA 1
ATOM 1355 C C . VAL A 1 180 ? 26.275 -0.691 -5.343 1.00 93.69 180 VAL A C 1
ATOM 1357 O O . VAL A 1 180 ? 26.401 -1.254 -6.429 1.00 93.69 180 VAL A O 1
ATOM 1360 N N . VAL A 1 181 ? 25.841 0.568 -5.233 1.00 93.50 181 VAL A N 1
ATOM 1361 C CA . VAL A 1 181 ? 25.371 1.351 -6.384 1.00 93.50 181 VAL A CA 1
ATOM 1362 C C . VAL A 1 181 ? 26.451 1.470 -7.457 1.00 93.50 181 VAL A C 1
ATOM 1364 O O . VAL A 1 181 ? 26.212 1.204 -8.633 1.00 93.50 181 VAL A O 1
ATOM 1367 N N . ASN A 1 182 ? 27.678 1.820 -7.067 1.00 95.19 182 ASN A N 1
ATOM 1368 C CA . ASN A 1 182 ? 28.775 1.983 -8.018 1.00 95.19 182 ASN A CA 1
ATOM 1369 C C . ASN A 1 182 ? 29.242 0.656 -8.625 1.00 95.19 182 ASN A C 1
ATOM 1371 O O . ASN A 1 182 ? 29.654 0.653 -9.784 1.00 95.19 182 ASN A O 1
ATOM 1375 N N . ALA A 1 183 ? 29.153 -0.460 -7.893 1.00 93.19 183 ALA A N 1
ATOM 1376 C CA . ALA A 1 183 ? 29.428 -1.785 -8.444 1.00 93.19 183 ALA A CA 1
ATOM 1377 C C . ALA A 1 183 ? 28.426 -2.144 -9.554 1.00 93.19 183 ALA A C 1
ATOM 1379 O O . ALA A 1 183 ? 28.838 -2.538 -10.646 1.00 93.19 183 ALA A O 1
ATOM 1380 N N . ASN A 1 184 ? 27.132 -1.912 -9.322 1.00 88.94 184 ASN A N 1
ATOM 1381 C CA . ASN A 1 184 ? 26.086 -2.154 -10.318 1.00 88.94 184 ASN A CA 1
ATOM 1382 C C . ASN A 1 184 ? 26.239 -1.242 -11.544 1.00 88.94 184 ASN A C 1
ATOM 1384 O O . ASN A 1 184 ? 26.159 -1.701 -12.682 1.00 88.94 184 ASN A O 1
ATOM 1388 N N . ARG A 1 185 ? 26.540 0.044 -11.335 1.00 89.50 185 ARG A N 1
ATOM 1389 C CA . ARG A 1 185 ? 26.788 1.018 -12.416 1.00 89.50 185 ARG A CA 1
ATOM 1390 C C . ARG A 1 185 ? 28.017 0.670 -13.260 1.00 89.50 185 ARG A C 1
ATOM 1392 O O . ARG A 1 185 ? 27.999 0.833 -14.483 1.00 89.50 185 ARG A O 1
ATOM 1399 N N . ALA A 1 186 ? 29.077 0.165 -12.629 1.00 89.75 186 ALA A N 1
ATOM 1400 C CA . ALA A 1 186 ? 30.255 -0.331 -13.334 1.00 89.75 186 ALA A CA 1
ATOM 1401 C C . ALA A 1 186 ? 29.931 -1.588 -14.154 1.00 89.75 186 ALA A C 1
ATOM 1403 O O . ALA A 1 186 ? 30.353 -1.676 -15.308 1.00 89.75 186 ALA A O 1
ATOM 1404 N N . ALA A 1 187 ? 29.138 -2.513 -13.598 1.00 86.19 187 ALA A N 1
ATOM 1405 C CA . ALA A 1 187 ? 28.653 -3.678 -14.331 1.00 86.19 187 ALA A CA 1
ATOM 1406 C C . ALA A 1 187 ? 27.857 -3.239 -15.568 1.00 86.19 187 ALA A C 1
ATOM 1408 O O . ALA A 1 187 ? 28.245 -3.583 -16.677 1.00 86.19 187 ALA A O 1
ATOM 1409 N N . LEU A 1 188 ? 26.849 -2.376 -15.408 1.00 80.56 188 LEU A N 1
ATOM 1410 C CA . LEU A 1 188 ? 26.074 -1.790 -16.512 1.00 80.56 188 LEU A CA 1
ATOM 1411 C C . LEU A 1 188 ? 26.953 -1.127 -17.583 1.00 80.56 188 LEU A C 1
ATOM 1413 O O . LEU A 1 188 ? 26.725 -1.327 -18.772 1.00 80.56 188 LEU A O 1
ATOM 1417 N N . THR A 1 189 ? 27.988 -0.383 -17.183 1.00 83.06 189 THR A N 1
ATOM 1418 C CA . THR A 1 189 ? 28.934 0.230 -18.134 1.00 83.06 189 THR A CA 1
ATOM 1419 C C . THR A 1 189 ? 29.648 -0.837 -18.971 1.00 83.06 189 THR A C 1
ATOM 1421 O O . THR A 1 189 ? 29.719 -0.716 -20.194 1.00 83.06 189 THR A O 1
ATOM 1424 N N . ALA A 1 190 ? 30.125 -1.912 -18.336 1.00 82.12 190 ALA A N 1
ATOM 1425 C CA . ALA A 1 190 ? 30.792 -3.020 -19.021 1.00 82.12 190 ALA A CA 1
ATOM 1426 C C . ALA A 1 190 ? 29.854 -3.777 -19.977 1.00 82.12 190 ALA A C 1
ATOM 1428 O O . ALA A 1 190 ? 30.279 -4.186 -21.054 1.00 82.12 190 ALA A O 1
ATOM 1429 N N . LEU A 1 191 ? 28.575 -3.913 -19.618 1.00 74.88 191 LEU A N 1
ATOM 1430 C CA . LEU A 1 191 ? 27.549 -4.546 -20.454 1.00 74.88 191 LEU A CA 1
ATOM 1431 C C . LEU A 1 191 ? 27.252 -3.778 -21.748 1.00 74.88 191 LEU A C 1
ATOM 1433 O O . LEU A 1 191 ? 26.772 -4.362 -22.714 1.00 74.88 191 LEU A O 1
ATOM 1437 N N . THR A 1 192 ? 27.536 -2.476 -21.781 1.00 71.38 192 THR A N 1
ATOM 1438 C CA . THR A 1 192 ? 27.364 -1.653 -22.989 1.00 71.38 192 THR A CA 1
ATOM 1439 C C . THR A 1 192 ? 28.639 -1.528 -23.820 1.00 71.38 192 THR A C 1
ATOM 1441 O O . THR A 1 192 ? 28.691 -0.686 -24.709 1.00 71.38 192 THR A O 1
ATOM 1444 N N . ASP A 1 193 ? 29.680 -2.312 -23.514 1.00 72.69 193 ASP A N 1
ATOM 1445 C CA . ASP A 1 193 ? 31.025 -2.174 -24.097 1.00 72.69 193 ASP A CA 1
ATOM 1446 C C . ASP A 1 193 ? 31.549 -0.722 -24.025 1.00 72.69 193 ASP A C 1
ATOM 1448 O O . ASP A 1 193 ? 32.188 -0.190 -24.930 1.00 72.69 193 ASP A O 1
ATOM 1452 N N . GLY A 1 194 ? 31.193 -0.022 -22.939 1.00 71.56 194 GLY A N 1
ATOM 1453 C CA . GLY A 1 194 ? 31.527 1.387 -22.732 1.00 71.56 194 GLY A CA 1
ATOM 1454 C C . GLY A 1 194 ? 30.723 2.391 -23.568 1.00 71.56 194 GLY A C 1
ATOM 1455 O O . GLY A 1 194 ? 30.995 3.588 -23.467 1.00 71.56 194 GLY A O 1
ATOM 1456 N N . ALA A 1 195 ? 29.725 1.962 -24.348 1.00 73.12 195 ALA A N 1
ATOM 1457 C CA . ALA A 1 195 ? 28.848 2.864 -25.101 1.00 73.12 195 ALA A CA 1
ATOM 1458 C C . ALA A 1 195 ? 27.980 3.753 -24.190 1.00 73.12 195 ALA A C 1
ATOM 1460 O O . ALA A 1 195 ? 27.617 4.865 -24.576 1.00 73.12 195 ALA A O 1
ATOM 1461 N N .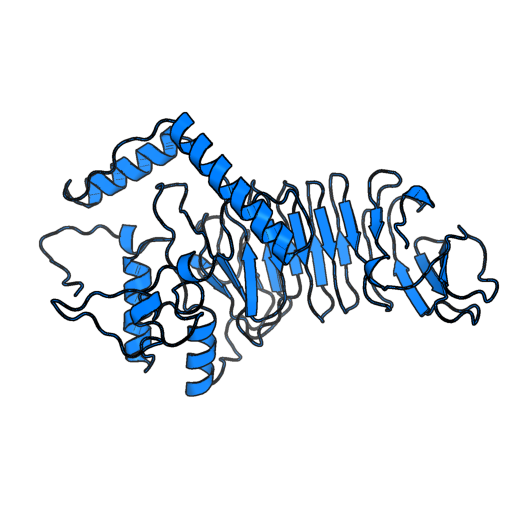 GLN A 1 196 ? 27.666 3.291 -22.976 1.00 75.94 196 GLN A N 1
ATOM 1462 C CA . GLN A 1 196 ? 27.058 4.084 -21.907 1.00 75.94 196 GLN A CA 1
ATOM 1463 C C . GLN A 1 196 ? 27.953 4.032 -20.668 1.00 75.94 196 GLN A C 1
ATOM 1465 O O . GLN A 1 196 ? 28.210 2.965 -20.117 1.00 75.94 196 GLN A O 1
ATOM 1470 N N . VAL A 1 197 ? 28.423 5.194 -20.211 1.00 83.62 197 VAL A N 1
ATOM 1471 C CA . VAL A 1 197 ? 29.304 5.296 -19.039 1.00 83.62 197 VAL A CA 1
ATOM 1472 C C . VAL A 1 197 ? 28.533 5.867 -17.858 1.00 83.62 197 VAL A C 1
ATOM 1474 O O . VAL A 1 197 ? 28.176 7.046 -17.836 1.00 83.62 197 VAL A O 1
ATOM 1477 N N . PHE A 1 198 ? 28.328 5.042 -16.834 1.00 86.81 198 PHE A N 1
ATOM 1478 C CA . PHE A 1 198 ? 27.661 5.441 -15.600 1.00 86.81 198 PHE A CA 1
ATOM 1479 C C . PHE A 1 198 ? 28.696 5.860 -14.555 1.00 86.81 198 PHE A C 1
ATOM 1481 O O . PHE A 1 198 ? 29.282 5.027 -13.864 1.00 86.81 198 PHE A O 1
ATOM 1488 N N . ALA A 1 199 ? 28.922 7.171 -14.428 1.00 90.75 199 ALA A N 1
ATOM 1489 C CA . ALA A 1 199 ? 29.894 7.704 -13.475 1.00 90.75 199 ALA A CA 1
ATOM 1490 C C . ALA A 1 199 ? 29.567 7.293 -12.020 1.00 90.75 199 ALA A C 1
ATOM 1492 O O . ALA A 1 199 ? 28.377 7.192 -11.678 1.00 90.75 199 ALA A O 1
ATOM 1493 N N . PRO A 1 200 ? 30.588 7.085 -11.161 1.00 94.31 200 PRO A N 1
ATOM 1494 C CA . PRO A 1 200 ? 30.381 6.758 -9.756 1.00 94.31 200 PRO A CA 1
ATOM 1495 C C . PRO A 1 200 ? 29.714 7.908 -8.998 1.00 94.31 200 PRO A C 1
ATOM 1497 O O . PRO A 1 200 ? 29.969 9.082 -9.271 1.00 94.31 200 PRO A O 1
ATOM 1500 N N . LEU A 1 201 ? 28.914 7.557 -8.000 1.00 96.31 201 LEU A N 1
ATOM 1501 C CA . LEU A 1 201 ? 28.261 8.471 -7.074 1.00 96.31 201 LEU A CA 1
ATOM 1502 C C . LEU A 1 201 ? 28.903 8.378 -5.690 1.00 96.31 201 LEU A C 1
ATOM 1504 O O . LEU A 1 201 ? 29.292 7.305 -5.224 1.00 96.31 201 LEU A O 1
ATOM 1508 N N . THR A 1 202 ? 29.004 9.513 -5.010 1.00 97.12 202 THR A N 1
ATOM 1509 C CA . THR A 1 202 ? 29.374 9.550 -3.592 1.00 97.12 202 THR A CA 1
ATOM 1510 C C . THR A 1 202 ? 28.163 9.214 -2.722 1.00 97.12 202 THR A C 1
ATOM 1512 O O . THR A 1 202 ? 27.024 9.479 -3.111 1.00 97.12 202 THR A O 1
ATOM 1515 N N . GLN A 1 203 ? 28.397 8.699 -1.510 1.00 96.88 203 GLN A N 1
ATOM 1516 C CA . GLN A 1 203 ? 27.314 8.442 -0.551 1.00 96.88 203 GLN A CA 1
ATOM 1517 C C . GLN A 1 203 ? 26.500 9.714 -0.267 1.00 96.88 203 GLN A C 1
ATOM 1519 O O . GLN A 1 203 ? 25.281 9.671 -0.293 1.00 96.88 203 GLN A O 1
ATOM 1524 N N . ALA A 1 204 ? 27.159 10.871 -0.139 1.00 97.56 204 ALA A N 1
ATOM 1525 C CA . ALA A 1 204 ? 26.482 12.148 0.085 1.00 97.56 204 ALA A CA 1
ATOM 1526 C C . ALA A 1 204 ? 25.519 12.541 -1.055 1.00 97.56 204 ALA A C 1
ATOM 1528 O O . ALA A 1 204 ? 24.464 13.115 -0.796 1.00 97.56 204 ALA A O 1
ATOM 1529 N N . GLN A 1 205 ? 25.851 12.233 -2.315 1.00 96.12 205 GLN A N 1
ATOM 1530 C CA . GLN A 1 205 ? 24.947 12.481 -3.449 1.00 96.12 205 GLN A CA 1
ATOM 1531 C C . GLN A 1 205 ? 23.720 11.561 -3.415 1.00 96.12 205 GLN A C 1
ATOM 1533 O O . GLN A 1 205 ? 22.608 12.005 -3.714 1.00 96.12 205 GLN A O 1
ATOM 1538 N N . ILE A 1 206 ? 23.928 10.297 -3.039 1.00 95.56 206 ILE A N 1
ATOM 1539 C CA . ILE A 1 206 ? 22.865 9.303 -2.878 1.00 95.56 206 ILE A CA 1
ATOM 1540 C C . ILE A 1 206 ? 21.936 9.722 -1.731 1.00 95.56 206 ILE A C 1
ATOM 1542 O O . ILE A 1 206 ? 20.743 9.915 -1.962 1.00 95.56 206 ILE A O 1
ATOM 1546 N N . ASP A 1 207 ? 22.487 9.992 -0.546 1.00 94.81 207 ASP A N 1
ATOM 1547 C CA . ASP A 1 207 ? 21.746 10.417 0.649 1.00 94.81 207 ASP A CA 1
ATOM 1548 C C . ASP A 1 207 ? 20.930 11.689 0.395 1.00 94.81 207 ASP A C 1
ATOM 1550 O O . ASP A 1 207 ? 19.761 11.774 0.773 1.00 94.81 207 ASP A O 1
ATOM 1554 N N . ASN A 1 208 ? 21.516 12.681 -0.287 1.00 96.00 208 ASN A N 1
ATOM 1555 C CA . ASN A 1 208 ? 20.808 13.909 -0.644 1.00 96.00 208 ASN A CA 1
ATOM 1556 C C . ASN A 1 208 ? 19.594 13.628 -1.543 1.00 96.00 208 ASN A C 1
ATOM 1558 O O . ASN A 1 208 ? 18.524 14.195 -1.337 1.00 96.00 208 ASN A O 1
ATOM 1562 N N . THR A 1 209 ? 19.735 12.727 -2.514 1.00 94.75 209 THR A N 1
ATOM 1563 C CA . THR A 1 209 ? 18.642 12.390 -3.437 1.00 94.75 209 THR A CA 1
ATOM 1564 C C . THR A 1 209 ? 17.534 11.605 -2.746 1.00 94.75 209 THR A C 1
ATOM 1566 O O . THR A 1 209 ? 16.362 11.909 -2.955 1.00 94.75 209 THR A O 1
ATOM 1569 N N . ILE A 1 210 ? 17.888 10.643 -1.890 1.00 93.44 210 ILE A N 1
ATOM 1570 C CA . ILE A 1 210 ? 16.919 9.888 -1.084 1.00 93.44 210 ILE A CA 1
ATOM 1571 C C . ILE A 1 210 ? 16.134 10.836 -0.187 1.00 93.44 210 ILE A C 1
ATOM 1573 O O . ILE A 1 210 ? 14.910 10.750 -0.136 1.00 93.44 210 ILE A O 1
ATOM 1577 N N . ASN A 1 211 ? 16.816 11.758 0.498 1.00 94.69 211 ASN A N 1
ATOM 1578 C CA . ASN A 1 211 ? 16.163 12.705 1.396 1.00 94.69 211 ASN A CA 1
ATOM 1579 C C . ASN A 1 211 ? 15.174 13.612 0.664 1.00 94.69 211 ASN A C 1
ATOM 1581 O O . ASN A 1 211 ? 14.072 13.815 1.165 1.00 94.69 211 ASN A O 1
ATOM 1585 N N . ILE A 1 212 ? 15.534 14.102 -0.526 1.00 94.69 212 ILE A N 1
ATOM 1586 C CA . ILE A 1 212 ? 14.629 14.908 -1.353 1.00 94.69 212 ILE A CA 1
ATOM 1587 C C . ILE A 1 212 ? 13.432 14.071 -1.821 1.00 94.69 212 ILE A C 1
ATOM 1589 O O . ILE A 1 212 ? 12.296 14.492 -1.630 1.00 94.69 212 ILE A O 1
ATOM 1593 N N . ARG A 1 213 ? 13.663 12.882 -2.398 1.00 93.81 213 ARG A N 1
ATOM 1594 C CA . ARG A 1 213 ? 12.582 12.035 -2.933 1.00 93.81 213 ARG A CA 1
ATOM 1595 C C . ARG A 1 213 ? 11.631 11.560 -1.845 1.00 93.81 213 ARG A C 1
ATOM 1597 O O . ARG A 1 213 ? 10.460 11.896 -1.893 1.00 93.81 213 ARG A O 1
ATOM 1604 N N . SER A 1 214 ? 12.140 10.882 -0.819 1.00 95.50 214 SER A N 1
ATOM 1605 C CA . SER A 1 214 ? 11.310 10.409 0.301 1.00 95.50 214 SER A CA 1
ATOM 1606 C C . SER A 1 214 ? 10.631 11.549 1.068 1.00 95.50 214 SER A C 1
ATOM 1608 O O . SER A 1 214 ? 9.571 11.349 1.648 1.00 95.50 214 SER A O 1
ATOM 1610 N N . GLY A 1 215 ? 11.224 12.749 1.081 1.00 96.56 215 GLY A N 1
ATOM 1611 C CA . GLY A 1 215 ? 10.585 13.951 1.615 1.00 96.56 215 GLY A CA 1
ATOM 1612 C C . GLY A 1 215 ? 9.399 14.412 0.765 1.00 96.56 215 GLY A C 1
ATOM 1613 O O . GLY A 1 215 ? 8.350 14.719 1.318 1.00 96.56 215 GLY A O 1
ATOM 1614 N N . ASN A 1 216 ? 9.536 14.412 -0.564 1.00 96.19 216 ASN A N 1
ATOM 1615 C CA . ASN A 1 216 ? 8.431 14.714 -1.477 1.00 96.19 216 ASN A CA 1
ATOM 1616 C C . ASN A 1 216 ? 7.338 13.641 -1.417 1.00 96.19 216 ASN A C 1
ATOM 1618 O O . ASN A 1 216 ? 6.166 13.983 -1.323 1.00 96.19 216 ASN A O 1
ATOM 1622 N N . HIS A 1 217 ? 7.715 12.359 -1.414 1.00 97.50 217 HIS A N 1
ATOM 1623 C CA . HIS A 1 217 ? 6.763 11.251 -1.323 1.00 97.50 217 HIS A CA 1
ATOM 1624 C C . HIS A 1 217 ? 5.956 11.326 -0.027 1.00 97.50 217 HIS A C 1
ATOM 1626 O O . HIS A 1 217 ? 4.753 11.132 -0.060 1.00 97.50 217 HIS A O 1
ATOM 1632 N N . ALA A 1 218 ? 6.576 11.709 1.095 1.00 97.81 218 ALA A N 1
ATOM 1633 C CA . ALA A 1 218 ? 5.847 11.916 2.343 1.00 97.81 218 ALA A CA 1
ATOM 1634 C C . ALA A 1 218 ? 4.792 13.026 2.258 1.00 97.81 218 ALA A C 1
ATOM 1636 O O . ALA A 1 218 ? 3.781 12.945 2.944 1.00 97.81 218 ALA A O 1
ATOM 1637 N N . ILE A 1 219 ? 5.011 14.055 1.433 1.00 97.69 219 ILE A N 1
ATOM 1638 C CA . ILE A 1 219 ? 4.014 15.108 1.196 1.00 97.69 219 ILE A CA 1
ATOM 1639 C C . ILE A 1 219 ? 2.868 14.569 0.339 1.00 97.69 219 ILE A C 1
ATOM 1641 O O . ILE A 1 219 ? 1.717 14.880 0.627 1.00 97.69 219 ILE A O 1
ATOM 1645 N N . PHE A 1 220 ? 3.170 13.779 -0.694 1.00 97.56 220 PHE A N 1
ATOM 1646 C CA . PHE A 1 220 ? 2.145 13.179 -1.549 1.00 97.56 220 PHE A CA 1
ATOM 1647 C C . PHE A 1 220 ? 1.302 12.168 -0.776 1.00 97.56 220 PHE A C 1
ATOM 1649 O O . PHE A 1 220 ? 0.101 12.366 -0.668 1.00 97.56 220 PHE A O 1
ATOM 1656 N N . ILE A 1 221 ? 1.943 11.218 -0.091 1.00 98.44 221 ILE A N 1
ATOM 1657 C CA . ILE A 1 221 ? 1.266 10.241 0.769 1.00 98.44 221 ILE A CA 1
ATOM 1658 C C . ILE A 1 221 ? 0.455 10.947 1.857 1.00 98.44 221 ILE A C 1
ATOM 1660 O O . ILE A 1 221 ? -0.661 10.536 2.142 1.00 98.44 221 ILE A O 1
ATOM 1664 N N . GLN A 1 222 ? 0.947 12.038 2.453 1.00 98.44 222 GLN A N 1
ATOM 1665 C CA . GLN A 1 222 ? 0.131 12.826 3.380 1.00 98.44 222 GLN A CA 1
ATOM 1666 C C . GLN A 1 222 ? -1.083 13.469 2.693 1.00 98.44 222 GLN A C 1
ATOM 1668 O O . GLN A 1 222 ? -2.129 13.605 3.320 1.00 98.44 222 GLN A O 1
ATOM 1673 N N . GLY A 1 223 ? -0.946 13.912 1.445 1.00 97.81 223 GLY A N 1
ATOM 1674 C CA . GLY A 1 223 ? -2.058 14.427 0.649 1.00 97.81 223 GLY A CA 1
ATOM 1675 C C . GLY A 1 223 ? -3.113 13.360 0.365 1.00 97.81 223 GLY A C 1
ATOM 1676 O O . GLY A 1 223 ? -4.299 13.660 0.471 1.00 97.81 223 GLY A O 1
ATOM 1677 N N . ASP A 1 224 ? -2.672 12.137 0.079 1.00 96.25 224 ASP A N 1
ATOM 1678 C CA . ASP A 1 224 ? -3.542 11.004 -0.242 1.00 96.25 224 ASP A CA 1
ATOM 1679 C C . ASP A 1 224 ? -4.210 10.436 1.015 1.00 96.25 224 ASP A C 1
ATOM 1681 O O . ASP A 1 224 ? -5.408 10.172 1.024 1.00 96.25 224 ASP A O 1
ATOM 1685 N N . THR A 1 225 ? -3.447 10.312 2.105 1.00 97.25 225 THR A N 1
ATOM 1686 C CA . THR A 1 225 ? -3.859 9.573 3.309 1.00 97.25 225 THR A CA 1
ATOM 1687 C C . THR A 1 225 ? -4.241 10.444 4.499 1.00 97.25 225 THR A C 1
ATOM 1689 O O . THR A 1 225 ? -4.821 9.964 5.469 1.00 97.25 225 THR A O 1
ATOM 1692 N N . GLY A 1 226 ? -3.860 11.722 4.492 1.00 97.50 226 GLY A N 1
ATOM 1693 C CA . GLY A 1 226 ? -3.894 12.583 5.678 1.00 97.50 226 GLY A CA 1
ATOM 1694 C C . GLY A 1 226 ? -2.790 12.286 6.703 1.00 97.50 226 GLY A C 1
ATOM 1695 O O . GLY A 1 226 ? -2.624 13.046 7.662 1.00 97.50 226 GLY A O 1
ATOM 1696 N N . VAL A 1 227 ? -1.988 11.234 6.508 1.00 97.56 227 VAL A N 1
ATOM 1697 C CA . VAL A 1 227 ? -0.967 10.787 7.458 1.00 97.56 227 VAL A CA 1
ATOM 1698 C C . VAL A 1 227 ? 0.403 11.345 7.071 1.00 97.56 227 VAL A C 1
ATOM 1700 O O . VAL A 1 227 ? 1.008 10.979 6.068 1.00 97.56 227 VAL A O 1
ATOM 1703 N N . ALA A 1 228 ? 0.936 12.251 7.893 1.00 97.81 228 ALA A N 1
ATOM 1704 C CA . ALA A 1 228 ? 2.278 12.806 7.685 1.00 97.81 228 ALA A CA 1
ATOM 1705 C C . ALA A 1 228 ? 3.378 11.752 7.900 1.00 97.81 228 ALA A C 1
ATOM 1707 O O . ALA A 1 228 ? 3.136 10.730 8.515 1.00 97.81 228 ALA A O 1
ATOM 1708 N N . GLY A 1 229 ? 4.625 12.015 7.503 1.00 96.31 229 GLY A N 1
ATOM 1709 C CA . GLY A 1 229 ? 5.797 11.272 8.005 1.00 96.31 229 GLY A CA 1
ATOM 1710 C C . GLY A 1 229 ? 6.034 9.859 7.450 1.00 96.31 229 GLY A C 1
ATOM 1711 O O . GLY A 1 229 ? 6.999 9.224 7.873 1.00 96.31 229 GLY A O 1
ATOM 1712 N N . VAL A 1 230 ? 5.228 9.396 6.494 1.00 98.12 230 VAL A N 1
ATOM 1713 C CA . VAL A 1 230 ? 5.433 8.136 5.757 1.00 98.12 230 VAL A CA 1
ATOM 1714 C C . VAL A 1 230 ? 6.443 8.381 4.634 1.00 98.12 230 VAL A C 1
ATOM 1716 O O . VAL A 1 230 ? 6.154 9.072 3.663 1.00 98.12 230 VAL A O 1
ATOM 1719 N N . ARG A 1 231 ? 7.675 7.884 4.769 1.00 96.69 231 ARG A N 1
ATOM 1720 C CA . ARG A 1 231 ? 8.803 8.228 3.876 1.00 96.69 231 ARG A CA 1
ATOM 1721 C C . ARG A 1 231 ? 9.182 7.091 2.923 1.00 96.69 231 ARG A C 1
ATOM 1723 O O . ARG A 1 231 ? 10.308 6.592 2.978 1.00 96.69 231 ARG A O 1
ATOM 1730 N N . ALA A 1 232 ? 8.262 6.705 2.042 1.00 96.94 232 ALA A N 1
ATOM 1731 C CA . ALA A 1 232 ? 8.512 5.673 1.036 1.00 96.94 232 ALA A CA 1
ATOM 1732 C C . ALA A 1 232 ? 9.600 6.086 0.025 1.00 96.94 232 ALA A C 1
ATOM 1734 O O . ALA A 1 232 ? 9.776 7.266 -0.302 1.00 96.94 232 ALA A O 1
ATOM 1735 N N . THR A 1 233 ? 10.359 5.115 -0.484 1.00 95.12 233 THR A N 1
ATOM 1736 C CA . THR A 1 233 ? 11.431 5.348 -1.470 1.00 95.12 233 THR A CA 1
ATOM 1737 C C . THR A 1 233 ? 10.938 5.333 -2.913 1.00 95.12 233 THR A C 1
ATOM 1739 O O . THR A 1 233 ? 11.545 5.997 -3.754 1.00 95.12 233 THR A O 1
ATOM 1742 N N . ALA A 1 234 ? 9.815 4.673 -3.180 1.00 95.75 234 ALA A N 1
ATOM 1743 C CA . ALA A 1 234 ? 9.042 4.769 -4.413 1.00 95.75 234 ALA A CA 1
ATOM 1744 C C . ALA A 1 234 ? 7.623 5.257 -4.086 1.00 95.75 234 ALA A C 1
ATOM 1746 O O . ALA A 1 234 ? 7.161 5.068 -2.961 1.00 95.75 234 ALA A O 1
ATOM 1747 N N . TYR A 1 235 ? 6.983 5.923 -5.043 1.00 97.56 235 TYR A N 1
ATOM 1748 C CA . TYR A 1 235 ? 5.621 6.442 -4.919 1.00 97.56 235 TYR A CA 1
ATOM 1749 C C . TYR A 1 235 ? 4.777 5.970 -6.106 1.00 97.56 235 TYR A C 1
ATOM 1751 O O . TYR A 1 235 ? 5.243 6.087 -7.246 1.00 97.56 235 TYR A O 1
ATOM 1759 N N . ASP A 1 236 ? 3.592 5.429 -5.817 1.00 97.69 236 ASP A N 1
ATOM 1760 C CA . ASP A 1 236 ? 2.626 4.824 -6.748 1.00 97.69 236 ASP A CA 1
ATOM 1761 C C . ASP A 1 236 ? 3.227 3.770 -7.690 1.00 97.69 236 ASP A C 1
ATOM 1763 O O . ASP A 1 236 ? 3.064 3.807 -8.911 1.00 97.69 236 ASP A O 1
ATOM 1767 N N . ASN A 1 237 ? 3.979 2.832 -7.121 1.00 96.88 237 ASN A N 1
ATOM 1768 C CA . ASN A 1 237 ? 4.703 1.806 -7.875 1.00 96.88 237 ASN A CA 1
ATOM 1769 C C . ASN A 1 237 ? 4.041 0.419 -7.829 1.00 96.88 237 ASN A C 1
ATOM 1771 O O . ASN A 1 237 ? 4.452 -0.488 -8.551 1.00 96.88 237 ASN A O 1
ATOM 1775 N N . LEU A 1 238 ? 3.031 0.239 -6.985 1.00 98.19 238 LEU A N 1
ATOM 1776 C CA . LEU A 1 238 ? 2.256 -0.991 -6.874 1.00 98.19 238 LEU A CA 1
ATOM 1777 C C . LEU A 1 238 ? 0.793 -0.652 -7.140 1.00 98.19 238 LEU A C 1
ATOM 1779 O O . LEU A 1 238 ? 0.315 0.359 -6.643 1.00 98.19 238 LEU A O 1
ATOM 1783 N N . SER A 1 239 ? 0.082 -1.474 -7.902 1.00 98.62 239 SER A N 1
ATOM 1784 C CA . SER A 1 239 ? -1.367 -1.324 -8.085 1.00 98.62 239 SER A CA 1
ATOM 1785 C C . SER A 1 239 ? -2.071 -2.669 -8.035 1.00 98.62 239 SER A C 1
ATOM 1787 O O . SER A 1 239 ? -1.464 -3.703 -8.328 1.00 98.62 239 SER A O 1
ATOM 1789 N N . ILE A 1 240 ? -3.357 -2.648 -7.703 1.00 98.88 240 ILE A N 1
ATOM 1790 C CA . ILE A 1 240 ? -4.250 -3.806 -7.784 1.00 98.88 240 ILE A CA 1
ATOM 1791 C C . ILE A 1 240 ? -5.162 -3.600 -8.994 1.00 98.88 240 ILE A C 1
ATOM 1793 O O . ILE A 1 240 ? -5.718 -2.523 -9.184 1.00 98.88 240 ILE A O 1
ATOM 1797 N N . ALA A 1 241 ? -5.285 -4.600 -9.861 1.00 98.75 241 ALA A N 1
ATOM 1798 C CA . ALA A 1 241 ? -6.120 -4.514 -11.050 1.00 98.75 241 ALA A CA 1
ATOM 1799 C C . ALA A 1 241 ? -7.607 -4.438 -10.680 1.00 98.75 241 ALA A C 1
ATOM 1801 O O . ALA A 1 241 ? -8.042 -5.098 -9.741 1.00 98.75 241 ALA A O 1
ATOM 1802 N N . TYR A 1 242 ? -8.402 -3.702 -11.462 1.00 98.62 242 TYR A N 1
ATOM 1803 C CA . TYR A 1 242 ? -9.848 -3.609 -11.237 1.00 98.62 242 TYR A CA 1
ATOM 1804 C C . TYR A 1 242 ? -10.515 -4.992 -11.137 1.00 98.62 242 TYR A C 1
ATOM 1806 O O . TYR A 1 242 ? -10.257 -5.879 -11.956 1.00 98.62 242 TYR A O 1
ATOM 1814 N N . GLY A 1 243 ? -11.385 -5.159 -10.143 1.00 97.69 243 GLY A N 1
ATOM 1815 C CA . GLY A 1 243 ? -12.085 -6.400 -9.818 1.00 97.69 243 GLY A CA 1
ATOM 1816 C C . GLY A 1 243 ? -11.232 -7.478 -9.140 1.00 97.69 243 GLY A C 1
ATOM 1817 O O . GLY A 1 243 ? -11.746 -8.572 -8.916 1.00 97.69 243 GLY A O 1
ATOM 1818 N N . THR A 1 244 ? -9.957 -7.207 -8.841 1.00 98.56 244 THR A N 1
ATOM 1819 C CA . THR A 1 244 ? -9.120 -8.070 -7.990 1.00 98.56 244 THR A CA 1
ATOM 1820 C C . THR A 1 244 ? -9.359 -7.700 -6.532 1.00 98.56 244 THR A C 1
ATOM 1822 O O . THR A 1 244 ? -9.266 -6.527 -6.188 1.00 98.56 244 THR A O 1
ATOM 1825 N N . VAL A 1 245 ? -9.622 -8.692 -5.684 1.00 98.69 245 VAL A N 1
ATOM 1826 C CA . VAL A 1 245 ? -9.725 -8.511 -4.229 1.00 98.69 245 VAL A CA 1
ATOM 1827 C C . VAL A 1 245 ? -8.451 -9.057 -3.597 1.00 98.69 245 VAL A C 1
ATOM 1829 O O . VAL A 1 245 ? -8.003 -10.132 -3.980 1.00 98.69 245 VAL A O 1
ATOM 1832 N N . ILE A 1 246 ? -7.861 -8.297 -2.675 1.00 98.88 246 ILE A N 1
ATOM 1833 C CA . ILE A 1 246 ? -6.742 -8.733 -1.837 1.00 98.88 246 ILE A CA 1
ATOM 1834 C C . ILE A 1 246 ? -7.161 -8.541 -0.384 1.00 98.88 246 ILE A C 1
ATOM 1836 O O . ILE A 1 246 ? -7.532 -7.440 0.019 1.00 98.88 246 ILE A O 1
ATOM 1840 N N . GLU A 1 247 ? -7.102 -9.603 0.408 1.00 98.81 247 GLU A N 1
ATOM 1841 C CA . GLU A 1 247 ? -7.642 -9.608 1.765 1.00 98.81 247 GLU A CA 1
ATOM 1842 C C . GLU A 1 247 ? -6.628 -9.120 2.801 1.00 98.81 247 GLU A C 1
ATOM 1844 O O . GLU A 1 247 ? -7.016 -8.588 3.834 1.00 98.81 247 GLU A O 1
ATOM 1849 N N . ASN A 1 248 ? -5.326 -9.308 2.586 1.00 98.88 248 ASN A N 1
ATOM 1850 C CA . ASN A 1 248 ? -4.347 -9.134 3.658 1.00 98.88 248 ASN A CA 1
ATOM 1851 C C . ASN A 1 248 ? -3.183 -8.222 3.255 1.00 98.88 248 ASN A C 1
ATOM 1853 O O . ASN A 1 248 ? -2.690 -8.252 2.126 1.00 98.88 248 ASN A O 1
ATOM 1857 N N . GLY A 1 249 ? -2.691 -7.454 4.224 1.00 98.88 249 GLY A N 1
ATOM 1858 C CA . GLY A 1 249 ? -1.593 -6.511 4.049 1.00 98.88 249 GLY A CA 1
ATOM 1859 C C . GLY A 1 249 ? -0.593 -6.587 5.195 1.00 98.88 249 GLY A C 1
ATOM 1860 O O . GLY A 1 249 ? -0.975 -6.595 6.363 1.00 98.88 249 GLY A O 1
ATOM 1861 N N . ILE A 1 250 ? 0.697 -6.637 4.869 1.00 98.88 250 ILE A N 1
ATOM 1862 C CA . ILE A 1 250 ? 1.777 -6.644 5.861 1.00 98.88 250 ILE A CA 1
ATOM 1863 C C . ILE A 1 250 ? 2.728 -5.484 5.561 1.00 98.88 250 ILE A C 1
ATOM 1865 O O . ILE A 1 250 ? 3.308 -5.422 4.476 1.00 98.88 250 ILE A O 1
ATOM 1869 N N . GLY A 1 251 ? 2.885 -4.589 6.536 1.00 98.50 251 GLY A N 1
ATOM 1870 C CA . GLY A 1 251 ? 3.820 -3.468 6.549 1.00 98.50 251 GLY A CA 1
ATOM 1871 C C . GLY A 1 251 ? 5.270 -3.910 6.743 1.00 98.50 251 GLY A C 1
ATOM 1872 O O . GLY A 1 251 ? 5.590 -5.097 6.704 1.00 98.50 251 GLY A O 1
ATOM 1873 N N . GLY A 1 252 ? 6.165 -2.945 6.906 1.00 97.38 252 GLY A N 1
ATOM 1874 C CA . GLY A 1 252 ? 7.607 -3.098 7.047 1.00 97.38 252 GLY A CA 1
ATOM 1875 C C . GLY A 1 252 ? 8.086 -3.004 8.496 1.00 97.38 252 GLY A C 1
ATOM 1876 O O . GLY A 1 252 ? 7.595 -3.680 9.390 1.00 97.38 252 GLY A O 1
ATOM 1877 N N . SER A 1 253 ? 9.170 -2.260 8.716 1.00 96.75 253 SER A N 1
ATOM 1878 C CA . SER A 1 253 ? 9.730 -2.000 10.056 1.00 96.75 253 SER A CA 1
ATOM 1879 C C . SER A 1 253 ? 9.819 -0.508 10.380 1.00 96.75 253 SER A C 1
ATOM 1881 O O . SER A 1 253 ? 10.585 -0.100 11.257 1.00 96.75 253 SER A O 1
ATOM 1883 N N . GLN A 1 254 ? 9.165 0.312 9.569 1.00 97.69 254 GLN A N 1
ATOM 1884 C CA . GLN A 1 254 ? 9.168 1.762 9.643 1.00 97.69 254 GLN A CA 1
ATOM 1885 C C . GLN A 1 254 ? 7.725 2.221 9.823 1.00 97.69 254 GLN A C 1
ATOM 1887 O O . GLN A 1 254 ? 6.819 1.421 9.777 1.00 97.69 254 GLN A O 1
ATOM 1892 N N . ARG A 1 255 ? 7.511 3.523 10.021 1.00 98.12 255 ARG A N 1
ATOM 1893 C CA . ARG A 1 255 ? 6.155 4.064 10.097 1.00 98.12 255 ARG A CA 1
ATOM 1894 C C . ARG A 1 255 ? 5.419 3.890 8.772 1.00 98.12 255 ARG A C 1
ATOM 1896 O O . ARG A 1 255 ? 5.796 4.561 7.803 1.00 98.12 255 ARG A O 1
ATOM 1903 N N . ASP A 1 256 ? 4.355 3.108 8.804 1.00 98.75 256 ASP A N 1
ATOM 1904 C CA . ASP A 1 256 ? 3.586 2.696 7.641 1.00 98.75 256 ASP A CA 1
ATOM 1905 C C . ASP A 1 256 ? 2.119 3.138 7.725 1.00 98.75 256 ASP A C 1
ATOM 1907 O O . ASP A 1 256 ? 1.605 3.505 8.784 1.00 98.75 256 ASP A O 1
ATOM 1911 N N . VAL A 1 257 ? 1.447 3.147 6.575 1.00 98.88 257 VAL A N 1
ATOM 1912 C CA . VAL A 1 257 ? -0.009 3.317 6.472 1.00 98.88 257 VAL A CA 1
ATOM 1913 C C . VAL A 1 257 ? -0.563 2.121 5.724 1.00 98.88 257 VAL A C 1
ATOM 1915 O O . VAL A 1 257 ? -0.135 1.849 4.603 1.00 98.88 257 VAL A O 1
ATOM 1918 N N . LEU A 1 258 ? -1.485 1.406 6.358 1.00 98.94 258 LEU A N 1
ATOM 1919 C CA . LEU A 1 258 ? -2.125 0.221 5.810 1.00 98.94 258 LEU A CA 1
ATOM 1920 C C . LEU A 1 258 ? -3.629 0.458 5.768 1.00 98.94 258 LEU A C 1
ATOM 1922 O O . LEU A 1 258 ? -4.273 0.664 6.800 1.00 98.94 258 LEU A O 1
ATOM 1926 N N . TRP A 1 259 ? -4.167 0.423 4.562 1.00 98.88 259 TRP A N 1
ATOM 1927 C CA . TRP A 1 259 ? -5.573 0.588 4.254 1.00 98.88 259 TRP A CA 1
ATOM 1928 C C . TRP A 1 259 ? -6.129 -0.720 3.711 1.00 98.88 259 TRP A C 1
ATOM 1930 O O . TRP A 1 259 ? -5.601 -1.270 2.743 1.00 98.88 259 TRP A O 1
ATOM 1940 N N . GLY A 1 260 ? -7.169 -1.209 4.378 1.00 98.75 260 GLY A N 1
ATOM 1941 C CA . GLY A 1 260 ? -8.001 -2.308 3.925 1.00 98.75 260 GLY A CA 1
ATOM 1942 C C . GLY A 1 260 ? -8.897 -1.908 2.755 1.00 98.75 260 GLY A C 1
ATOM 1943 O O . GLY A 1 260 ? -8.622 -0.936 2.050 1.00 98.75 260 GLY A O 1
ATOM 1944 N N . ASN A 1 261 ? -9.950 -2.678 2.549 1.00 98.56 261 ASN A N 1
ATOM 1945 C CA . ASN A 1 261 ? -10.975 -2.482 1.535 1.00 98.56 261 ASN A CA 1
ATOM 1946 C C . ASN A 1 261 ? -12.337 -2.894 2.113 1.00 98.56 261 ASN A C 1
ATOM 1948 O O . ASN A 1 261 ? -12.539 -2.818 3.315 1.00 98.56 261 ASN A O 1
ATOM 1952 N N . GLU A 1 262 ? -13.295 -3.279 1.272 1.00 97.75 262 GLU A N 1
ATOM 1953 C CA . GLU A 1 262 ? -14.653 -3.590 1.720 1.00 97.75 262 GLU A CA 1
ATOM 1954 C C . GLU A 1 262 ? -14.855 -5.019 2.265 1.00 97.75 262 GLU A C 1
ATOM 1956 O O . GLU A 1 262 ? -15.983 -5.406 2.601 1.00 97.75 262 GLU A O 1
ATOM 1961 N N . VAL A 1 263 ? -13.809 -5.854 2.256 1.00 98.50 263 VAL A N 1
ATOM 1962 C CA . VAL A 1 263 ? -13.861 -7.232 2.764 1.00 98.50 263 VAL A CA 1
ATOM 1963 C C . VAL A 1 263 ? -13.089 -7.361 4.069 1.00 98.50 263 VAL A C 1
ATOM 1965 O O . VAL A 1 263 ? -12.224 -6.562 4.372 1.00 98.50 263 VAL A O 1
ATOM 1968 N N . ALA A 1 264 ? -13.353 -8.430 4.827 1.00 98.62 264 ALA A N 1
ATOM 1969 C CA . ALA A 1 264 ? -12.635 -8.683 6.073 1.00 98.62 264 ALA A CA 1
ATOM 1970 C C . ALA A 1 264 ? -11.124 -8.832 5.829 1.00 98.62 264 ALA A C 1
ATOM 1972 O O . ALA A 1 264 ? -10.675 -9.853 5.296 1.00 98.62 264 ALA A O 1
ATOM 1973 N N . ASN A 1 265 ? -10.355 -7.841 6.269 1.00 98.88 265 ASN A N 1
ATOM 1974 C CA . ASN A 1 265 ? -8.924 -7.782 6.070 1.00 98.88 265 ASN A CA 1
ATOM 1975 C C . ASN A 1 265 ? -8.127 -8.258 7.283 1.00 98.88 265 ASN A C 1
ATOM 1977 O O . ASN A 1 265 ? -8.546 -8.147 8.438 1.00 98.88 265 ASN A O 1
ATOM 1981 N N . ARG A 1 266 ? -6.899 -8.726 7.034 1.00 98.88 266 ARG A N 1
ATOM 1982 C CA . ARG A 1 266 ? -5.855 -8.802 8.065 1.00 98.88 266 ARG A CA 1
ATOM 1983 C C . ARG A 1 266 ? -4.733 -7.829 7.740 1.00 98.88 266 ARG A C 1
ATOM 1985 O O . ARG A 1 266 ? -4.024 -8.019 6.753 1.00 98.88 266 ARG A O 1
ATOM 1992 N N . LEU A 1 267 ? -4.537 -6.841 8.608 1.00 98.94 267 LEU A N 1
ATOM 1993 C CA . LEU A 1 267 ? -3.488 -5.832 8.475 1.00 98.94 267 LEU A CA 1
ATOM 1994 C C . LEU A 1 267 ? -2.464 -5.985 9.603 1.00 98.94 267 LEU A C 1
ATOM 1996 O O . LEU A 1 267 ? -2.832 -6.028 10.777 1.00 98.94 267 LEU A O 1
ATOM 2000 N N . GLU A 1 268 ? -1.181 -6.073 9.249 1.00 98.88 268 GLU A N 1
ATOM 2001 C CA . GLU A 1 268 ? -0.067 -6.177 10.200 1.00 98.88 268 GLU A CA 1
ATOM 2002 C C . GLU A 1 268 ? 0.950 -5.047 9.974 1.00 98.88 268 GLU A C 1
ATOM 2004 O O . GLU A 1 268 ? 1.673 -5.084 8.981 1.00 98.88 268 GLU A O 1
ATOM 2009 N N . GLY A 1 269 ? 1.051 -4.074 10.888 1.00 98.69 269 GLY A N 1
ATOM 2010 C CA . GLY A 1 269 ? 2.042 -2.981 10.815 1.00 98.69 269 GLY A CA 1
ATOM 2011 C C . GLY A 1 269 ? 3.476 -3.461 11.073 1.00 98.69 269 GLY A C 1
ATOM 2012 O O . GLY A 1 269 ? 4.401 -3.170 10.318 1.00 98.69 269 GLY A O 1
ATOM 2013 N N . ARG A 1 270 ? 3.612 -4.368 12.050 1.00 98.19 270 ARG A N 1
ATOM 2014 C CA . ARG A 1 270 ? 4.834 -5.025 12.551 1.00 98.19 270 ARG A CA 1
ATOM 2015 C C . ARG A 1 270 ? 5.712 -4.128 13.404 1.00 98.19 270 ARG A C 1
ATOM 2017 O O . ARG A 1 270 ? 5.974 -4.484 14.548 1.00 98.19 270 ARG A O 1
ATOM 2024 N N . GLY A 1 271 ? 6.301 -3.080 12.861 1.00 97.50 271 GLY A N 1
ATOM 2025 C CA . GLY A 1 271 ? 7.199 -2.243 13.636 1.00 97.50 271 GLY A CA 1
ATOM 2026 C C . GLY A 1 271 ? 7.301 -0.877 13.014 1.00 97.50 271 GLY A C 1
ATOM 2027 O O . GLY A 1 271 ? 7.403 -0.783 11.805 1.00 97.50 271 GLY A O 1
ATOM 2028 N N . GLY A 1 272 ? 7.378 0.161 13.832 1.00 98.19 272 GLY A N 1
ATOM 2029 C CA . GLY A 1 272 ? 7.082 1.503 13.351 1.00 98.19 272 GLY A CA 1
ATOM 2030 C C . GLY A 1 272 ? 5.945 2.088 14.167 1.00 98.19 272 GLY A C 1
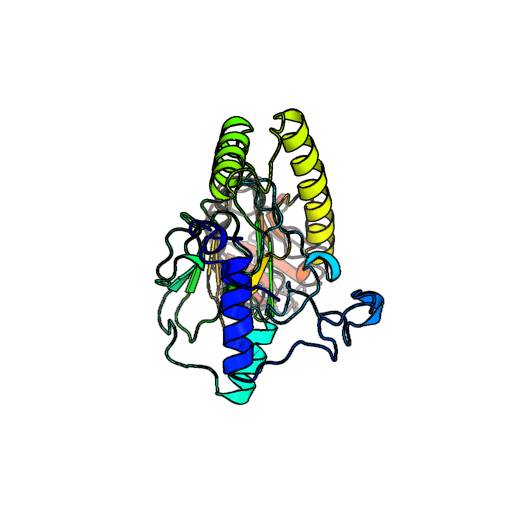ATOM 2031 O O . GLY A 1 272 ? 5.529 1.499 15.146 1.00 98.19 272 GLY A O 1
ATOM 2032 N N . ASN A 1 273 ? 5.521 3.297 13.819 1.00 98.62 273 ASN A N 1
ATOM 2033 C CA . ASN A 1 273 ? 4.353 3.910 14.447 1.00 98.62 273 ASN A CA 1
ATOM 2034 C C . ASN A 1 273 ? 3.247 3.943 13.400 1.00 98.62 273 ASN A C 1
ATOM 2036 O O . ASN A 1 273 ? 3.122 4.943 12.678 1.00 98.62 273 ASN A O 1
ATOM 2040 N N . ASP A 1 274 ? 2.551 2.833 13.243 1.00 98.88 274 ASP A N 1
ATOM 2041 C CA . ASP A 1 274 ? 1.786 2.531 12.043 1.00 98.88 274 ASP A CA 1
ATOM 2042 C C . ASP A 1 274 ? 0.358 3.067 12.139 1.00 98.88 274 ASP A C 1
ATOM 2044 O O . ASP A 1 274 ? -0.164 3.334 13.218 1.00 98.88 274 ASP A O 1
ATOM 2048 N N . VAL A 1 275 ? -0.279 3.302 10.992 1.00 98.88 275 VAL A N 1
ATOM 2049 C CA . VAL A 1 275 ? -1.699 3.668 10.929 1.00 98.88 275 VAL A CA 1
ATOM 2050 C C . VAL A 1 275 ? -2.438 2.594 10.155 1.00 98.88 275 VAL A C 1
ATOM 2052 O O . VAL A 1 275 ? -2.187 2.412 8.963 1.00 98.88 275 VAL A O 1
ATOM 2055 N N . LEU A 1 276 ? -3.341 1.894 10.833 1.00 98.94 276 LEU A N 1
ATOM 2056 C CA . LEU A 1 276 ? -4.110 0.789 10.275 1.00 98.94 276 LEU A CA 1
ATOM 2057 C C . LEU A 1 276 ? -5.581 1.196 10.205 1.00 98.94 276 LEU A C 1
ATOM 2059 O O . LEU A 1 276 ? -6.172 1.542 11.226 1.00 98.94 276 LEU A O 1
ATOM 2063 N N . ASN A 1 277 ? -6.171 1.142 9.013 1.00 98.69 277 ASN A N 1
ATOM 2064 C CA . ASN A 1 277 ? -7.602 1.351 8.803 1.00 98.69 277 ASN A CA 1
ATOM 2065 C C . ASN A 1 277 ? -8.158 0.179 7.999 1.00 98.69 277 ASN A C 1
ATOM 2067 O O . ASN A 1 277 ? -7.777 0.013 6.842 1.00 98.69 277 ASN A O 1
ATOM 2071 N N . GLY A 1 278 ? -9.023 -0.620 8.619 1.00 98.19 278 GLY A N 1
ATOM 2072 C CA . GLY A 1 278 ? -9.664 -1.762 7.967 1.00 98.19 278 GLY A CA 1
ATOM 2073 C C . GLY A 1 278 ? -10.704 -1.363 6.915 1.00 98.19 278 GLY A C 1
ATOM 2074 O O . GLY A 1 278 ? -10.782 -2.010 5.885 1.00 98.19 278 GLY A O 1
ATOM 2075 N N . PHE A 1 279 ? -11.342 -0.200 7.096 1.00 97.62 279 PHE A N 1
ATOM 2076 C CA . PHE A 1 279 ? -12.540 0.241 6.369 1.00 97.62 279 PHE A CA 1
ATOM 2077 C C . PHE A 1 279 ? -13.775 -0.593 6.700 1.00 97.62 279 PHE A C 1
ATOM 2079 O O . PHE A 1 279 ? -14.148 -0.575 7.866 1.00 97.62 279 PHE A O 1
ATOM 2086 N N . GLU A 1 280 ? -14.473 -1.151 5.709 1.00 97.69 280 GLU A N 1
ATOM 2087 C CA . GLU A 1 280 ? -15.653 -1.978 5.939 1.00 97.69 280 GLU A CA 1
ATOM 2088 C C . GLU A 1 280 ? -15.256 -3.446 6.056 1.00 97.69 280 GLU A C 1
ATOM 2090 O O . GLU A 1 280 ? -14.505 -3.964 5.238 1.00 97.69 280 GLU A O 1
ATOM 2095 N N . GLY A 1 281 ? -15.872 -4.177 6.976 1.00 97.44 281 GLY A N 1
ATOM 2096 C CA . GLY A 1 281 ? -15.577 -5.591 7.135 1.00 97.44 281 GLY A CA 1
ATOM 2097 C C . GLY A 1 281 ? -15.508 -6.004 8.592 1.00 97.44 281 GLY A C 1
ATOM 2098 O O . GLY A 1 281 ? -15.977 -5.335 9.500 1.00 97.44 281 GLY A O 1
ATOM 2099 N N . ALA A 1 282 ? -15.005 -7.210 8.824 1.00 98.06 282 ALA A N 1
ATOM 2100 C CA . ALA A 1 282 ? -14.720 -7.676 10.175 1.00 98.06 282 ALA A CA 1
ATOM 2101 C C . ALA A 1 282 ? -13.220 -7.910 10.268 1.00 98.06 282 ALA A C 1
ATOM 2103 O O . ALA A 1 282 ? -12.745 -9.037 10.080 1.00 98.06 282 ALA A O 1
ATOM 2104 N N . ASP A 1 283 ? -12.490 -6.834 10.524 1.00 98.81 283 ASP A N 1
ATOM 2105 C CA . ASP A 1 283 ? -11.060 -6.792 10.270 1.00 98.81 283 ASP A CA 1
ATOM 2106 C C . ASP A 1 283 ? -10.242 -7.306 11.444 1.00 98.81 283 ASP A C 1
ATOM 2108 O O . ASP A 1 283 ? -10.665 -7.357 12.600 1.00 98.81 283 ASP A O 1
ATOM 2112 N N . THR A 1 284 ? -9.024 -7.737 11.150 1.00 98.88 284 THR A N 1
ATOM 2113 C CA . THR A 1 284 ? -8.032 -8.112 12.151 1.00 98.88 284 THR A CA 1
ATOM 2114 C C . THR A 1 284 ? -6.816 -7.216 12.002 1.00 98.88 284 THR A C 1
ATOM 2116 O O . THR A 1 284 ? -6.022 -7.381 11.077 1.00 98.88 284 THR A O 1
ATOM 2119 N N . LEU A 1 285 ? -6.655 -6.297 12.945 1.00 98.94 285 LEU A N 1
ATOM 2120 C CA . LEU A 1 285 ? -5.609 -5.287 12.967 1.00 98.94 285 LEU A CA 1
ATOM 2121 C C . LEU A 1 285 ? -4.551 -5.662 14.011 1.00 98.94 285 LEU A C 1
ATOM 2123 O O . LEU A 1 285 ? -4.868 -5.956 15.167 1.00 98.94 285 LEU A O 1
ATOM 2127 N N . VAL A 1 286 ? -3.291 -5.675 13.590 1.00 98.94 286 VAL A N 1
ATOM 2128 C CA . VAL A 1 286 ? -2.128 -5.979 14.430 1.00 98.94 286 VAL A CA 1
ATOM 2129 C C . VAL A 1 286 ? -1.123 -4.846 14.258 1.00 98.94 286 VAL A C 1
ATOM 2131 O O . VAL A 1 286 ? -0.559 -4.701 13.174 1.00 98.94 286 VAL A O 1
ATOM 2134 N N . GLY A 1 287 ? -0.917 -4.039 15.295 1.00 98.75 287 GLY A N 1
ATOM 2135 C CA . GLY A 1 287 ? 0.000 -2.895 15.229 1.00 98.75 287 GLY A CA 1
ATOM 2136 C C . GLY A 1 287 ? 1.448 -3.370 15.203 1.00 98.75 287 GLY A C 1
ATOM 2137 O O . GLY A 1 287 ? 2.186 -3.152 14.243 1.00 98.75 287 GLY A O 1
ATOM 2138 N N . GLY A 1 288 ? 1.805 -4.202 16.178 1.00 98.62 288 GLY A N 1
ATOM 2139 C CA . GLY A 1 288 ? 3.154 -4.683 16.390 1.00 98.62 288 GLY A CA 1
ATOM 2140 C C . GLY A 1 288 ? 3.924 -3.802 17.371 1.00 98.62 288 GLY A C 1
ATOM 2141 O O . GLY A 1 288 ? 3.554 -3.666 18.533 1.00 98.62 288 GLY A O 1
ATOM 2142 N N . ALA A 1 289 ? 5.108 -3.349 16.970 1.00 98.31 289 ALA A N 1
ATOM 2143 C CA . ALA A 1 289 ? 6.026 -2.626 17.836 1.00 98.31 289 ALA A CA 1
ATOM 2144 C C . ALA A 1 289 ? 6.105 -1.140 17.482 1.00 98.31 289 ALA A C 1
ATOM 2146 O O . ALA A 1 289 ? 6.799 -0.769 16.541 1.00 98.31 289 ALA A O 1
ATOM 2147 N N . GLY A 1 290 ? 5.593 -0.296 18.367 1.00 98.31 290 GLY A N 1
ATOM 2148 C CA . GLY A 1 290 ? 5.732 1.155 18.331 1.00 98.31 290 GLY A CA 1
ATOM 2149 C C . GLY A 1 290 ? 4.452 1.789 18.842 1.00 98.31 290 GLY A C 1
ATOM 2150 O O . GLY A 1 290 ? 3.776 1.161 19.638 1.00 98.31 290 GLY A O 1
ATOM 2151 N N . ASN A 1 291 ? 4.196 3.051 18.500 1.00 98.50 291 ASN A N 1
ATOM 2152 C CA . ASN A 1 291 ? 2.925 3.712 18.822 1.00 98.50 291 ASN A CA 1
ATOM 2153 C C . ASN A 1 291 ? 2.037 3.616 17.586 1.00 98.50 291 ASN A C 1
ATOM 2155 O O . ASN A 1 291 ? 2.272 4.343 16.615 1.00 98.50 291 ASN A O 1
ATOM 2159 N N . ASP A 1 292 ? 1.078 2.703 17.634 1.00 98.88 292 ASP A N 1
ATOM 2160 C CA . ASP A 1 292 ? 0.219 2.388 16.504 1.00 98.88 292 ASP A CA 1
ATOM 2161 C C . ASP A 1 292 ? -1.159 3.043 16.662 1.00 98.88 292 ASP A C 1
ATOM 2163 O O . ASP A 1 292 ? -1.696 3.192 17.762 1.00 98.88 292 ASP A O 1
ATOM 2167 N N . LEU A 1 293 ? -1.736 3.462 15.538 1.00 98.88 293 LEU A N 1
ATOM 2168 C CA . LEU A 1 293 ? -3.056 4.076 15.459 1.00 98.88 293 LEU A CA 1
ATOM 2169 C C . LEU A 1 293 ? -4.013 3.139 14.723 1.00 98.88 293 LEU A C 1
ATOM 2171 O O . 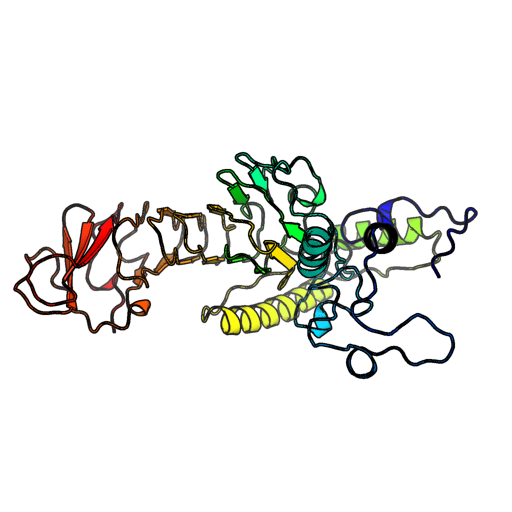LEU A 1 293 ? -3.904 2.960 13.506 1.00 98.88 293 LEU A O 1
ATOM 2175 N N . PHE A 1 294 ? -4.988 2.598 15.446 1.00 98.88 294 PHE A N 1
ATOM 2176 C CA . PHE A 1 294 ? -6.053 1.771 14.885 1.00 98.88 294 PHE A CA 1
ATOM 2177 C C . PHE A 1 294 ? -7.272 2.640 14.589 1.00 98.88 294 PHE A C 1
ATOM 2179 O O . PHE A 1 294 ? -7.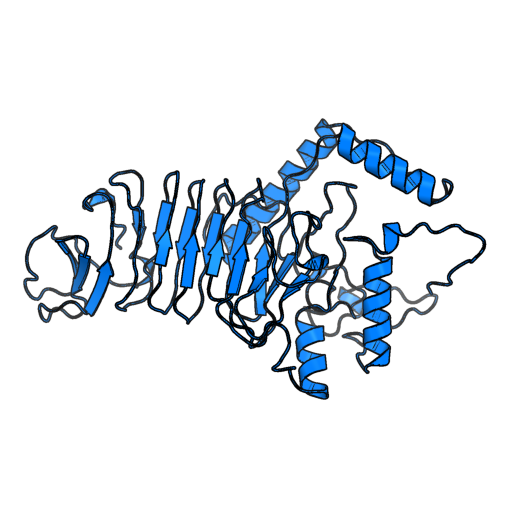949 3.124 15.498 1.00 98.88 294 PHE A O 1
ATOM 2186 N N . VAL A 1 295 ? -7.552 2.862 13.310 1.00 98.69 295 VAL A N 1
ATOM 2187 C CA . VAL A 1 295 ? -8.670 3.688 12.856 1.00 98.69 295 VAL A CA 1
ATOM 2188 C C . VAL A 1 295 ? -9.896 2.804 12.674 1.00 98.69 295 VAL A C 1
ATOM 2190 O O . VAL A 1 295 ? -9.914 1.949 11.796 1.00 98.69 295 VAL A O 1
ATOM 2193 N N . LEU A 1 296 ? -10.933 3.044 13.477 1.00 97.75 296 LEU A N 1
ATOM 2194 C CA . LEU A 1 296 ? -12.232 2.381 13.355 1.00 97.75 296 LEU A CA 1
ATOM 2195 C C . LEU A 1 296 ? -13.247 3.433 12.900 1.00 97.75 296 LEU A C 1
ATOM 2197 O O . LEU A 1 296 ? -13.896 4.112 13.701 1.00 97.75 296 LEU A O 1
ATOM 2201 N N . SER A 1 297 ? -13.284 3.652 11.586 1.00 93.31 297 SER A N 1
ATOM 2202 C CA . SER A 1 297 ? -14.026 4.758 10.967 1.00 93.31 297 SER A CA 1
ATOM 2203 C C . SER A 1 297 ? -15.437 4.386 10.511 1.00 93.31 297 SER A C 1
ATOM 2205 O O . SER A 1 297 ? -16.260 5.278 10.292 1.00 93.31 297 SER A O 1
ATOM 2207 N N . VAL A 1 298 ? -15.737 3.090 10.427 1.00 95.56 298 VAL A N 1
ATOM 2208 C CA . VAL A 1 298 ? -17.026 2.555 9.992 1.00 95.56 298 VAL A CA 1
ATOM 2209 C C . VAL A 1 298 ? -17.837 2.101 11.204 1.00 95.56 298 VAL A C 1
ATOM 2211 O O . VAL A 1 298 ? -17.330 1.524 12.165 1.00 95.56 298 VAL A O 1
ATOM 2214 N N . VAL A 1 299 ? -19.135 2.407 11.184 1.00 93.81 299 VAL A N 1
ATOM 2215 C CA . VAL A 1 299 ? -20.072 1.954 12.216 1.00 93.81 299 VAL A CA 1
ATOM 2216 C C . VAL A 1 299 ? -20.479 0.520 11.909 1.00 93.81 299 VAL A C 1
ATOM 2218 O O . VAL A 1 299 ? -21.455 0.275 11.198 1.00 93.81 299 VAL A O 1
ATOM 2221 N N . GLU A 1 300 ? -19.726 -0.425 12.458 1.00 93.50 300 GLU A N 1
ATOM 2222 C CA . GLU A 1 300 ? -20.008 -1.845 12.297 1.00 93.50 300 GLU A CA 1
ATOM 2223 C C . GLU A 1 300 ? -19.585 -2.688 13.502 1.00 93.50 300 GLU A C 1
ATOM 2225 O O . GLU A 1 300 ? -19.296 -2.196 14.596 1.00 93.50 300 GLU A O 1
ATOM 2230 N N . SER A 1 301 ? -19.655 -4.004 13.341 1.00 93.00 301 SER A N 1
ATOM 2231 C CA . SER A 1 301 ? -19.245 -4.951 14.365 1.00 93.00 301 SER A CA 1
ATOM 2232 C C . SER A 1 301 ? -18.414 -6.053 13.742 1.00 93.00 301 SER A C 1
ATOM 2234 O O . SER A 1 301 ? -18.872 -6.704 12.806 1.00 93.00 301 SER A O 1
ATOM 2236 N N . GLY A 1 302 ? -17.260 -6.348 14.329 1.00 95.06 302 GLY A N 1
ATOM 2237 C CA . GLY A 1 302 ? -16.443 -7.471 13.872 1.00 95.06 302 GLY A CA 1
ATOM 2238 C C . GLY A 1 302 ? -14.951 -7.266 14.042 1.00 95.06 302 GLY A C 1
ATOM 2239 O O . GLY A 1 302 ? -14.251 -8.262 14.242 1.00 95.06 302 GLY A O 1
ATOM 2240 N N . ASP A 1 303 ? -14.513 -6.008 14.042 1.00 98.50 303 ASP A N 1
ATOM 2241 C CA . ASP A 1 303 ? -13.104 -5.648 14.117 1.00 98.50 303 ASP A CA 1
ATOM 2242 C C . ASP A 1 303 ? -12.420 -6.168 15.368 1.00 98.50 303 ASP A C 1
ATOM 2244 O O . ASP A 1 303 ? -12.999 -6.262 16.459 1.00 98.50 303 ASP A O 1
ATOM 2248 N N . LYS A 1 304 ? -11.149 -6.510 15.189 1.00 98.75 304 LYS A N 1
ATOM 2249 C CA . LYS A 1 304 ? -10.278 -7.042 16.223 1.00 98.75 304 LYS A CA 1
ATOM 2250 C C . LYS A 1 304 ? -8.939 -6.341 16.165 1.00 98.75 304 LYS A C 1
ATOM 2252 O O . LYS A 1 304 ? -8.151 -6.595 15.261 1.00 98.75 304 LYS A O 1
ATOM 2257 N N . VAL A 1 305 ? -8.655 -5.540 17.177 1.00 98.81 305 VAL A N 1
ATOM 2258 C CA . VAL A 1 305 ? -7.297 -5.104 17.493 1.00 98.81 305 VAL A CA 1
ATOM 2259 C C . VAL A 1 305 ? -6.664 -6.181 18.367 1.00 98.81 305 VAL A C 1
ATOM 2261 O O . VAL A 1 305 ? -7.250 -6.590 19.370 1.00 98.81 305 VAL A O 1
ATOM 2264 N N . MET A 1 306 ? -5.514 -6.709 17.955 1.00 98.75 306 MET A N 1
ATOM 2265 C CA . MET A 1 306 ? -4.995 -7.970 18.499 1.00 98.75 306 MET A CA 1
ATOM 2266 C C . MET A 1 306 ? -3.913 -7.821 19.573 1.00 98.75 306 MET A C 1
ATOM 2268 O O . MET A 1 306 ? -3.668 -8.785 20.303 1.00 98.75 306 MET A O 1
ATOM 2272 N N . ASP A 1 307 ? -3.240 -6.676 19.636 1.00 98.56 307 ASP A N 1
ATOM 2273 C CA . ASP A 1 307 ? -2.015 -6.478 20.417 1.00 98.56 307 ASP A CA 1
ATOM 2274 C C . ASP A 1 307 ? -1.893 -5.084 21.051 1.00 98.56 307 ASP A C 1
ATOM 2276 O O . ASP A 1 307 ? -0.787 -4.600 21.271 1.00 98.56 307 ASP A O 1
ATOM 2280 N N . PHE A 1 308 ? -3.031 -4.484 21.398 1.00 98.75 308 PHE A N 1
ATOM 2281 C CA . PHE A 1 308 ? -3.134 -3.127 21.928 1.00 98.75 308 PHE A CA 1
ATOM 2282 C C . PHE A 1 308 ? -2.327 -2.907 23.223 1.00 98.75 308 PHE A C 1
ATOM 2284 O O . PHE A 1 308 ? -2.416 -3.703 24.166 1.00 98.75 308 PHE A O 1
ATOM 2291 N N . GLN A 1 309 ? -1.601 -1.788 23.309 1.00 98.62 309 GLN A N 1
ATOM 2292 C CA . GLN A 1 309 ? -0.822 -1.372 24.481 1.00 98.62 309 GLN A CA 1
ATOM 2293 C C . GLN A 1 309 ? -1.260 0.001 25.009 1.00 98.62 309 GLN A C 1
ATOM 2295 O O . GLN A 1 309 ? -1.070 1.040 24.379 1.00 98.62 309 GLN A O 1
ATOM 2300 N N . THR A 1 310 ? -1.780 0.031 26.235 1.00 98.38 310 THR A N 1
ATOM 2301 C CA . THR A 1 310 ? -2.299 1.245 26.883 1.00 98.38 310 THR A CA 1
ATOM 2302 C C . THR A 1 310 ? -1.235 2.325 27.071 1.00 98.38 310 THR A C 1
ATOM 2304 O O . THR A 1 310 ? -0.149 2.075 27.604 1.00 98.38 310 THR A O 1
ATOM 2307 N N . GLY A 1 311 ? -1.570 3.568 26.712 1.00 97.56 311 GLY A N 1
ATOM 2308 C CA . GLY A 1 311 ? -0.661 4.713 26.773 1.00 97.56 311 GLY A CA 1
ATOM 2309 C C . GLY A 1 311 ? 0.475 4.678 25.747 1.00 97.56 311 GLY A C 1
ATOM 2310 O O . GLY A 1 311 ? 1.360 5.540 25.806 1.00 97.56 311 GLY A O 1
ATOM 2311 N N . LEU A 1 312 ? 0.464 3.693 24.845 1.00 98.19 312 LEU A N 1
ATOM 2312 C CA . LEU A 1 312 ? 1.347 3.616 23.694 1.00 98.19 312 LEU A CA 1
ATOM 2313 C C . LEU A 1 312 ? 0.547 3.668 22.397 1.00 98.19 312 LEU A C 1
ATOM 2315 O O . LEU A 1 312 ? 0.868 4.520 21.583 1.00 98.19 312 LEU A O 1
ATOM 2319 N N . ASP A 1 313 ? -0.468 2.828 22.239 1.00 98.81 313 ASP A N 1
ATOM 2320 C CA . ASP A 1 313 ? -1.321 2.781 21.053 1.00 98.81 313 ASP A CA 1
ATOM 2321 C C . ASP A 1 313 ? -2.590 3.609 21.245 1.00 98.81 313 ASP A C 1
ATOM 2323 O O . ASP A 1 313 ? -3.013 3.881 22.372 1.00 98.81 313 ASP A O 1
ATOM 2327 N N . ASP A 1 314 ? -3.221 3.971 20.131 1.00 98.81 314 ASP A N 1
ATOM 2328 C CA . ASP A 1 314 ? -4.442 4.768 20.106 1.00 98.81 314 ASP A CA 1
ATOM 2329 C C . ASP A 1 314 ? -5.527 4.098 19.237 1.00 98.81 314 ASP A C 1
ATOM 2331 O O . ASP A 1 314 ? -5.260 3.583 18.149 1.00 98.81 314 ASP A O 1
ATOM 2335 N N . ILE A 1 315 ? -6.781 4.156 19.691 1.00 98.75 315 ILE A N 1
ATOM 2336 C CA . ILE A 1 315 ? -7.977 3.841 18.898 1.00 98.75 315 ILE A CA 1
ATOM 2337 C C . ILE A 1 315 ? -8.593 5.150 18.404 1.00 98.75 315 ILE A C 1
ATOM 2339 O O . ILE A 1 315 ? -9.013 5.986 19.206 1.00 98.75 315 ILE A O 1
ATOM 2343 N N . ASP A 1 316 ? -8.710 5.324 17.090 1.00 98.56 316 ASP A N 1
ATOM 2344 C CA . ASP A 1 316 ? -9.319 6.507 16.487 1.00 98.56 316 ASP A CA 1
ATOM 2345 C C . ASP A 1 316 ? -10.748 6.244 16.015 1.00 98.56 316 ASP A C 1
ATOM 2347 O O . ASP A 1 316 ? -10.972 5.529 15.039 1.00 98.56 316 ASP A O 1
ATOM 2351 N N . LEU A 1 317 ? -11.713 6.880 16.682 1.00 98.12 317 LEU A N 1
ATOM 2352 C CA . LEU A 1 317 ? -13.134 6.829 16.331 1.00 98.12 317 LEU A CA 1
ATOM 2353 C C . LEU A 1 317 ? -13.610 8.104 15.627 1.00 98.12 317 LEU A C 1
ATOM 2355 O O . LEU A 1 317 ? -14.775 8.199 15.231 1.00 98.12 317 LEU A O 1
ATOM 2359 N N . ARG A 1 318 ? -12.743 9.109 15.449 1.00 97.00 318 ARG A N 1
ATOM 2360 C CA . ARG A 1 318 ? -13.128 10.411 14.870 1.00 97.00 318 ARG A CA 1
ATOM 2361 C C . ARG A 1 318 ? -13.609 10.277 13.428 1.00 97.00 318 ARG A C 1
ATOM 2363 O O . ARG A 1 318 ? -14.442 11.072 12.994 1.00 97.00 318 ARG A O 1
ATOM 2370 N N . GLY A 1 319 ? -13.119 9.261 12.713 1.00 93.62 319 GLY A N 1
ATOM 2371 C CA . GLY A 1 319 ? -13.526 8.939 11.342 1.00 93.62 319 GLY A CA 1
ATOM 2372 C C . GLY A 1 319 ? -15.022 8.645 11.189 1.00 93.62 319 GLY A C 1
ATOM 2373 O O . GLY A 1 319 ? -15.580 8.922 10.134 1.00 93.62 319 GLY A O 1
ATOM 2374 N N . THR A 1 320 ? -15.694 8.200 12.256 1.00 94.88 320 THR A N 1
ATOM 2375 C CA . THR A 1 320 ? -17.148 7.949 12.250 1.00 94.88 320 THR A CA 1
ATOM 2376 C C . THR A 1 320 ? -17.989 9.225 12.110 1.00 94.88 320 THR A C 1
ATOM 2378 O O . THR A 1 320 ? -19.164 9.163 11.748 1.00 94.88 320 THR A O 1
ATOM 2381 N N . GLY A 1 321 ? -17.425 10.397 12.432 1.00 95.25 321 GLY A N 1
ATOM 2382 C CA . GLY A 1 321 ? -18.144 11.674 12.427 1.00 95.25 321 GLY A CA 1
ATOM 2383 C C . GLY A 1 321 ? -19.151 11.858 13.572 1.00 95.25 321 GLY A C 1
ATOM 2384 O O . GLY A 1 321 ? -19.937 12.808 13.538 1.00 95.25 321 GLY A O 1
ATOM 2385 N N . ILE A 1 322 ? -19.156 10.969 14.570 1.00 94.31 322 ILE A N 1
ATOM 2386 C CA . ILE A 1 322 ? -20.104 10.984 15.693 1.00 94.31 322 ILE A CA 1
ATOM 2387 C C . ILE A 1 322 ? -19.475 11.689 16.902 1.00 94.31 322 ILE A C 1
ATOM 2389 O O . ILE A 1 322 ? -18.335 11.414 17.271 1.00 94.31 322 ILE A O 1
ATOM 2393 N N . ASP A 1 323 ? -20.234 12.584 17.539 1.00 95.81 323 ASP A N 1
ATOM 2394 C CA . ASP A 1 323 ? -19.859 13.178 18.827 1.00 95.81 323 ASP A CA 1
ATOM 2395 C C . ASP A 1 323 ? -19.996 12.115 19.924 1.00 95.81 323 ASP A C 1
ATOM 2397 O O . ASP A 1 323 ? -21.090 11.599 20.172 1.00 95.81 323 ASP A O 1
ATOM 2401 N N . MET A 1 324 ? -18.871 11.738 20.524 1.00 97.25 324 MET A N 1
ATOM 2402 C CA . MET A 1 324 ? -18.768 10.585 21.411 1.00 97.25 324 MET A CA 1
ATOM 2403 C C . MET A 1 324 ? -18.348 10.993 22.822 1.00 97.25 324 MET A C 1
ATOM 2405 O O . MET A 1 324 ? -17.733 12.028 23.052 1.00 97.25 324 MET A O 1
ATOM 2409 N N . THR A 1 325 ? -18.666 10.168 23.816 1.00 97.81 325 THR A N 1
ATOM 2410 C CA . THR A 1 325 ? -18.245 10.377 25.205 1.00 97.81 325 THR A CA 1
ATOM 2411 C C . THR A 1 325 ? -17.813 9.061 25.833 1.00 97.81 325 THR A C 1
ATOM 2413 O O . THR A 1 325 ? -18.612 8.136 25.982 1.00 97.81 325 THR A O 1
ATOM 2416 N N . TRP A 1 326 ? -16.556 9.000 26.273 1.00 98.31 326 TRP A N 1
ATOM 2417 C CA . TRP A 1 326 ? -16.031 7.864 27.025 1.00 98.31 326 TRP A CA 1
ATOM 2418 C C . TRP A 1 326 ? -16.661 7.762 28.420 1.00 98.31 326 TRP A C 1
ATOM 2420 O O . TRP A 1 326 ? -16.578 8.694 29.225 1.00 98.31 326 TRP A O 1
ATOM 2430 N N . ILE A 1 327 ? -17.239 6.602 28.738 1.00 98.31 327 ILE A N 1
ATOM 2431 C CA . ILE A 1 327 ? -17.851 6.303 30.045 1.00 98.31 327 ILE A CA 1
ATOM 2432 C C . ILE A 1 327 ? -17.121 5.193 30.825 1.00 98.31 327 ILE A C 1
ATOM 2434 O O . ILE A 1 327 ? -17.596 4.749 31.876 1.00 98.31 327 ILE A O 1
ATOM 2438 N N . GLY A 1 328 ? -15.958 4.741 30.345 1.00 97.56 328 GLY A N 1
ATOM 2439 C CA . GLY A 1 328 ? -15.201 3.639 30.946 1.00 97.56 328 GLY A CA 1
ATOM 2440 C C . GLY A 1 328 ? -15.955 2.311 30.869 1.00 97.56 328 GLY A C 1
ATOM 2441 O O . GLY A 1 328 ? -16.548 1.986 29.849 1.00 97.56 328 GLY A O 1
ATOM 2442 N N . GLY A 1 329 ? -15.963 1.541 31.960 1.00 97.25 329 GLY A N 1
ATOM 2443 C CA . GLY A 1 329 ? -16.646 0.240 32.019 1.00 97.25 329 GLY A CA 1
ATOM 2444 C C . GLY A 1 329 ? -18.138 0.288 32.370 1.00 97.25 329 GLY A C 1
ATOM 2445 O O . GLY A 1 329 ? -18.767 -0.768 32.486 1.00 97.25 329 GLY A O 1
ATOM 2446 N N . ALA A 1 330 ? -18.720 1.475 32.579 1.00 97.62 330 ALA A N 1
ATOM 2447 C CA . ALA A 1 330 ? -20.117 1.624 32.989 1.00 97.62 330 ALA A CA 1
ATOM 2448 C C . ALA A 1 330 ? -21.100 1.124 31.915 1.00 97.62 330 ALA A C 1
ATOM 2450 O O . ALA A 1 330 ? -20.796 1.133 30.727 1.00 97.62 330 ALA A O 1
ATOM 2451 N N . ALA A 1 331 ? -22.291 0.680 32.333 1.00 97.81 331 ALA A N 1
ATOM 2452 C CA . ALA A 1 331 ? -23.364 0.348 31.397 1.00 97.81 331 ALA A CA 1
ATOM 2453 C C . ALA A 1 331 ? -23.897 1.605 30.696 1.00 97.81 331 ALA A C 1
ATOM 2455 O O . ALA A 1 331 ? -23.926 2.674 31.308 1.00 97.81 331 ALA A O 1
ATOM 2456 N N . PHE A 1 332 ? -24.357 1.453 29.450 1.00 98.56 332 PHE A N 1
ATOM 2457 C CA . PHE A 1 332 ? -25.011 2.537 28.722 1.00 98.56 332 PHE A CA 1
ATOM 2458 C C . PHE A 1 332 ? -26.221 3.058 29.496 1.00 98.56 332 PHE A C 1
ATOM 2460 O O . PHE A 1 332 ? -26.989 2.290 30.085 1.00 98.56 332 PHE A O 1
ATOM 2467 N N . SER A 1 333 ? -26.383 4.378 29.504 1.00 97.88 333 SER A N 1
ATOM 2468 C CA . SER A 1 333 ? -27.496 5.056 30.170 1.00 97.88 333 SER A CA 1
ATOM 2469 C C . SER A 1 333 ? -28.584 5.518 29.199 1.00 97.88 333 SER A C 1
ATOM 2471 O O . SER A 1 333 ? -29.487 6.237 29.627 1.00 97.88 333 SER A O 1
ATOM 2473 N N . GLY A 1 334 ? -28.484 5.153 27.915 1.00 96.56 334 GLY A N 1
ATOM 2474 C CA . GLY A 1 334 ? -29.367 5.630 26.847 1.00 96.56 334 GLY A CA 1
ATOM 2475 C C . GLY A 1 334 ? -29.069 7.072 26.431 1.00 96.56 334 GLY A C 1
ATOM 2476 O O . GLY A 1 334 ? -29.980 7.871 26.219 1.00 96.56 334 GLY A O 1
ATOM 2477 N N . VAL A 1 335 ? -27.788 7.448 26.421 1.00 97.62 335 VAL A N 1
ATOM 2478 C CA . VAL A 1 335 ? -27.325 8.724 25.861 1.00 97.62 335 VAL A CA 1
ATOM 2479 C C . VAL A 1 335 ? -26.536 8.384 24.606 1.00 97.62 335 VAL A C 1
ATOM 2481 O O . VAL A 1 335 ? -25.598 7.599 24.681 1.00 97.62 335 VAL A O 1
ATOM 2484 N N . ALA A 1 336 ? -26.926 8.979 23.482 1.00 97.44 336 ALA A N 1
ATOM 2485 C CA . ALA A 1 336 ? -26.254 8.800 22.201 1.00 97.44 336 ALA A CA 1
ATOM 2486 C C . ALA A 1 336 ? -24.763 9.173 22.279 1.00 97.44 336 ALA A C 1
ATOM 2488 O O . ALA A 1 336 ? -24.390 10.113 22.986 1.00 97.44 336 ALA A O 1
ATOM 2489 N N . GLY A 1 337 ? -23.934 8.440 21.540 1.00 97.25 337 GLY A N 1
ATOM 2490 C CA . GLY A 1 337 ? -22.486 8.628 21.466 1.00 97.25 337 GLY A CA 1
ATOM 2491 C C . GLY A 1 337 ? -21.707 8.051 22.651 1.00 97.25 337 GLY A C 1
ATOM 2492 O O . GLY A 1 337 ? -20.516 8.323 22.789 1.00 97.25 337 GLY A O 1
ATOM 2493 N N . GLN A 1 338 ? -22.326 7.276 23.546 1.00 98.56 338 GLN A N 1
ATOM 2494 C CA . GLN A 1 338 ? -21.585 6.687 24.662 1.00 98.56 338 GLN A CA 1
ATOM 2495 C C . GLN A 1 338 ? -20.621 5.607 24.171 1.00 98.56 338 GLN A C 1
ATOM 2497 O O . GLN A 1 338 ? -21.035 4.648 23.530 1.00 98.56 338 GLN A O 1
ATOM 2502 N N . VAL A 1 339 ? -19.349 5.733 24.549 1.00 98.50 339 VAL A N 1
ATOM 2503 C CA . VAL A 1 339 ? -18.291 4.755 24.271 1.00 98.50 339 VAL A CA 1
ATOM 2504 C C . VAL A 1 339 ? -17.872 4.097 25.574 1.00 98.50 339 VAL A C 1
ATOM 2506 O O . VAL A 1 339 ? -17.580 4.778 26.563 1.00 98.50 339 VAL A O 1
ATOM 2509 N N . ARG A 1 340 ? -17.816 2.769 25.586 1.00 98.12 340 ARG A N 1
ATOM 2510 C CA . ARG A 1 340 ? -17.409 1.987 26.753 1.00 98.12 340 ARG A CA 1
ATOM 2511 C C . ARG A 1 340 ? -16.458 0.867 26.374 1.00 98.12 340 ARG A C 1
ATOM 2513 O O . ARG A 1 340 ? -16.517 0.361 25.260 1.00 98.12 340 ARG A O 1
ATOM 2520 N N . PHE A 1 341 ? -15.675 0.418 27.346 1.00 98.56 341 PHE A N 1
ATOM 2521 C CA . PHE A 1 341 ? -14.829 -0.763 27.213 1.00 98.56 341 PHE A CA 1
ATOM 2522 C C . PHE A 1 341 ? -15.003 -1.693 28.409 1.00 98.56 341 PHE A C 1
ATOM 2524 O O . PHE A 1 341 ? -14.941 -1.255 29.562 1.00 98.56 341 PHE A O 1
ATOM 2531 N N . ALA A 1 342 ? -15.272 -2.970 28.148 1.00 97.75 342 ALA A N 1
ATOM 2532 C CA . ALA A 1 342 ? -15.347 -3.994 29.183 1.00 97.75 342 ALA A CA 1
ATOM 2533 C C . ALA A 1 342 ? -15.118 -5.391 28.598 1.00 97.75 342 ALA A C 1
ATOM 2535 O O . ALA A 1 342 ? -15.764 -5.756 27.622 1.00 97.75 342 ALA A O 1
ATOM 2536 N N . SER A 1 343 ? -14.308 -6.209 29.281 1.00 96.06 343 SER A N 1
ATOM 2537 C CA . SER A 1 343 ? -14.022 -7.599 28.874 1.00 96.06 343 SER A CA 1
ATOM 2538 C C . SER A 1 343 ? -13.488 -7.690 27.440 1.00 96.06 343 SER A C 1
ATOM 2540 O O . SER A 1 343 ? -14.039 -8.436 26.635 1.00 96.06 343 SER A O 1
ATOM 2542 N N . ASP A 1 344 ? -12.461 -6.894 27.137 1.00 97.94 344 ASP A N 1
ATOM 2543 C CA . ASP A 1 344 ? -11.784 -6.836 25.832 1.00 97.94 344 ASP A CA 1
ATOM 2544 C C . ASP A 1 344 ? -12.670 -6.367 24.667 1.00 97.94 344 ASP A C 1
ATOM 2546 O O . ASP A 1 344 ? -12.361 -6.590 23.499 1.00 97.94 344 ASP A O 1
ATOM 2550 N N . VAL A 1 345 ? -13.797 -5.717 24.970 1.00 98.25 345 VAL A N 1
ATOM 2551 C CA . VAL A 1 345 ? -14.752 -5.236 23.971 1.00 98.25 345 VAL A CA 1
ATOM 2552 C C . VAL A 1 345 ? -14.976 -3.739 24.128 1.00 98.25 345 VAL A C 1
ATOM 2554 O O . VAL A 1 345 ? -15.473 -3.279 25.160 1.00 98.25 345 VAL A O 1
ATOM 2557 N N . LEU A 1 346 ? -14.650 -2.998 23.070 1.00 98.50 346 LEU A N 1
ATOM 2558 C CA . LEU A 1 346 ? -15.064 -1.620 22.844 1.00 98.50 346 LEU A CA 1
ATOM 2559 C C . LEU A 1 346 ? -16.479 -1.635 22.260 1.00 98.50 346 LEU A C 1
ATOM 2561 O O . LEU A 1 346 ? -16.777 -2.379 21.327 1.00 98.50 346 LEU A O 1
ATOM 2565 N N . SER A 1 347 ? -17.375 -0.835 22.820 1.00 98.19 347 SER A N 1
ATOM 2566 C CA . SER A 1 347 ? -18.751 -0.718 22.341 1.00 98.19 347 SER A CA 1
ATOM 2567 C C . SER A 1 347 ? -19.185 0.734 22.302 1.00 98.19 347 SER A C 1
ATOM 2569 O O . SER A 1 347 ? -18.907 1.486 23.240 1.00 98.19 347 SER A O 1
ATOM 2571 N N . VAL A 1 348 ? -19.936 1.093 21.265 1.00 98.12 348 VAL A N 1
ATOM 2572 C CA . VAL A 1 348 ? -20.509 2.431 21.107 1.00 98.12 348 VAL A CA 1
ATOM 2573 C C . VAL A 1 348 ? -22.023 2.330 20.969 1.00 98.12 348 VAL A C 1
ATOM 2575 O O . VAL A 1 348 ? -22.509 1.620 20.095 1.00 98.12 348 VAL A O 1
ATOM 2578 N N . ASP A 1 349 ? -22.757 3.029 21.832 1.00 97.69 349 ASP A N 1
ATOM 2579 C CA . ASP A 1 349 ? -24.194 3.298 21.686 1.00 97.69 349 ASP A CA 1
ATOM 2580 C C . ASP A 1 349 ? -24.331 4.613 20.916 1.00 97.69 349 ASP A C 1
ATOM 2582 O O . ASP A 1 349 ? -24.125 5.697 21.466 1.00 97.69 349 ASP A O 1
ATOM 2586 N N . ILE A 1 350 ? -24.588 4.523 19.616 1.00 96.44 350 ILE A N 1
ATOM 2587 C CA . ILE A 1 350 ? -24.612 5.671 18.708 1.00 96.44 350 ILE A CA 1
ATOM 2588 C C . ILE A 1 350 ? -25.959 6.371 18.796 1.00 96.44 350 ILE A C 1
ATOM 2590 O O . ILE A 1 350 ? -26.017 7.601 18.796 1.00 96.44 350 ILE A O 1
ATOM 2594 N N . ASN A 1 351 ? -27.044 5.605 18.863 1.00 95.81 351 ASN A N 1
ATOM 2595 C CA . ASN A 1 351 ? -28.395 6.133 18.739 1.00 95.81 351 ASN A CA 1
ATOM 2596 C C . ASN A 1 351 ? -29.046 6.502 20.096 1.00 95.81 351 ASN A C 1
ATOM 2598 O O . ASN A 1 351 ? -30.039 7.238 20.125 1.00 95.81 351 ASN A O 1
ATOM 2602 N N . GLY A 1 352 ? -28.460 6.067 21.215 1.00 97.25 352 GLY A N 1
ATOM 2603 C CA . GLY A 1 352 ? -28.907 6.347 22.577 1.00 97.25 352 GLY A CA 1
ATOM 2604 C C . GLY A 1 352 ? -30.003 5.413 23.092 1.00 97.25 352 GLY A C 1
ATOM 2605 O O . GLY A 1 352 ? -30.719 5.784 24.025 1.00 97.25 352 GLY A O 1
ATOM 2606 N N . ASP A 1 353 ? -30.186 4.230 22.508 1.00 97.38 353 ASP A N 1
ATOM 2607 C CA . ASP A 1 353 ? -31.173 3.242 22.961 1.00 97.38 353 ASP A CA 1
ATOM 2608 C C . ASP A 1 353 ? -30.663 2.346 24.104 1.00 97.38 353 ASP A C 1
ATOM 2610 O O . ASP A 1 353 ? -31.433 1.564 24.677 1.00 97.38 353 ASP A O 1
ATOM 2614 N N . GLY A 1 354 ? -29.397 2.507 24.503 1.00 97.00 354 GLY A N 1
ATOM 2615 C CA . GLY A 1 354 ? -28.746 1.715 25.539 1.00 97.00 354 GLY A CA 1
ATOM 2616 C C . GLY A 1 354 ? -28.175 0.385 25.040 1.00 97.00 354 GLY A C 1
ATOM 2617 O O . GLY A 1 354 ? -27.791 -0.451 25.867 1.00 97.00 354 GLY A O 1
ATOM 2618 N N . VAL A 1 355 ? -28.128 0.170 23.724 1.00 96.56 355 VAL A N 1
ATOM 2619 C CA . VAL A 1 355 ? -27.556 -0.997 23.049 1.00 96.56 355 VAL A CA 1
ATOM 2620 C C . VAL A 1 355 ? -26.349 -0.551 22.219 1.00 96.56 355 VAL A C 1
ATOM 2622 O O . VAL A 1 355 ? -26.268 0.580 21.765 1.00 96.56 355 VAL A O 1
ATOM 2625 N N . ALA A 1 356 ? -25.359 -1.431 22.066 1.00 97.31 356 ALA A N 1
ATOM 2626 C CA . ALA A 1 356 ? -24.219 -1.140 21.205 1.00 97.31 356 ALA A CA 1
ATOM 2627 C C . ALA A 1 356 ? -24.636 -1.207 19.727 1.00 97.31 356 ALA A C 1
ATOM 2629 O O . ALA A 1 356 ? -25.168 -2.229 19.290 1.00 97.31 356 ALA A O 1
ATOM 2630 N N . ASP A 1 357 ? -24.336 -0.151 18.977 1.00 96.62 357 ASP A N 1
ATOM 2631 C CA . ASP A 1 357 ? -24.453 -0.079 17.519 1.00 96.62 357 ASP A CA 1
ATOM 2632 C C . ASP A 1 357 ? -23.126 -0.448 16.827 1.00 96.62 357 ASP A C 1
ATOM 2634 O O . ASP A 1 357 ? -23.130 -0.974 15.717 1.00 96.62 357 ASP A O 1
ATOM 2638 N N . MET A 1 358 ? -21.994 -0.206 17.499 1.00 96.81 358 MET A N 1
ATOM 2639 C CA . MET A 1 358 ? -20.647 -0.550 17.033 1.00 96.81 358 MET A CA 1
ATOM 2640 C C . MET A 1 358 ? -19.923 -1.387 18.086 1.00 96.81 358 MET A C 1
ATOM 2642 O O . MET A 1 358 ? -20.015 -1.090 19.284 1.00 96.81 358 MET A O 1
ATOM 2646 N N . ILE A 1 359 ? -19.209 -2.429 17.650 1.00 97.69 359 ILE A N 1
ATOM 2647 C CA . ILE A 1 359 ? -18.481 -3.346 18.535 1.00 97.69 359 ILE A CA 1
ATOM 2648 C C . ILE A 1 359 ? -17.142 -3.743 17.909 1.00 97.69 359 ILE A C 1
ATOM 2650 O O . ILE A 1 359 ? -17.111 -4.365 16.850 1.00 97.69 359 ILE A O 1
ATOM 2654 N N . ALA A 1 360 ? -16.054 -3.501 18.636 1.00 98.38 360 ALA A N 1
ATOM 2655 C CA . ALA A 1 360 ? -14.729 -4.005 18.294 1.00 98.38 360 ALA A CA 1
ATOM 2656 C C . ALA A 1 360 ? -14.135 -4.775 19.476 1.00 98.38 360 ALA A C 1
ATOM 2658 O O . ALA A 1 360 ? -14.282 -4.380 20.635 1.00 98.38 360 ALA A O 1
ATOM 2659 N N . SER A 1 361 ? -13.466 -5.888 19.192 1.00 98.56 361 SER A N 1
ATOM 2660 C CA . SER A 1 361 ? -12.624 -6.561 20.180 1.00 98.56 361 SER A CA 1
ATOM 2661 C C . SER A 1 361 ? -11.275 -5.852 20.224 1.00 98.56 361 SER A C 1
ATOM 2663 O O . SER A 1 361 ? -10.645 -5.672 19.188 1.00 98.56 361 SER A O 1
ATOM 2665 N N . VAL A 1 362 ? -10.822 -5.459 21.407 1.00 98.56 362 VAL A N 1
ATOM 2666 C CA . VAL A 1 362 ? -9.504 -4.850 21.604 1.00 98.56 362 VAL A CA 1
ATOM 2667 C C . VAL A 1 362 ? -8.780 -5.702 22.630 1.00 98.56 362 VAL A C 1
ATOM 2669 O O . VAL A 1 362 ? -9.102 -5.676 23.816 1.00 98.56 362 VAL A O 1
ATOM 2672 N N . LEU A 1 363 ? -7.879 -6.542 22.128 1.00 98.38 363 LEU A N 1
ATOM 2673 C CA . LEU A 1 363 ? -7.087 -7.485 22.903 1.00 98.38 363 LEU A CA 1
ATOM 2674 C C . LEU A 1 363 ? -5.744 -6.851 23.265 1.00 98.38 363 LEU A C 1
ATOM 2676 O O . LEU A 1 363 ? -5.144 -6.170 22.437 1.00 98.38 363 LEU A O 1
ATOM 2680 N N . GLY A 1 364 ? -5.253 -7.148 24.466 1.00 96.75 364 GLY A N 1
ATOM 2681 C CA . GLY A 1 364 ? -4.014 -6.582 24.991 1.00 96.75 364 GLY A CA 1
ATOM 2682 C C . GLY A 1 364 ? -4.245 -5.981 26.370 1.00 96.75 364 GLY A C 1
ATOM 2683 O O . GLY A 1 364 ? -4.843 -6.633 27.230 1.00 96.75 364 GLY A O 1
ATOM 2684 N N . ASP A 1 365 ? -3.752 -4.765 26.579 1.00 97.25 365 ASP A N 1
ATOM 2685 C CA . ASP A 1 365 ? -4.002 -4.004 27.801 1.00 97.25 365 ASP A CA 1
ATOM 2686 C C . ASP A 1 365 ? -5.410 -3.365 27.809 1.00 97.25 365 ASP A C 1
ATOM 2688 O O . ASP A 1 365 ? -6.054 -3.189 26.774 1.00 97.25 365 ASP A O 1
ATOM 2692 N N . ASP A 1 366 ? -5.903 -3.005 29.001 1.00 96.06 366 ASP A N 1
ATOM 2693 C CA . ASP A 1 366 ? -7.212 -2.363 29.163 1.00 96.06 366 ASP A CA 1
ATOM 2694 C C . ASP A 1 366 ? -7.206 -0.917 28.627 1.00 96.06 366 ASP A C 1
ATOM 2696 O O . ASP A 1 366 ? -6.473 -0.062 29.135 1.00 96.06 366 ASP A O 1
ATOM 2700 N N . LEU A 1 367 ? -8.111 -0.598 27.693 1.00 97.06 367 LEU A N 1
ATOM 2701 C CA . LEU A 1 367 ? -8.285 0.768 27.184 1.00 97.06 367 LEU A CA 1
ATOM 2702 C C . LEU A 1 367 ? -8.624 1.772 28.296 1.00 97.06 367 LEU A C 1
ATOM 2704 O O . LEU A 1 367 ? -9.546 1.566 29.100 1.00 97.06 367 LEU A O 1
ATOM 2708 N N . VAL A 1 368 ? -7.951 2.925 28.279 1.00 96.75 368 VAL A N 1
ATOM 2709 C CA . VAL A 1 368 ? -8.318 4.094 29.087 1.00 96.75 368 VAL A CA 1
ATOM 2710 C C . VAL A 1 368 ? -8.732 5.279 28.216 1.00 96.75 368 VAL A C 1
ATOM 2712 O O . VAL A 1 368 ? -8.525 5.315 27.012 1.00 96.75 368 VAL A O 1
ATOM 2715 N N . ALA A 1 369 ? -9.312 6.302 28.847 1.00 97.50 369 ALA A N 1
ATOM 2716 C CA . ALA A 1 369 ? -9.843 7.470 28.142 1.00 97.50 369 ALA A CA 1
ATOM 2717 C C . ALA A 1 369 ? -8.806 8.219 27.283 1.00 97.50 369 ALA A C 1
ATOM 2719 O O . ALA A 1 369 ? -9.194 8.893 26.338 1.00 97.50 369 ALA A O 1
ATOM 2720 N N . SER A 1 370 ? -7.516 8.165 27.640 1.00 97.75 370 SER A N 1
ATOM 2721 C CA . SER A 1 370 ? -6.454 8.830 26.874 1.00 97.75 370 SER A CA 1
ATOM 2722 C C . SER A 1 370 ? -6.093 8.117 25.580 1.00 97.75 370 SER A C 1
ATOM 2724 O O . SER A 1 370 ? -5.507 8.765 24.726 1.00 97.75 370 SER A O 1
ATOM 2726 N N . ASP A 1 371 ? -6.442 6.838 25.462 1.00 98.31 371 ASP A N 1
ATOM 2727 C CA . ASP A 1 371 ? -6.093 5.992 24.322 1.00 98.31 371 ASP A CA 1
ATOM 2728 C C . ASP A 1 371 ? -7.155 6.047 23.215 1.00 98.31 371 ASP A C 1
ATOM 2730 O O . ASP A 1 371 ? -6.995 5.467 22.148 1.00 98.31 371 ASP A O 1
ATOM 2734 N N . VAL A 1 372 ? -8.305 6.673 23.484 1.00 98.38 372 VAL A N 1
ATOM 2735 C CA . VAL A 1 372 ? -9.448 6.689 22.568 1.00 98.38 372 VAL A CA 1
ATOM 2736 C C . VAL A 1 372 ? -9.650 8.103 22.050 1.00 98.38 372 VAL A C 1
ATOM 2738 O O . VAL A 1 372 ? -10.036 9.012 22.791 1.00 98.38 372 VAL A O 1
ATOM 2741 N N . LEU A 1 373 ? -9.407 8.288 20.757 1.00 98.25 373 LEU A N 1
ATOM 2742 C CA . LEU A 1 373 ? -9.551 9.566 20.079 1.00 98.25 373 LEU A CA 1
ATOM 2743 C C . LEU A 1 373 ? -10.995 9.720 19.582 1.00 98.25 373 LEU A C 1
ATOM 2745 O O . LEU A 1 373 ? -11.484 8.943 18.764 1.00 98.25 373 LEU A O 1
ATOM 2749 N N . ILE A 1 374 ? -11.665 10.754 20.083 1.00 96.62 374 ILE A N 1
ATOM 2750 C CA . ILE A 1 374 ? -13.055 11.141 19.789 1.00 96.62 374 ILE A CA 1
ATOM 2751 C C . ILE A 1 374 ? -13.110 12.639 19.431 1.00 96.62 374 ILE A C 1
ATOM 2753 O O . ILE A 1 374 ? -12.106 13.340 19.597 1.00 96.62 374 ILE A O 1
ATOM 2757 N N . LEU A 1 375 ? -14.230 13.105 18.861 1.00 89.31 375 LEU A N 1
ATOM 2758 C CA . LEU A 1 375 ? -14.396 14.480 18.348 1.00 89.31 375 LEU A CA 1
ATOM 2759 C C . LEU A 1 375 ? -14.482 15.569 19.428 1.00 89.31 375 LEU A C 1
ATOM 2761 O O . LEU A 1 375 ? -14.877 15.263 20.575 1.00 89.31 375 LEU A O 1
#

Radius of gyration: 23.49 Å; chains: 1; bounding box: 63×38×70 Å

pLDDT: mean 93.15, std 10.85, range [33.91, 98.94]

InterPro domains:
  IPR001343 RTX calcium-binding nonapeptide repeat [PF00353] (259-293)
  IPR011049 Serralysin-like metalloprotease, C-terminal [G3DSA:2.150.10.10] (102-367)
  IPR011049 Serralysin-like metalloprotease, C-terminal [SSF51120] (111-358)
  IPR013858 Peptidase M10 serralysin, C-terminal [PF08548] (108-170)
  IPR013858 Peptidase M10 serralysin, C-terminal [PF08548] (236-373)
  IPR018511 Hemolysin-type calcium-binding conserved site [PS00330] (274-292)
  IPR024079 Metallopeptidase, catalytic domain superfamily [G3DSA:3.40.390.10] (2-101)

Organism: NCBI:txid2686094

Secondary structure (DSSP, 8-state):
-----TTS---GGGGSTT-HHHHHHHHHHHHHTTPPPSSS----TT----HHHH-SSTT-STTT-TT-SS-GGGGT-B-EETTTTEE----S--HHHHHHHHHHH---TTTT-S--EEETT--SS-GGGBTTT-SS--EEE---SSS-EEE-TT--S--EEE-STT-EEB--PPPPPHHHHHHHHHHHHHHTTTSS------HHHHHHHHHHHHHHHHHHHHHHHS-TT---SSBS-EEE-TT----EEE--SS--EEE--SS--EEEEEESS-EEE--SSS-EEEEEES--EEE--S--EEEEEEEE-TTTSEEE-GGG----EE-TTPPP-S-TTEEEEETTEEEEESSSSSS-SEEEEEEESPP-GGGEE--